Protein AF-0000000072278089 (afdb_homodimer)

Foldseek 3Di:
DDPVVVVVVLVQLLLLLLLLLQLLVVLVVVLVVVVVVLVPDDPVVVVVVVCPVVLSVLLSVQSVLLSVLSVLLSVVCVVVCVVSVRDDDDPVRSNCVQVPDDPVVNVVSVVSNVVSLVVLLVQVCQFFPNNVVQCCQFQVVVQVVVCVVDVPDQLPAEEEEEPCFLVRSQLSSLLVPHAYEYEDEHVNRVSNSCCQQPVDDDWQPGKHQSQSVPDAQFPDSCLSRPITGGGRDHRDSDPTHYYYDYHDPLVVQVPAAQQGLEYEYGQHLLADLDSLSVLLSRLRNHHAFGKYKYKFDNPRPCPPPPGRHDGDDPVVVVVSNVVSAKDWPDWDWGKHADSFRPRGNDTDIDGIIITMITGD/DDPVVVVVVLVQLLLLLLLLLQLLVVLVVVLVVVVVVLVPDDPVVVVVVVCPVVLSVLLSVQSVLLSVLSVLLSVVCVVVCVVSVRDDDDPVRSNCVQVPDDPVVNVVSVVSNVVSLVVLLVQVCQFFPNNVVQCCQFQVVVQVVVCVVDVPDQLPAEEEEEPCFLVRSQLSSLLVPHAYEYEDEHVNRVSNSCCQQPVDDDWQPGKHQSQSVPDAQFPDSCLSRPITGGGRDHRDSDPTHYYYDYHDPLVVQVPAAQQGLEYEYGQHLLADLDSLSVLLSRLRNHHAFGKYKYKFDNPRPCPPPPGRHDGDDPVVVVVSNVVSAKDWDDWDWGKHADSFRPRGNDTDIDTIIITMITGD

Radius of gyration: 28.02 Å; Cα contacts (8 Å, |Δi|>4): 1271; chains: 2; bounding box: 58×82×70 Å

pLDDT: mean 95.3, std 4.02, range [61.06, 98.94]

InterPro domains:
  IPR012901 Carnosine N-methyltransferase [PF07942] (107-359)
  IPR012901 Carnosine N-methyltransferase [PTHR12303] (2-359)
  IPR012901 Carnosine N-methyltransferase [SM01296] (102-360)
  IPR029063 S-adenosyl-L-methionine-dependent methyltransferase superfamily [G3DSA:3.40.50.150] (121-344)
  IPR029063 S-adenosyl-L-methionine-dependent methyltransferase superfamily [SSF53335] (110-338)

Secondary structure (DSSP, 8-state):
--HHHHHHHHHHHHHHHHHHHHHHHHHHHHHHHHHHHHHTS-HHHHTT-TTHHHHHHHHHHHHHHHHHHHHHHHHTTHHHHHHTT-----HHHHHHHHHH--HHHHHHHHHHHHHHHHHHHHHHHHHSSTTHHHHHHHTHHHHHHHHHH--S-GGG-EEEEES-TTSHHHHHHHHTT-EEEEEE--HHHHHHHHHHHHT--STT-EEE-TTTT--SS-SSHHHHT--EEE-SS----TT--EEEEES-HHHHHTT--S-EEEEEEES-GGG-SSHHHHHHHHHHHEEEEEEEEEEE----TTTTSSS------HHHHHHHHHHHTEEEEEEEEEEE-SS--TT-SEEEEEEEEEEEEEE-/--HHHHHHHHHHHHHHHHHHHHHHHHHHHHHHHHHHHHHTS-HHHHTT-TTHHHHHHHHHHHHHHHHHHHHHHHHTTHHHHHHHT-----HHHHHHHHHH--HHHHHHHHHHHHHHHHHHHHHHHHHSSTTHHHHHHHHHHHHHHHHHH--S-GGG-EEEEES-TTSHHHHHHHHTT-EEEEEE--HHHHHHHHHHHHT--STT-EEE-TTTT--SS-SSHHHHT--EEE-SS----TT--EEEEES-HHHHHTT--S-EEEEEEES-GGG-SSHHHHHHHHHHHEEEEEEEEEEE----TTTTSSS------HHHHHHHHHHHTEEEEEEEEEEE-SS--TT-SEEEEEEEEEEEEEE-

Solvent-accessible surface area (backbone atoms only — not comparable to full-atom values): 37220 Å² total; per-residue (Å²): 133,56,70,71,57,52,50,50,49,51,50,51,48,50,51,48,55,49,35,48,70,37,46,38,58,50,49,51,52,51,49,52,52,54,50,50,46,57,66,68,46,55,72,74,58,47,65,60,44,80,62,55,70,58,54,54,56,52,39,52,50,37,38,50,40,42,33,51,54,40,50,50,35,52,57,67,38,45,68,60,35,59,73,67,63,57,84,81,76,48,72,66,52,47,51,50,51,70,71,66,50,50,74,68,53,44,52,53,50,48,56,48,39,49,52,56,50,49,46,37,31,48,45,37,35,64,32,15,61,82,14,45,66,53,39,49,51,64,44,40,66,56,53,53,49,50,49,67,74,46,78,65,71,32,68,78,38,34,34,37,24,48,56,29,56,62,36,48,65,40,47,54,49,11,64,72,33,21,28,20,38,22,26,34,63,53,62,68,32,51,49,45,20,48,26,57,59,70,60,60,86,46,60,50,70,40,56,35,33,54,38,48,86,52,58,48,19,34,57,37,67,65,54,25,60,40,71,39,38,31,28,62,60,60,68,75,54,80,89,41,42,69,46,77,44,80,42,52,66,65,77,69,36,62,81,42,60,51,72,21,48,29,37,42,34,52,67,31,68,26,67,35,43,48,40,66,57,55,55,52,32,52,57,40,25,31,24,84,65,11,38,38,38,38,36,29,59,37,65,36,74,30,70,89,46,97,53,64,46,56,68,64,30,47,54,55,48,50,51,36,45,45,72,76,39,34,44,75,77,44,76,50,78,39,71,31,61,70,68,63,58,89,60,38,29,58,41,62,36,33,41,17,47,31,35,34,29,33,36,105,132,56,70,70,56,52,50,50,48,50,50,50,49,49,52,48,55,50,34,47,70,36,47,36,58,51,49,50,51,52,50,52,52,55,51,49,46,58,65,67,47,56,70,74,58,48,65,60,44,79,63,56,68,59,53,53,54,53,39,52,51,37,38,49,40,41,34,52,55,40,50,48,35,53,58,67,37,44,68,61,35,58,73,67,62,56,85,82,75,48,73,66,50,45,51,50,51,72,71,66,50,51,73,69,52,43,54,53,49,49,55,48,38,49,51,54,49,48,45,39,31,50,44,36,36,63,32,15,61,83,15,46,65,53,39,49,52,65,44,40,66,53,52,52,48,49,50,68,74,46,80,64,70,32,66,79,36,33,32,37,23,48,55,29,55,60,37,47,66,41,48,54,48,11,65,73,33,21,28,22,39,22,26,34,62,53,62,69,34,49,50,46,21,49,26,56,61,70,60,59,86,46,61,50,71,40,56,35,33,55,38,47,86,52,60,49,19,32,57,37,68,65,54,25,59,39,71,41,39,32,30,62,59,60,68,74,54,80,90,41,41,70,48,78,45,80,41,53,66,64,78,70,37,62,81,41,60,51,72,21,46,29,37,40,35,52,66,33,70,26,65,36,41,48,41,66,57,55,53,51,32,52,58,40,25,31,23,85,65,9,39,38,39,38,36,28,58,38,66,35,74,30,70,88,46,96,52,64,45,56,69,64,28,46,55,55,48,51,50,37,45,44,71,76,39,35,45,74,78,45,74,50,78,38,71,33,62,73,69,65,57,88,59,38,28,57,39,61,37,33,41,18,47,32,36,34,29,32,36,105

Sequence (720 aa):
MNQKELDEEHTYLLSVVQAFQLYEEFGKQWVVYQLSMFKSLKEEDKKLLPNYHQKWNLILCGLHANQMIFDAIIRNQEDIITHLHFPILSEEQKHNLILSISDNERNELCQKLDKVRSMLTHLYRDWSIEGINERKLCYEPILHRLKELYQDNRNNIKILVPGAGLGRLAYEIASLGFQCEGNEFTYYMLLTSEFLLNGIERIGQFKIFPWIMETCNLLSFNDQASVATIPDIVPNLGNHQMSMVAGDFVEIYSKQKESFDCIVTCFFIDTAHNIIDYLRIIYSCLKLHGRWINEGPLLYHYKDSDSLSIELNWEEIKYIISSLGFTIISERLIPCTYCYSEHSLLQSKYTAIWFEAIKNMNQKELDEEHTYLLSVVQAFQLYEEFGKQWVVYQLSMFKSLKEEDKKLLPNYHQKWNLILCGLHANQMIFDAIIRNQEDIITHLHFPILSEEQKHNLILSISDNERNELCQKLDKVRSMLTHLYRDWSIEGINERKLCYEPILHRLKELYQDNRNNIKILVPGAGLGRLAYEIASLGFQCEGNEFTYYMLLTSEFLLNGIERIGQFKIFPWIMETCNLLSFNDQASVATIPDIVPNLGNHQMSMVAGDFVEIYSKQKESFDCIVTCFFIDTAHNIIDYLRIIYSCLKLHGRWINEGPLLYHYKDSDSLSIELNWEEIKYIISSLGFTIISERLIPCTYCYSEHSLLQSKYTAIWFEAIKN

Structure (mmCIF, N/CA/C/O backbone):
data_AF-0000000072278089-model_v1
#
loop_
_entity.id
_entity.type
_entity.pdbx_description
1 polymer 'carnosine N-methyltransferase'
#
loop_
_atom_site.group_PDB
_atom_site.id
_atom_site.type_symbol
_atom_site.label_atom_id
_atom_site.label_alt_id
_atom_site.label_comp_id
_atom_site.label_asym_id
_atom_site.label_entity_id
_atom_site.label_seq_id
_atom_site.pdbx_PDB_ins_code
_atom_site.Cartn_x
_atom_site.Cartn_y
_atom_site.Cartn_z
_atom_site.occupancy
_atom_site.B_iso_or_equiv
_atom_site.auth_seq_id
_atom_site.auth_comp_id
_atom_site.auth_asym_id
_atom_site.auth_atom_id
_atom_site.pdbx_PDB_model_num
ATOM 1 N N . MET A 1 1 ? -0.463 38.844 -1.901 1 61.41 1 MET A N 1
ATOM 2 C CA . MET A 1 1 ? -0.789 37.844 -2.906 1 61.41 1 MET A CA 1
ATOM 3 C C . MET A 1 1 ? -1.183 38.5 -4.227 1 61.41 1 MET A C 1
ATOM 5 O O . MET A 1 1 ? -1.981 39.438 -4.246 1 61.41 1 MET A O 1
ATOM 9 N N . ASN A 1 2 ? -0.487 38.031 -5.316 1 78.5 2 ASN A N 1
ATOM 10 C CA . ASN A 1 2 ? -0.807 38.594 -6.621 1 78.5 2 ASN A CA 1
ATOM 11 C C . ASN A 1 2 ? -2.121 38.031 -7.164 1 78.5 2 ASN A C 1
ATOM 13 O O . ASN A 1 2 ? -2.65 37.062 -6.645 1 78.5 2 ASN A O 1
ATOM 17 N N . GLN A 1 3 ? -2.74 38.781 -8.031 1 82.31 3 GLN A N 1
ATOM 18 C CA . GLN A 1 3 ? -4.051 38.438 -8.586 1 82.31 3 GLN A CA 1
ATOM 19 C C . GLN A 1 3 ? -4.066 37.031 -9.164 1 82.31 3 GLN A C 1
ATOM 21 O O . GLN A 1 3 ? -5.059 36.312 -9.031 1 82.31 3 GLN A O 1
ATOM 26 N N . LYS A 1 4 ? -2.965 36.719 -9.859 1 84.88 4 LYS A N 1
ATOM 27 C CA . LYS A 1 4 ? -2.867 35.375 -10.43 1 84.88 4 LYS A CA 1
ATOM 28 C C . LYS A 1 4 ? -2.941 34.312 -9.344 1 84.88 4 LYS A C 1
ATOM 30 O O . LYS A 1 4 ? -3.609 33.281 -9.516 1 84.88 4 LYS A O 1
ATOM 35 N N . GLU A 1 5 ? -2.311 34.438 -8.203 1 80.44 5 GLU A N 1
ATOM 36 C CA . GLU A 1 5 ? -2.307 33.5 -7.082 1 80.44 5 GLU A CA 1
ATOM 37 C C . GLU A 1 5 ? -3.693 33.375 -6.457 1 80.44 5 GLU A C 1
ATOM 39 O O . GLU A 1 5 ? -4.113 32.281 -6.074 1 80.44 5 GLU A O 1
ATOM 44 N N . LEU A 1 6 ? -4.367 34.5 -6.324 1 82.25 6 LEU A N 1
ATOM 45 C CA . LEU A 1 6 ? -5.719 34.5 -5.77 1 82.25 6 LEU A CA 1
ATOM 46 C C . LEU A 1 6 ? -6.68 33.75 -6.664 1 82.25 6 LEU A C 1
ATOM 48 O O . LEU A 1 6 ? -7.531 33 -6.176 1 82.25 6 LEU A O 1
ATOM 52 N N . ASP A 1 7 ? -6.484 33.906 -7.93 1 85.31 7 ASP A N 1
ATOM 53 C CA . ASP A 1 7 ? -7.336 33.219 -8.883 1 85.31 7 ASP A CA 1
ATOM 54 C C . ASP A 1 7 ? -7.1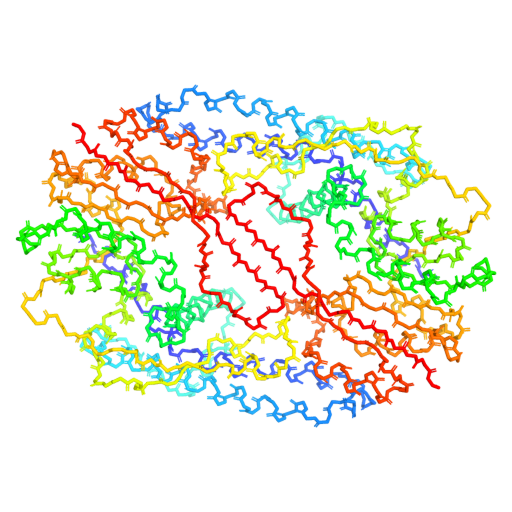02 31.703 -8.82 1 85.31 7 ASP A C 1
ATOM 56 O O . ASP A 1 7 ? -8.047 30.922 -8.906 1 85.31 7 ASP A O 1
ATOM 60 N N . GLU A 1 8 ? -5.824 31.359 -8.688 1 86.94 8 GLU A N 1
ATOM 61 C CA . GLU A 1 8 ? -5.496 29.953 -8.586 1 86.94 8 GLU A CA 1
ATOM 62 C C . GLU A 1 8 ? -6.074 29.344 -7.309 1 86.94 8 GLU A C 1
ATOM 64 O O . GLU A 1 8 ? -6.555 28.203 -7.324 1 86.94 8 GLU A O 1
ATOM 69 N N . GLU A 1 9 ? -6.008 30.078 -6.348 1 87.38 9 GLU A N 1
ATOM 70 C CA . GLU A 1 9 ? -6.559 29.625 -5.07 1 87.38 9 GLU A CA 1
ATOM 71 C C . GLU A 1 9 ? -8.07 29.438 -5.156 1 87.38 9 GLU A C 1
ATOM 73 O O . GLU A 1 9 ? -8.609 28.469 -4.633 1 87.38 9 GLU A O 1
ATOM 78 N N . HIS A 1 10 ? -8.734 30.391 -5.781 1 90.12 10 HIS A N 1
ATOM 79 C CA . HIS A 1 10 ? -10.18 30.297 -5.945 1 90.12 10 HIS A CA 1
ATOM 80 C C . HIS A 1 10 ? -10.57 29.094 -6.793 1 90.12 10 HIS A C 1
ATOM 82 O O . HIS A 1 10 ? -11.539 28.391 -6.484 1 90.12 10 HIS A O 1
ATOM 88 N N . THR A 1 11 ? -9.812 28.922 -7.754 1 91.62 11 THR A N 1
ATOM 89 C CA . THR A 1 11 ? -10.07 27.797 -8.641 1 91.62 11 THR A CA 1
ATOM 90 C C . THR A 1 11 ? -9.891 26.469 -7.891 1 91.62 11 THR A C 1
ATOM 92 O O . THR A 1 11 ? -10.68 25.547 -8.062 1 91.62 11 THR A O 1
ATOM 95 N N . TYR A 1 12 ? -8.844 26.438 -7.16 1 92.31 12 TYR A N 1
ATOM 96 C CA . TYR A 1 12 ? -8.578 25.234 -6.371 1 92.31 12 TYR A CA 1
ATOM 97 C C . TYR A 1 12 ? -9.703 25 -5.367 1 92.31 12 TYR A C 1
ATOM 99 O O . TYR A 1 12 ? -10.188 23.875 -5.234 1 92.31 12 TYR A O 1
ATOM 107 N N . LEU A 1 13 ? -10.078 26.047 -4.707 1 94.12 13 LEU A N 1
ATOM 108 C CA . LEU A 1 13 ? -11.164 25.938 -3.74 1 94.12 13 LEU A CA 1
ATOM 109 C C . LEU A 1 13 ? -12.445 25.453 -4.41 1 94.12 13 LEU A C 1
ATOM 111 O O . LEU A 1 13 ? -13.133 24.578 -3.877 1 94.12 13 LEU A O 1
ATOM 115 N N . LEU A 1 14 ? -12.758 25.984 -5.531 1 94 14 LEU A N 1
ATOM 116 C CA . LEU A 1 14 ? -13.938 25.578 -6.281 1 94 14 LEU A CA 1
ATOM 117 C C . LEU A 1 14 ? -13.875 24.094 -6.629 1 94 14 LEU A C 1
ATOM 119 O O . LEU A 1 14 ? -14.883 23.375 -6.551 1 94 14 LEU A O 1
ATOM 123 N N . SER A 1 15 ? -12.711 23.703 -7.035 1 95.06 15 SER A N 1
ATOM 124 C CA . SER A 1 15 ? -12.531 22.312 -7.406 1 95.06 15 SER A CA 1
ATOM 125 C C . SER A 1 15 ? -12.797 21.375 -6.223 1 95.06 15 SER A C 1
ATOM 127 O O . SER A 1 15 ? -13.344 20.297 -6.391 1 95.06 15 SER A O 1
ATOM 129 N N . VAL A 1 16 ? -12.367 21.766 -5.039 1 96.25 16 VAL A N 1
ATOM 130 C CA . VAL A 1 16 ? -12.57 20.984 -3.828 1 96.25 16 VAL A CA 1
ATOM 131 C C . VAL A 1 16 ? -14.062 20.922 -3.496 1 96.25 16 VAL A C 1
ATOM 133 O O . VAL A 1 16 ? -14.602 19.844 -3.221 1 96.25 16 VAL A O 1
ATOM 136 N N . VAL A 1 17 ? -14.742 22.047 -3.555 1 96.38 17 VAL A N 1
ATOM 137 C CA . VAL A 1 17 ? -16.172 22.125 -3.275 1 96.38 17 VAL A CA 1
ATOM 138 C C . VAL A 1 17 ? -16.938 21.234 -4.258 1 96.38 17 VAL A C 1
ATOM 140 O O . VAL A 1 17 ? -17.859 20.516 -3.865 1 96.38 17 VAL A O 1
ATOM 143 N N . GLN A 1 18 ? -16.531 21.312 -5.461 1 95.88 18 GLN A N 1
ATOM 144 C CA . GLN A 1 18 ? -17.172 20.484 -6.477 1 95.88 18 GLN A CA 1
ATOM 145 C C . GLN A 1 18 ? -16.969 19 -6.176 1 95.88 18 GLN A C 1
ATOM 147 O O . GLN A 1 18 ? -17.906 18.203 -6.324 1 95.88 18 GLN A O 1
ATOM 152 N N . ALA A 1 19 ? -15.789 18.641 -5.812 1 97.12 19 ALA A N 1
ATOM 153 C CA . ALA A 1 19 ? -15.508 17.25 -5.484 1 97.12 19 ALA A CA 1
ATOM 154 C C . ALA A 1 19 ? -16.391 16.766 -4.34 1 97.12 19 ALA A C 1
ATOM 156 O O . ALA A 1 19 ? -16.938 15.656 -4.387 1 97.12 19 ALA A O 1
ATOM 157 N N . PHE A 1 20 ? -16.562 17.609 -3.328 1 97.81 20 PHE A N 1
ATOM 158 C CA . PHE A 1 20 ? -17.422 17.266 -2.207 1 97.81 20 PHE A CA 1
ATOM 159 C C . PHE A 1 20 ? -18.859 17.016 -2.68 1 97.81 20 PHE A C 1
ATOM 161 O O . PHE A 1 20 ? -19.547 16.125 -2.17 1 97.81 20 PHE A O 1
ATOM 168 N N . GLN A 1 21 ? -19.281 17.75 -3.658 1 97.5 21 GLN A N 1
ATOM 169 C CA . GLN A 1 21 ? -20.656 17.656 -4.133 1 97.5 21 GLN A CA 1
ATOM 170 C C . GLN A 1 21 ? -20.875 16.391 -4.941 1 97.5 21 GLN A C 1
ATOM 172 O O . GLN A 1 21 ? -21.984 15.867 -5.012 1 97.5 21 GLN A O 1
ATOM 177 N N . LEU A 1 22 ? -19.844 15.875 -5.461 1 97.75 22 LEU A N 1
ATOM 178 C CA . LEU A 1 22 ? -20 14.852 -6.496 1 97.75 22 LEU A CA 1
ATOM 179 C C . LEU A 1 22 ? -19.75 13.461 -5.93 1 97.75 22 LEU A C 1
ATOM 181 O O . LEU A 1 22 ? -19.875 12.461 -6.645 1 97.75 22 LEU A O 1
ATOM 185 N N . TYR A 1 23 ? -19.391 13.336 -4.711 1 98.06 23 TYR A N 1
ATOM 186 C CA . TYR A 1 23 ? -19 12.062 -4.113 1 98.06 23 TYR A CA 1
ATOM 187 C C . TYR A 1 23 ? -20.078 11.008 -4.32 1 98.06 23 TYR A C 1
ATOM 189 O O . TYR A 1 23 ? -19.812 9.93 -4.844 1 98.06 23 TYR A O 1
ATOM 197 N N . GLU A 1 24 ? -21.297 11.328 -3.887 1 98.19 24 GLU A N 1
ATOM 198 C CA . GLU A 1 24 ? -22.375 10.344 -3.951 1 98.19 24 GLU A CA 1
ATOM 199 C C . GLU A 1 24 ? -22.688 9.961 -5.395 1 98.19 24 GLU A C 1
ATOM 201 O O . GLU A 1 24 ? -22.859 8.773 -5.703 1 98.19 24 GLU A O 1
ATOM 206 N N . GLU A 1 25 ? -22.797 10.977 -6.246 1 97.69 25 GLU A N 1
ATOM 207 C CA . GLU A 1 25 ? -23.094 10.688 -7.645 1 97.69 25 GLU A CA 1
ATOM 208 C C . GLU A 1 25 ? -22.016 9.812 -8.281 1 97.69 25 GLU A C 1
ATOM 210 O O . GLU A 1 25 ? -22.328 8.906 -9.055 1 97.69 25 GLU A O 1
ATOM 215 N N . PHE A 1 26 ? -20.828 10.148 -7.992 1 96.5 26 PHE A N 1
ATOM 216 C CA . PHE A 1 26 ? -19.734 9.305 -8.461 1 96.5 26 PHE A CA 1
ATOM 217 C C . PHE A 1 26 ? -19.875 7.879 -7.945 1 96.5 26 PHE A C 1
ATOM 219 O O . PHE A 1 26 ? -19.703 6.918 -8.695 1 96.5 26 PHE A O 1
ATOM 226 N N . GLY A 1 27 ? -20.156 7.723 -6.656 1 96.88 27 GLY A N 1
ATOM 227 C CA . GLY A 1 27 ? -20.391 6.414 -6.066 1 96.88 27 GLY A CA 1
ATOM 228 C C . GLY A 1 27 ? -21.5 5.641 -6.754 1 96.88 27 GLY A C 1
ATOM 229 O O . GLY A 1 27 ? -21.391 4.426 -6.934 1 96.88 27 GLY A O 1
ATOM 230 N N . LYS A 1 28 ? -22.547 6.34 -7.105 1 97.19 28 LYS A N 1
ATOM 231 C CA . LYS A 1 28 ? -23.656 5.703 -7.809 1 97.19 28 LYS A CA 1
ATOM 232 C C . LYS A 1 28 ? -23.203 5.129 -9.148 1 97.19 28 LYS A C 1
ATOM 234 O O . LYS A 1 28 ? -23.578 4.012 -9.508 1 97.19 28 LYS A O 1
ATOM 239 N N . GLN A 1 29 ? -22.422 5.914 -9.852 1 94.94 29 GLN A N 1
ATOM 240 C CA . GLN A 1 29 ? -21.922 5.43 -11.133 1 94.94 29 GLN A CA 1
ATOM 241 C C . GLN A 1 29 ? -20.984 4.242 -10.938 1 94.94 29 GLN A C 1
ATOM 243 O O . GLN A 1 29 ? -20.969 3.314 -11.75 1 94.94 29 GLN A O 1
ATOM 248 N N . TRP A 1 30 ? -20.172 4.328 -9.93 1 94.44 30 TRP A N 1
ATOM 249 C CA . TRP A 1 30 ? -19.312 3.209 -9.57 1 94.44 30 TRP A CA 1
ATOM 250 C C . TRP A 1 30 ? -20.141 1.948 -9.312 1 94.44 30 TRP A C 1
ATOM 252 O O . TRP A 1 30 ? -19.766 0.859 -9.758 1 94.44 30 TRP A O 1
ATOM 262 N N . VAL A 1 31 ? -21.25 2.035 -8.609 1 96.19 31 VAL A N 1
ATOM 263 C CA . VAL A 1 31 ? -22.141 0.912 -8.328 1 96.19 31 VAL A CA 1
ATOM 264 C C . VAL A 1 31 ? -22.703 0.353 -9.625 1 96.19 31 VAL A C 1
ATOM 266 O O . VAL A 1 31 ? -22.75 -0.864 -9.82 1 96.19 31 VAL A O 1
ATOM 269 N N . VAL A 1 32 ? -23.109 1.244 -10.516 1 94.81 32 VAL A N 1
ATOM 270 C CA . VAL A 1 32 ? -23.625 0.828 -11.812 1 94.81 32 VAL A CA 1
ATOM 271 C C . VAL A 1 32 ? -22.578 0.017 -12.562 1 94.81 32 VAL A C 1
ATOM 273 O O . VAL A 1 32 ? -22.891 -1.017 -13.164 1 94.81 32 VAL A O 1
ATOM 276 N N . TYR A 1 33 ? -21.438 0.494 -12.477 1 92.81 33 TYR A N 1
ATOM 277 C CA . TYR A 1 33 ? -20.344 -0.199 -13.141 1 92.81 33 TYR A CA 1
ATOM 278 C C . TYR A 1 33 ? -20.125 -1.585 -12.547 1 92.81 33 TYR A C 1
ATOM 280 O O . TYR A 1 33 ? -19.984 -2.568 -13.273 1 92.81 33 TYR A O 1
ATOM 288 N N . GLN A 1 34 ? -20.078 -1.741 -11.258 1 93.5 34 GLN A N 1
ATOM 289 C CA . GLN A 1 34 ? -19.922 -3.025 -10.586 1 93.5 34 GLN A CA 1
ATOM 290 C C . GLN A 1 34 ? -21.062 -3.98 -10.961 1 93.5 34 GLN A C 1
ATOM 292 O O . GLN A 1 34 ? -20.812 -5.164 -11.211 1 93.5 34 GLN A O 1
ATOM 297 N N . LEU A 1 35 ? -22.25 -3.477 -11.008 1 94.31 35 LEU A N 1
ATOM 298 C CA . LEU A 1 35 ? -23.406 -4.297 -11.352 1 94.31 35 LEU A CA 1
ATOM 299 C C . LEU A 1 35 ? -23.328 -4.766 -12.797 1 94.31 35 LEU A C 1
ATOM 301 O O . LEU A 1 35 ? -23.812 -5.852 -13.133 1 94.31 35 LEU A O 1
ATOM 305 N N . SER A 1 36 ? -22.719 -3.943 -13.633 1 94.38 36 SER A N 1
ATOM 306 C CA . SER A 1 36 ? -22.547 -4.359 -15.016 1 94.38 36 SER A CA 1
ATOM 307 C C . SER A 1 36 ? -21.625 -5.574 -15.117 1 94.38 36 SER A C 1
ATOM 309 O O . SER A 1 36 ? -21.812 -6.426 -15.992 1 94.38 36 SER A O 1
ATOM 311 N N . MET A 1 37 ? -20.625 -5.695 -14.273 1 92.75 37 MET A N 1
ATOM 312 C CA . MET A 1 37 ? -19.766 -6.875 -14.219 1 92.75 37 MET A CA 1
ATOM 313 C C . MET A 1 37 ? -20.562 -8.117 -13.836 1 92.75 37 MET A C 1
ATOM 315 O O . MET A 1 37 ? -20.438 -9.164 -14.469 1 92.75 37 MET A O 1
ATOM 319 N N . PHE A 1 38 ? -21.375 -7.938 -12.836 1 93.88 38 PHE A N 1
ATOM 320 C CA . PHE A 1 38 ? -22.234 -9.031 -12.406 1 93.88 38 PHE A CA 1
ATOM 321 C C . PHE A 1 38 ? -23.172 -9.461 -13.539 1 93.88 38 PHE A C 1
ATOM 323 O O . PHE A 1 38 ? -23.344 -10.656 -13.781 1 93.88 38 PHE A O 1
ATOM 330 N N . LYS A 1 39 ? -23.672 -8.492 -14.258 1 94.19 39 LYS A N 1
ATOM 331 C CA . LYS A 1 39 ? -24.625 -8.766 -15.336 1 94.19 39 LYS A CA 1
ATOM 332 C C . LYS A 1 39 ? -23.953 -9.516 -16.484 1 94.19 39 LYS A C 1
ATOM 334 O O . LYS A 1 39 ? -24.609 -10.25 -17.219 1 94.19 39 LYS A O 1
ATOM 339 N N . SER A 1 40 ? -22.719 -9.375 -16.562 1 94.31 40 SER A N 1
ATOM 340 C CA . SER A 1 40 ? -21.984 -10 -17.656 1 94.31 40 SER A CA 1
ATOM 341 C C . SER A 1 40 ? -21.688 -11.461 -17.359 1 94.31 40 SER A C 1
ATOM 343 O O . SER A 1 40 ? -21.281 -12.211 -18.25 1 94.31 40 SER A O 1
ATOM 345 N N . LEU A 1 41 ? -21.922 -11.883 -16.172 1 94.69 41 LEU A N 1
ATOM 346 C CA . LEU A 1 41 ? -21.688 -13.273 -15.797 1 94.69 41 LEU A CA 1
ATOM 347 C C . LEU A 1 41 ? -22.703 -14.195 -16.469 1 94.69 41 LEU A C 1
ATOM 349 O O . LEU A 1 41 ? -23.781 -13.758 -16.859 1 94.69 41 LEU A O 1
ATOM 353 N N . LYS A 1 42 ? -22.281 -15.492 -16.578 1 94.12 42 LYS A N 1
ATOM 354 C CA . LYS A 1 42 ? -23.234 -16.516 -17 1 94.12 42 LYS A CA 1
ATOM 355 C C . LYS A 1 42 ? -24.344 -16.703 -15.969 1 94.12 42 LYS A C 1
ATOM 357 O O . LYS A 1 42 ? -24.125 -16.469 -14.773 1 94.12 42 LYS A O 1
ATOM 362 N N . GLU A 1 43 ? -25.531 -17.078 -16.469 1 95.25 43 GLU A N 1
ATOM 363 C CA . GLU A 1 43 ? -26.688 -17.25 -15.594 1 95.25 43 GLU A CA 1
ATOM 364 C C . GLU A 1 43 ? -26.375 -18.234 -14.461 1 95.25 43 GLU A C 1
ATOM 366 O O . GLU A 1 43 ? -26.812 -18.031 -13.328 1 95.25 43 GLU A O 1
ATOM 371 N N . GLU A 1 44 ? -25.688 -19.188 -14.742 1 94.38 44 GLU A N 1
ATOM 372 C CA . GLU A 1 44 ? -25.328 -20.172 -13.727 1 94.38 44 GLU A CA 1
ATOM 373 C C . GLU A 1 44 ? -24.5 -19.562 -12.617 1 94.38 44 GLU A C 1
ATOM 375 O O . GLU A 1 44 ? -24.609 -19.953 -11.453 1 94.38 44 GLU A O 1
ATOM 380 N N . ASP A 1 45 ? -23.656 -18.625 -12.961 1 94.44 45 ASP A N 1
ATOM 381 C CA . ASP A 1 45 ? -22.812 -17.938 -11.977 1 94.44 45 ASP A CA 1
ATOM 382 C C . ASP A 1 45 ? -23.641 -16.969 -11.133 1 94.44 45 ASP A C 1
ATOM 384 O O . ASP A 1 45 ? -23.406 -16.844 -9.922 1 94.44 45 ASP A O 1
ATOM 388 N N . LYS A 1 46 ? -24.562 -16.328 -11.75 1 94.62 46 LYS A N 1
ATOM 389 C CA . LYS A 1 46 ? -25.438 -15.391 -11.039 1 94.62 46 LYS A CA 1
ATOM 390 C C . LYS A 1 46 ? -26.234 -16.109 -9.953 1 94.62 46 LYS A C 1
ATOM 392 O O . LYS A 1 46 ? -26.469 -15.555 -8.875 1 94.62 46 LYS A O 1
ATOM 397 N N . LYS A 1 47 ? -26.547 -17.328 -10.242 1 95.12 47 LYS A N 1
ATOM 398 C CA . LYS A 1 47 ? -27.328 -18.125 -9.305 1 95.12 47 LYS A CA 1
ATOM 399 C C . LYS A 1 47 ? -26.531 -18.438 -8.039 1 95.12 47 LYS A C 1
ATOM 401 O O . LYS A 1 47 ? -27.109 -18.688 -6.98 1 95.12 47 LYS A O 1
ATOM 406 N N . LEU A 1 48 ? -25.25 -18.375 -8.148 1 95.56 48 LEU A N 1
ATOM 407 C CA . LEU A 1 48 ? -24.391 -18.656 -7.016 1 95.56 48 LEU A CA 1
ATOM 408 C C . LEU A 1 48 ? -24.234 -17.438 -6.117 1 95.56 48 LEU A C 1
ATOM 410 O O . LEU A 1 48 ? -23.656 -17.516 -5.031 1 95.56 48 LEU A O 1
ATOM 414 N N . LEU A 1 49 ? -24.797 -16.312 -6.52 1 93.69 49 LEU A N 1
ATOM 415 C CA . LEU A 1 49 ? -24.75 -15.055 -5.773 1 93.69 49 LEU A CA 1
ATOM 416 C C . LEU A 1 49 ? -26.141 -14.469 -5.598 1 93.69 49 LEU A C 1
ATOM 418 O O . LEU A 1 49 ? -26.422 -13.359 -6.051 1 93.69 49 LEU A O 1
ATOM 422 N N . PRO A 1 50 ? -26.938 -15.156 -4.891 1 90.12 50 PRO A N 1
ATOM 423 C CA . PRO A 1 50 ? -28.344 -14.766 -4.84 1 90.12 50 PRO A CA 1
ATOM 424 C C . PRO A 1 50 ? -28.562 -13.398 -4.18 1 90.12 50 PRO A C 1
ATOM 426 O O . PRO A 1 50 ? -29.484 -12.672 -4.543 1 90.12 50 PRO A O 1
ATOM 429 N N . ASN A 1 51 ? -27.703 -12.945 -3.271 1 87.94 51 ASN A N 1
ATOM 430 C CA . ASN A 1 51 ? -27.906 -11.695 -2.543 1 87.94 51 ASN A CA 1
ATOM 431 C C . ASN A 1 51 ? -27 -10.586 -3.07 1 87.94 51 ASN A C 1
ATOM 433 O O . ASN A 1 51 ? -26.75 -9.602 -2.371 1 87.94 51 ASN A O 1
ATOM 437 N N . TYR A 1 52 ? -26.547 -10.75 -4.246 1 89.44 52 TYR A N 1
ATOM 438 C CA . TYR A 1 52 ? -25.562 -9.82 -4.773 1 89.44 52 TYR A CA 1
ATOM 439 C C . TYR A 1 52 ? -26.156 -8.43 -4.938 1 89.44 52 TYR A C 1
ATOM 441 O O . TYR A 1 52 ? -25.531 -7.43 -4.562 1 89.44 52 TYR A O 1
ATOM 449 N N . HIS A 1 53 ? -27.438 -8.328 -5.387 1 89.25 53 HIS A N 1
ATOM 450 C CA . HIS A 1 53 ? -28.078 -7.043 -5.645 1 89.25 53 HIS A CA 1
ATOM 451 C C . HIS A 1 53 ? -28.406 -6.32 -4.34 1 89.25 53 HIS A C 1
ATOM 453 O O . HIS A 1 53 ? -28.312 -5.094 -4.266 1 89.25 53 HIS A O 1
ATOM 459 N N . GLN A 1 54 ? -28.688 -7.051 -3.361 1 90.62 54 GLN A N 1
ATOM 460 C CA . GLN A 1 54 ? -29.078 -6.469 -2.086 1 90.62 54 GLN A CA 1
ATOM 461 C C . GLN A 1 54 ? -27.922 -5.703 -1.442 1 90.62 54 GLN A C 1
ATOM 463 O O . GLN A 1 54 ? -28.141 -4.652 -0.833 1 90.62 54 GLN A O 1
ATOM 468 N N . LYS A 1 55 ? -26.797 -6.227 -1.565 1 91.25 55 LYS A N 1
ATOM 469 C CA . LYS A 1 55 ? -25.656 -5.586 -0.904 1 91.25 55 LYS A CA 1
ATOM 470 C C . LYS A 1 55 ? -25.391 -4.207 -1.494 1 91.25 55 LYS A C 1
ATOM 472 O O . LYS A 1 55 ? -25.016 -3.279 -0.771 1 91.25 55 LYS A O 1
ATOM 477 N N . TRP A 1 56 ? -25.656 -4 -2.787 1 93.81 56 TRP A N 1
ATOM 478 C CA . TRP A 1 56 ? -25.359 -2.736 -3.455 1 93.81 56 TRP A CA 1
ATOM 479 C C . TRP A 1 56 ? -26.375 -1.66 -3.053 1 93.81 56 TRP A C 1
ATOM 481 O O . TRP A 1 56 ? -26.031 -0.472 -3.031 1 93.81 56 TRP A O 1
ATOM 491 N N . ASN A 1 57 ? -27.562 -2.115 -2.627 1 93.62 57 ASN A N 1
ATOM 492 C CA . ASN A 1 57 ? -28.516 -1.161 -2.066 1 93.62 57 ASN A CA 1
ATOM 493 C C . ASN A 1 57 ? -28 -0.569 -0.755 1 93.62 57 ASN A C 1
ATOM 495 O O . ASN A 1 57 ? -28.172 0.625 -0.501 1 93.62 57 ASN A O 1
ATOM 499 N N . LEU A 1 58 ? -27.438 -1.428 -0.022 1 93.94 58 LEU A N 1
ATOM 500 C CA . LEU A 1 58 ? -26.875 -0.972 1.249 1 93.94 58 LEU A CA 1
ATOM 501 C C . LEU A 1 58 ? -25.688 -0.055 1.024 1 93.94 58 LEU A C 1
ATOM 503 O O . LEU A 1 58 ? -25.484 0.912 1.765 1 93.94 58 LEU A O 1
ATOM 507 N N . ILE A 1 59 ? -24.922 -0.399 0.02 1 97.31 59 ILE A N 1
ATOM 508 C CA . ILE A 1 59 ? -23.781 0.43 -0.333 1 97.31 59 ILE A CA 1
ATOM 509 C C . ILE A 1 59 ? -24.25 1.824 -0.736 1 97.31 59 ILE A C 1
ATOM 511 O O . ILE A 1 59 ? -23.672 2.83 -0.316 1 97.31 59 ILE A O 1
ATOM 515 N N . LEU A 1 60 ? -25.359 1.909 -1.517 1 97.88 60 LEU A N 1
ATOM 516 C CA . LEU A 1 60 ? -25.922 3.191 -1.925 1 97.88 60 LEU A CA 1
ATOM 517 C C . LEU A 1 60 ? -26.359 4.008 -0.71 1 97.88 60 LEU A C 1
ATOM 519 O O . LEU A 1 60 ? -26.172 5.227 -0.677 1 97.88 60 LEU A O 1
ATOM 523 N N . CYS A 1 61 ? -26.859 3.35 0.296 1 97.44 61 CYS A N 1
ATOM 524 C CA . CYS A 1 61 ? -27.234 4.027 1.528 1 97.44 61 CYS A CA 1
ATOM 525 C C . CYS A 1 61 ? -26.016 4.602 2.242 1 97.44 61 CYS A C 1
ATOM 527 O O . CYS A 1 61 ? -26.078 5.719 2.76 1 97.44 61 CYS A O 1
ATOM 529 N N . GLY A 1 62 ? -24.938 3.779 2.27 1 97.94 62 GLY A N 1
ATOM 530 C CA . GLY A 1 62 ? -23.719 4.258 2.885 1 97.94 62 GLY A CA 1
ATOM 531 C C . GLY A 1 62 ? -23.125 5.457 2.174 1 97.94 62 GLY A C 1
ATOM 532 O O . GLY A 1 62 ? -22.625 6.387 2.818 1 97.94 62 GLY A O 1
ATOM 533 N N . LEU A 1 63 ? -23.234 5.422 0.839 1 98.5 63 LEU A N 1
ATOM 534 C CA . LEU A 1 63 ? -22.75 6.539 0.038 1 98.5 63 LEU A CA 1
ATOM 535 C C . LEU A 1 63 ? -23.531 7.809 0.346 1 98.5 63 LEU A C 1
ATOM 537 O O . LEU A 1 63 ? -22.953 8.898 0.441 1 98.5 63 LEU A O 1
ATOM 541 N N . HIS A 1 64 ? -24.812 7.641 0.501 1 98.38 64 HIS A N 1
ATOM 542 C CA . HIS A 1 64 ? -25.672 8.773 0.833 1 98.38 64 HIS A CA 1
ATOM 543 C C . HIS A 1 64 ? -25.328 9.336 2.205 1 98.38 64 HIS A C 1
ATOM 545 O O . HIS A 1 64 ? -25.266 10.555 2.379 1 98.38 64 HIS A O 1
ATOM 551 N N . ALA A 1 65 ? -25.172 8.453 3.131 1 98.25 65 ALA A N 1
ATOM 552 C CA . ALA A 1 65 ? -24.781 8.891 4.469 1 98.25 65 ALA A CA 1
ATOM 553 C C . ALA A 1 65 ? -23.484 9.68 4.434 1 98.25 65 ALA A C 1
ATOM 555 O O . ALA A 1 65 ? -23.359 10.719 5.094 1 98.25 65 ALA A O 1
ATOM 556 N N . ASN A 1 66 ? -22.516 9.195 3.713 1 98.62 66 ASN A N 1
ATOM 557 C CA . ASN A 1 66 ? -21.234 9.898 3.564 1 98.62 66 ASN A CA 1
ATOM 558 C C . ASN A 1 66 ? -21.438 11.273 2.936 1 98.62 66 ASN A C 1
ATOM 560 O O . ASN A 1 66 ? -20.797 12.242 3.35 1 98.62 66 ASN A O 1
ATOM 564 N N . GLN A 1 67 ? -22.312 11.344 1.976 1 98.44 67 GLN A N 1
ATOM 565 C CA . GLN A 1 67 ? -22.562 12.609 1.289 1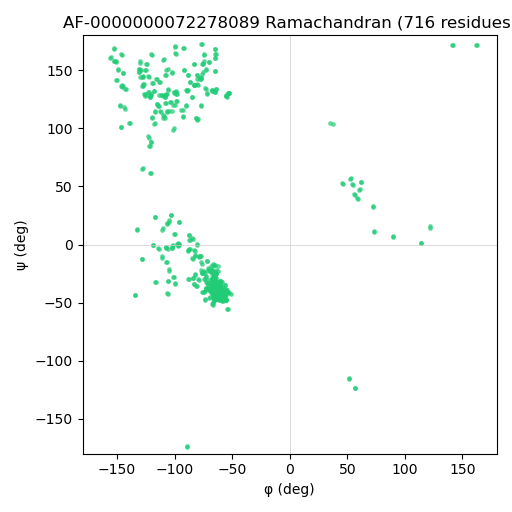 98.44 67 GLN A CA 1
ATOM 566 C C . GLN A 1 67 ? -23.094 13.664 2.254 1 98.44 67 GLN A C 1
ATOM 568 O O . GLN A 1 67 ? -22.812 14.859 2.096 1 98.44 67 GLN A O 1
ATOM 573 N N . MET A 1 68 ? -23.812 13.266 3.234 1 98 68 MET A N 1
ATOM 574 C CA . MET A 1 68 ? -24.438 14.188 4.172 1 98 68 MET A CA 1
ATOM 575 C C . MET A 1 68 ? -23.391 15.016 4.906 1 98 68 MET A C 1
ATOM 577 O O . MET A 1 68 ? -23.594 16.203 5.145 1 98 68 MET A O 1
ATOM 581 N N . ILE A 1 69 ? -22.328 14.422 5.242 1 97.88 69 ILE A N 1
ATOM 582 C CA . ILE A 1 69 ? -21.312 15.195 5.957 1 97.88 69 ILE A CA 1
ATOM 583 C C . ILE A 1 69 ? -20.641 16.172 4.996 1 97.88 69 ILE A C 1
ATOM 585 O O . ILE A 1 69 ? -20.297 17.281 5.379 1 97.88 69 ILE A O 1
ATOM 589 N N . PHE A 1 70 ? -20.406 15.758 3.771 1 98.12 70 PHE A N 1
ATOM 590 C CA . PHE A 1 70 ? -19.797 16.656 2.795 1 98.12 70 PHE A CA 1
ATOM 591 C C . PHE A 1 70 ? -20.719 17.844 2.516 1 98.12 70 PHE A C 1
ATOM 593 O O . PHE A 1 70 ? -20.266 18.969 2.363 1 98.12 70 PHE A O 1
ATOM 600 N N . ASP A 1 71 ? -22.016 17.547 2.484 1 97.31 71 ASP A N 1
ATOM 601 C CA . ASP A 1 71 ? -22.984 18.625 2.32 1 97.31 71 ASP A CA 1
ATOM 602 C C . ASP A 1 71 ? -22.953 19.594 3.504 1 97.31 71 ASP A C 1
ATOM 604 O O . ASP A 1 71 ? -23.078 20.812 3.328 1 97.31 71 ASP A O 1
ATOM 608 N N . ALA A 1 72 ? -22.828 19.031 4.637 1 97.56 72 ALA A N 1
ATOM 609 C CA . ALA A 1 72 ? -22.766 19.859 5.836 1 97.56 72 ALA A CA 1
ATOM 610 C C . ALA A 1 72 ? -21.516 20.734 5.824 1 97.56 72 ALA A C 1
ATOM 612 O O . ALA A 1 72 ? -21.562 21.906 6.227 1 97.56 72 ALA A O 1
ATOM 613 N N . ILE A 1 73 ? -20.406 20.188 5.391 1 97.44 73 ILE A N 1
ATOM 614 C CA . ILE A 1 73 ? -19.156 20.938 5.277 1 97.44 73 ILE A CA 1
ATOM 615 C C . ILE A 1 73 ? -19.328 22.109 4.312 1 97.44 73 ILE A C 1
ATOM 617 O O . ILE A 1 73 ? -18.922 23.234 4.609 1 97.44 73 ILE A O 1
ATOM 621 N N . ILE A 1 74 ? -19.969 21.812 3.223 1 96.38 74 ILE A N 1
ATOM 622 C CA . ILE A 1 74 ? -20.203 22.828 2.215 1 96.38 74 ILE A CA 1
ATOM 623 C C . ILE A 1 74 ? -21.125 23.922 2.791 1 96.38 74 ILE A C 1
ATOM 625 O O . ILE A 1 74 ? -20.859 25.109 2.635 1 96.38 74 ILE A O 1
ATOM 629 N N . ARG A 1 75 ? -22.156 23.5 3.475 1 95.12 75 ARG A N 1
ATOM 630 C CA . ARG A 1 75 ? -23.125 24.438 4.047 1 95.12 75 ARG A CA 1
ATOM 631 C C . ARG A 1 75 ? -22.453 25.344 5.086 1 95.12 75 ARG A C 1
ATOM 633 O O . ARG A 1 75 ? -22.812 26.516 5.219 1 95.12 75 ARG A O 1
ATOM 640 N N . ASN A 1 76 ? -21.562 24.75 5.762 1 94.75 76 ASN A N 1
ATOM 641 C CA . ASN A 1 76 ? -20.844 25.516 6.777 1 94.75 76 ASN A CA 1
ATOM 642 C C . ASN A 1 76 ? -20.016 26.625 6.156 1 94.75 76 ASN A C 1
ATOM 644 O O . ASN A 1 76 ? -19.594 27.547 6.852 1 94.75 76 ASN A O 1
ATOM 648 N N . GLN A 1 77 ? -19.734 26.562 4.855 1 92.62 77 GLN A N 1
ATOM 649 C CA . GLN A 1 77 ? -18.953 27.562 4.141 1 92.62 77 GLN A CA 1
ATOM 650 C C . GLN A 1 77 ? -19.859 28.469 3.303 1 92.62 77 GLN A C 1
ATOM 652 O O . GLN A 1 77 ? -19.453 28.953 2.248 1 92.62 77 GLN A O 1
ATOM 657 N N . GLU A 1 78 ? -21.047 28.609 3.645 1 90.75 78 GLU A N 1
ATOM 658 C CA . GLU A 1 78 ? -22.062 29.312 2.855 1 90.75 78 GLU A CA 1
ATOM 659 C C . GLU A 1 78 ? -21.594 30.719 2.496 1 90.75 78 GLU A C 1
ATOM 661 O O . GLU A 1 78 ? -21.812 31.188 1.377 1 90.75 78 GLU A O 1
ATOM 666 N N . ASP A 1 79 ? -20.969 31.406 3.406 1 90.69 79 ASP A N 1
ATOM 667 C CA . ASP A 1 79 ? -20.516 32.781 3.164 1 90.69 79 ASP A CA 1
ATOM 668 C C . ASP A 1 79 ? -19.484 32.812 2.041 1 90.69 79 ASP A C 1
ATOM 670 O O . ASP A 1 79 ? -19.578 33.625 1.131 1 90.69 79 ASP A O 1
ATOM 674 N N . ILE A 1 80 ? -18.531 31.891 2.137 1 88.12 80 ILE A N 1
ATOM 675 C CA . ILE A 1 80 ? -17.469 31.812 1.142 1 88.12 80 ILE A CA 1
ATOM 676 C C . ILE A 1 80 ? -18.047 31.391 -0.206 1 88.12 80 ILE A C 1
ATOM 678 O O . ILE A 1 80 ? -17.703 31.969 -1.243 1 88.12 80 ILE A O 1
ATOM 682 N N . ILE A 1 81 ? -18.906 30.516 -0.202 1 88.56 81 ILE A N 1
ATOM 683 C CA . ILE A 1 81 ? -19.516 29.969 -1.413 1 88.56 81 ILE A CA 1
ATOM 684 C C . ILE A 1 81 ? -20.328 31.062 -2.107 1 88.56 81 ILE A C 1
ATOM 686 O O . ILE A 1 81 ? -20.25 31.219 -3.326 1 88.56 81 ILE A O 1
ATOM 690 N N . THR A 1 82 ? -21.078 31.75 -1.336 1 90.12 82 THR A N 1
ATOM 691 C CA . THR A 1 82 ? -21.906 32.844 -1.876 1 90.12 82 THR A CA 1
ATOM 692 C C . THR A 1 82 ? -21.031 33.969 -2.424 1 90.12 82 THR A C 1
ATOM 694 O O . THR A 1 82 ? -21.25 34.438 -3.535 1 90.12 82 THR A O 1
ATOM 697 N N . HIS A 1 83 ? -20.078 34.281 -1.648 1 90.06 83 HIS A N 1
ATOM 698 C CA . HIS A 1 83 ? -19.203 35.375 -2.023 1 90.06 83 HIS A CA 1
ATOM 699 C C . HIS A 1 83 ? -18.469 35.062 -3.326 1 90.06 83 HIS A C 1
ATOM 701 O O . HIS A 1 83 ? -18.312 35.969 -4.172 1 90.06 83 HIS A O 1
ATOM 707 N N . LEU A 1 84 ? -18.125 33.875 -3.518 1 91.12 84 LEU A N 1
ATOM 708 C CA . LEU A 1 84 ? -17.328 33.5 -4.688 1 91.12 84 LEU A CA 1
ATOM 709 C C . LEU A 1 84 ? -18.234 32.969 -5.805 1 91.12 84 LEU A C 1
ATOM 711 O O . LEU A 1 84 ? -17.75 32.562 -6.859 1 91.12 84 LEU A O 1
ATOM 715 N N . HIS A 1 85 ? -19.484 32.906 -5.547 1 90.62 85 HIS A N 1
ATOM 716 C CA . HIS A 1 85 ? -20.5 32.469 -6.508 1 90.62 85 HIS A CA 1
ATOM 717 C C . HIS A 1 85 ? -20.234 31.047 -6.984 1 90.62 85 HIS A C 1
ATOM 719 O O . HIS A 1 85 ? -20.297 30.766 -8.188 1 90.62 85 HIS A O 1
ATOM 725 N N . PHE A 1 86 ? -19.828 30.266 -6.094 1 89.25 86 PHE A N 1
ATOM 726 C CA . PHE A 1 86 ? -19.641 28.859 -6.418 1 89.25 86 PHE A CA 1
ATOM 727 C C . PHE A 1 86 ? -20.969 28.172 -6.703 1 89.25 86 PHE A C 1
ATOM 729 O O . PHE A 1 86 ? -21.953 28.391 -5.984 1 89.25 86 PHE A O 1
ATOM 736 N N . PRO A 1 87 ? -21.125 27.406 -7.727 1 90.06 87 PRO A N 1
ATOM 737 C CA . PRO A 1 87 ? -22.391 26.75 -8.047 1 90.06 87 PRO A CA 1
ATOM 738 C C . PRO A 1 87 ? -22.703 25.578 -7.117 1 90.06 87 PRO A C 1
ATOM 740 O O . PRO A 1 87 ? -21.812 24.812 -6.773 1 90.06 87 PRO A O 1
ATOM 743 N N . ILE A 1 88 ? -23.922 25.5 -6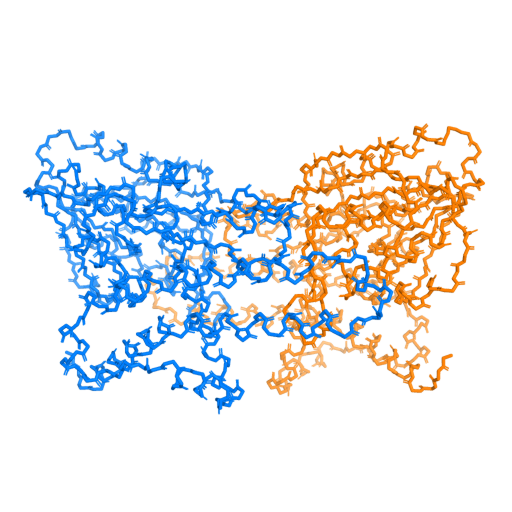.641 1 92.5 88 ILE A N 1
ATOM 744 C CA . ILE A 1 88 ? -24.469 24.312 -5.996 1 92.5 88 ILE A CA 1
ATOM 745 C C . ILE A 1 88 ? -25.219 23.469 -7.02 1 92.5 88 ILE A C 1
ATOM 747 O O . ILE A 1 88 ? -26.234 23.891 -7.559 1 92.5 88 ILE A O 1
ATOM 751 N N . LEU A 1 89 ? -24.75 22.344 -7.246 1 95 89 LEU A N 1
ATOM 752 C CA . LEU A 1 89 ? -25.219 21.516 -8.352 1 95 89 LEU A CA 1
ATOM 753 C C . LEU A 1 89 ? -26.484 20.75 -7.949 1 95 89 LEU A C 1
ATOM 755 O O . LEU A 1 89 ? -26.562 20.219 -6.84 1 95 89 LEU A O 1
ATOM 759 N N . SER A 1 90 ? -27.438 20.719 -8.859 1 95.12 90 SER A N 1
ATOM 760 C CA . SER A 1 90 ? -28.594 19.828 -8.711 1 95.12 90 SER A CA 1
ATOM 761 C C . SER A 1 90 ? -28.219 18.375 -9.008 1 95.12 90 SER A C 1
ATOM 763 O O . SER A 1 90 ? -27.156 18.109 -9.539 1 95.12 90 SER A O 1
ATOM 765 N N . GLU A 1 91 ? -29.078 17.516 -8.578 1 94.12 91 GLU A N 1
ATOM 766 C CA . GLU A 1 91 ? -28.828 16.109 -8.836 1 94.12 91 GLU A CA 1
ATOM 767 C C . GLU A 1 91 ? -28.641 15.844 -10.328 1 94.12 91 GLU A C 1
ATOM 769 O O . GLU A 1 91 ? -27.766 15.07 -10.727 1 94.12 91 GLU A O 1
ATOM 774 N N . GLU A 1 92 ? -29.438 16.5 -11.109 1 94.75 92 GLU A N 1
ATOM 775 C CA . GLU A 1 92 ? -29.359 16.344 -12.562 1 94.75 92 GLU A CA 1
ATOM 776 C C . GLU A 1 92 ? -28.031 16.891 -13.102 1 94.75 92 GLU A C 1
ATOM 778 O O . GLU A 1 92 ? -27.422 16.281 -13.984 1 94.75 92 GLU A O 1
ATOM 783 N N . GLN A 1 93 ? -27.672 17.969 -12.586 1 95.38 93 GLN A N 1
ATOM 784 C CA . GLN A 1 93 ? -26.422 18.562 -13.016 1 95.38 93 GLN A CA 1
ATOM 785 C C . GLN A 1 93 ? -25.234 17.688 -12.648 1 95.38 93 GLN A C 1
ATOM 787 O O . GLN A 1 93 ? -24.281 17.547 -13.43 1 95.38 93 GLN A O 1
ATOM 792 N N . LYS A 1 94 ? -25.203 17.141 -11.453 1 96.06 94 LYS A N 1
ATOM 793 C CA . LYS A 1 94 ? -24.156 16.219 -11.008 1 96.06 94 LYS A CA 1
ATOM 794 C C . LYS A 1 94 ? -24.062 15.008 -11.938 1 96.06 94 LYS A C 1
ATOM 796 O O . LYS A 1 94 ? -22.969 14.641 -12.375 1 96.06 94 LYS A O 1
ATOM 801 N N . HIS A 1 95 ? -25.234 14.492 -12.203 1 94.44 95 HIS A N 1
ATOM 802 C CA . HIS A 1 95 ? -25.328 13.32 -13.07 1 94.44 95 HIS A CA 1
ATOM 803 C C . HIS A 1 95 ? -24.766 13.625 -14.453 1 94.44 95 HIS A C 1
ATOM 805 O O . HIS A 1 95 ? -23.938 12.867 -14.977 1 94.44 95 HIS A O 1
ATOM 811 N N . ASN A 1 96 ? -25.156 14.719 -15.023 1 93.88 96 ASN A N 1
ATOM 812 C CA . ASN A 1 96 ? -24.719 15.109 -16.359 1 93.88 96 ASN A CA 1
ATOM 813 C C . ASN A 1 96 ? -23.219 15.414 -16.391 1 93.88 96 ASN A C 1
ATOM 815 O O . ASN A 1 96 ? -22.547 15.102 -17.375 1 93.88 96 ASN A O 1
ATOM 819 N N . LEU A 1 97 ? -22.797 16.016 -15.398 1 91.75 97 LEU A N 1
ATOM 820 C CA . LEU A 1 97 ? -21.391 16.359 -15.312 1 91.75 97 LEU A CA 1
ATOM 821 C C . LEU A 1 97 ? -20.516 15.094 -15.328 1 91.75 97 LEU A C 1
ATOM 823 O O . LEU A 1 97 ? -19.531 15.031 -16.062 1 91.75 97 LEU A O 1
ATOM 827 N N . ILE A 1 98 ? -20.812 14.062 -14.562 1 92.25 98 ILE A N 1
ATOM 828 C CA . ILE A 1 98 ? -20.031 12.844 -14.438 1 92.25 98 ILE A CA 1
ATOM 829 C C . ILE A 1 98 ? -20.078 12.062 -15.75 1 92.25 98 ILE A C 1
ATOM 831 O O . ILE A 1 98 ? -19.094 11.477 -16.172 1 92.25 98 ILE A O 1
ATOM 835 N N . LEU A 1 99 ? -21.203 12.125 -16.453 1 90.56 99 LEU A N 1
ATOM 836 C CA . LEU A 1 99 ? -21.391 11.336 -17.656 1 90.56 99 LEU A CA 1
ATOM 837 C C . LEU A 1 99 ? -20.75 12.023 -18.859 1 90.56 99 LEU A C 1
ATOM 839 O O . LEU A 1 99 ? -20.344 11.359 -19.828 1 90.56 99 LEU A O 1
ATOM 843 N N . SER A 1 100 ? -20.625 13.297 -18.844 1 90.44 100 SER A N 1
ATOM 844 C CA . SER A 1 100 ? -20.25 14.047 -20.047 1 90.44 100 SER A CA 1
ATOM 845 C C . SER A 1 100 ? -18.781 14.438 -20.016 1 90.44 100 SER A C 1
ATOM 847 O O . SER A 1 100 ? -18.266 15 -21 1 90.44 100 SER A O 1
ATOM 849 N N . ILE A 1 101 ? -18.094 14.133 -19.078 1 87.81 101 ILE A N 1
ATOM 850 C CA . ILE A 1 101 ? -16.719 14.609 -18.969 1 87.81 101 ILE A CA 1
ATOM 851 C C . ILE A 1 101 ? -15.797 13.75 -19.828 1 87.81 101 ILE A C 1
ATOM 853 O O . ILE A 1 101 ? -16.078 12.578 -20.078 1 87.81 101 ILE A O 1
ATOM 857 N N . SER A 1 102 ? -14.773 14.359 -20.406 1 90.31 102 SER A N 1
ATOM 858 C CA . SER A 1 102 ? -13.766 13.672 -21.203 1 90.31 102 SER A CA 1
ATOM 859 C C . SER A 1 102 ? -12.961 12.695 -20.344 1 90.31 102 SER A C 1
ATOM 861 O O . SER A 1 102 ? -13.055 12.711 -19.125 1 90.31 102 SER A O 1
ATOM 863 N N . ASP A 1 103 ? -12.203 11.867 -21 1 87.44 103 ASP A N 1
ATOM 864 C CA . ASP A 1 103 ? -11.391 10.875 -20.297 1 87.44 103 ASP A CA 1
ATOM 865 C C . ASP A 1 103 ? -10.367 11.547 -19.391 1 87.44 103 ASP A C 1
ATOM 867 O O . ASP A 1 103 ? -10.148 11.109 -18.25 1 87.44 103 ASP A O 1
ATOM 871 N N . ASN A 1 104 ? -9.812 12.586 -19.875 1 88.88 104 ASN A N 1
ATOM 872 C CA . ASN A 1 104 ? -8.828 13.312 -19.078 1 88.88 104 ASN A CA 1
ATOM 873 C C . ASN A 1 104 ? -9.461 13.969 -17.859 1 88.88 104 ASN A C 1
ATOM 875 O O . ASN A 1 104 ? -8.914 13.906 -16.766 1 88.88 104 ASN A O 1
ATOM 879 N N . GLU A 1 105 ? -10.625 14.523 -18.094 1 90.31 105 GLU A N 1
ATOM 880 C CA . GLU A 1 105 ? -11.352 15.156 -17 1 90.31 105 GLU A CA 1
ATOM 881 C C . GLU A 1 105 ? -11.82 14.117 -15.977 1 90.31 105 GLU A C 1
ATOM 883 O O . GLU A 1 105 ? -11.867 14.398 -14.773 1 90.31 105 GLU A O 1
ATOM 888 N N . ARG A 1 106 ? -12.086 13.031 -16.469 1 89.56 106 ARG A N 1
ATOM 889 C CA . ARG A 1 106 ? -12.523 11.945 -15.602 1 89.56 106 ARG A CA 1
ATOM 890 C C . ARG A 1 106 ? -11.391 11.5 -14.68 1 89.56 106 ARG A C 1
ATOM 892 O O . ARG A 1 106 ? -11.609 11.273 -13.492 1 89.56 106 ARG A O 1
ATOM 899 N N . ASN A 1 107 ? -10.281 11.414 -15.281 1 90.25 107 ASN A N 1
ATOM 900 C CA . ASN A 1 107 ? -9.125 11.031 -14.484 1 90.25 107 ASN A CA 1
ATOM 901 C C . ASN A 1 107 ? -8.844 12.055 -13.383 1 90.25 107 ASN A C 1
ATOM 903 O O . ASN A 1 107 ? -8.539 11.68 -12.25 1 90.25 107 ASN A O 1
ATOM 907 N N . GLU A 1 108 ? -8.953 13.25 -13.734 1 92.12 108 GLU A N 1
ATOM 908 C CA . GLU A 1 108 ? -8.742 14.312 -12.75 1 92.12 108 GLU A CA 1
ATOM 909 C C . GLU A 1 108 ? -9.805 14.258 -11.656 1 92.12 108 GLU A C 1
ATOM 911 O O . GLU A 1 108 ? -9.484 14.422 -10.469 1 92.12 108 GLU A O 1
ATOM 916 N N . LEU A 1 109 ? -11.008 14.117 -12.109 1 92.31 109 LEU A N 1
ATOM 917 C CA . LEU A 1 109 ? -12.109 14.031 -11.156 1 92.31 109 LEU A CA 1
ATOM 918 C C . LEU A 1 109 ? -11.93 12.836 -10.219 1 92.31 109 LEU A C 1
ATOM 920 O O . LEU A 1 109 ? -12.172 12.945 -9.016 1 92.31 109 LEU A O 1
ATOM 924 N N . CYS A 1 110 ? -11.469 11.766 -10.75 1 92.44 110 CYS A N 1
ATOM 925 C CA . CYS A 1 110 ? -11.227 10.57 -9.945 1 92.44 110 CYS A CA 1
ATOM 926 C C . CYS A 1 110 ? -10.172 10.836 -8.883 1 92.44 110 CYS A C 1
ATOM 928 O O . CYS A 1 110 ? -10.328 10.406 -7.734 1 92.44 110 CYS A O 1
ATOM 930 N N . GLN A 1 111 ? -9.203 11.531 -9.242 1 93.31 111 GLN A N 1
ATOM 931 C CA . GLN A 1 111 ? -8.156 11.867 -8.281 1 93.31 111 GLN A CA 1
ATOM 932 C C . GLN A 1 111 ? -8.703 12.734 -7.148 1 93.31 111 GLN A C 1
ATOM 934 O O . GLN A 1 111 ? -8.359 12.531 -5.984 1 93.31 111 GLN A O 1
ATOM 939 N N . LYS A 1 112 ? -9.523 13.648 -7.5 1 95.31 112 LYS A N 1
ATOM 940 C CA . LYS A 1 112 ? -10.141 14.523 -6.508 1 95.31 112 LYS A CA 1
ATOM 941 C C . LYS A 1 112 ? -11.078 13.742 -5.594 1 95.31 112 LYS A C 1
ATOM 943 O O . LYS A 1 112 ? -11.094 13.953 -4.379 1 95.31 112 LYS A O 1
ATOM 948 N N . LEU A 1 113 ? -11.766 12.852 -6.203 1 95.69 113 LEU A N 1
ATOM 949 C CA . LEU A 1 113 ? -12.727 12.078 -5.434 1 95.69 113 LEU A CA 1
ATOM 950 C C . LEU A 1 113 ? -12.016 11.07 -4.531 1 95.69 113 LEU A C 1
ATOM 952 O O . LEU A 1 113 ? -12.531 10.703 -3.473 1 95.69 113 LEU A O 1
ATOM 956 N N . ASP A 1 114 ? -10.875 10.688 -4.973 1 95.12 114 ASP A N 1
ATOM 957 C CA . ASP A 1 114 ? -10.055 9.852 -4.102 1 95.12 114 ASP A CA 1
ATOM 958 C C . ASP A 1 114 ? -9.672 10.594 -2.826 1 95.12 114 ASP A C 1
ATOM 960 O O . ASP A 1 114 ? -9.609 10 -1.747 1 95.12 114 ASP A O 1
ATOM 964 N N . LYS A 1 115 ? -9.375 11.812 -2.949 1 96.06 115 LYS A N 1
ATOM 965 C CA . LYS A 1 115 ? -9.078 12.633 -1.777 1 96.06 115 LYS A CA 1
ATOM 966 C C . LYS A 1 115 ? -10.297 12.75 -0.867 1 96.06 115 LYS A C 1
ATOM 968 O O . LYS A 1 115 ? -10.172 12.711 0.359 1 96.06 115 LYS A O 1
ATOM 973 N N . VAL A 1 116 ? -11.43 12.859 -1.503 1 97.5 116 VAL A N 1
ATOM 974 C CA . VAL A 1 116 ? -12.664 12.945 -0.735 1 97.5 116 VAL A CA 1
ATOM 975 C C . VAL A 1 116 ? -12.898 11.633 0.017 1 97.5 116 VAL A C 1
ATOM 977 O O . VAL A 1 116 ? -13.242 11.641 1.199 1 97.5 116 VAL A O 1
ATOM 980 N N . ARG A 1 117 ? -12.688 10.609 -0.678 1 96.12 117 ARG A N 1
ATOM 981 C CA . ARG A 1 117 ? -12.828 9.297 -0.052 1 96.12 117 ARG A CA 1
ATOM 982 C C . ARG A 1 117 ? -11.867 9.141 1.118 1 96.12 117 ARG A C 1
ATOM 984 O O . ARG A 1 117 ? -12.242 8.625 2.176 1 96.12 117 ARG A O 1
ATOM 991 N N . SER A 1 118 ? -10.68 9.617 0.897 1 95.31 118 SER A N 1
ATOM 992 C CA . SER A 1 118 ? -9.672 9.531 1.95 1 95.31 118 SER A CA 1
ATOM 993 C C . SER A 1 118 ? -10.07 10.359 3.166 1 95.31 118 SER A C 1
ATOM 995 O O . SER A 1 118 ? -9.711 10.031 4.297 1 95.31 118 SER A O 1
ATOM 997 N N . MET A 1 119 ? -10.812 11.383 2.951 1 96.5 119 MET A N 1
ATOM 998 C CA . MET A 1 119 ? -11.281 12.227 4.047 1 96.5 119 MET A CA 1
ATOM 999 C C . MET A 1 119 ? -12.125 11.422 5.031 1 96.5 119 MET A C 1
ATOM 1001 O O . MET A 1 119 ? -12.094 11.68 6.234 1 96.5 119 MET A O 1
ATOM 1005 N N . LEU A 1 120 ? -12.82 10.445 4.543 1 97.62 120 LEU A N 1
ATOM 1006 C CA . LEU A 1 120 ? -13.68 9.641 5.402 1 97.62 120 LEU A CA 1
ATOM 1007 C C . LEU A 1 120 ? -12.844 8.82 6.387 1 97.62 120 LEU A C 1
ATOM 1009 O O . LEU A 1 120 ? -13.211 8.703 7.559 1 97.62 120 LEU A O 1
ATOM 1013 N N . THR A 1 121 ? -11.734 8.352 5.898 1 96.88 121 THR A N 1
ATOM 1014 C CA . THR A 1 121 ? -10.883 7.582 6.793 1 96.88 121 THR A CA 1
ATOM 1015 C C . THR A 1 121 ? -10.164 8.5 7.777 1 96.88 121 THR A C 1
ATOM 1017 O O . THR A 1 121 ? -9.906 8.109 8.922 1 96.88 121 THR A O 1
ATOM 1020 N N . HIS A 1 122 ? -9.898 9.727 7.375 1 97.75 122 HIS A N 1
ATOM 1021 C CA . HIS A 1 122 ? -9.328 10.703 8.297 1 97.75 122 HIS A CA 1
ATOM 1022 C C . HIS A 1 122 ? -10.344 11.109 9.359 1 97.75 122 HIS A C 1
ATOM 1024 O O . HIS A 1 122 ? -9.984 11.32 10.523 1 97.75 122 HIS A O 1
ATOM 1030 N N . LEU A 1 123 ? -11.57 11.258 8.922 1 98.25 123 LEU A N 1
ATOM 1031 C CA . LEU A 1 123 ? -12.641 11.547 9.867 1 98.25 123 LEU A CA 1
ATOM 1032 C C . LEU A 1 123 ? -12.789 10.422 10.891 1 98.25 123 LEU A C 1
ATOM 1034 O O . LEU A 1 123 ? -12.914 10.68 12.086 1 98.25 123 LEU A O 1
ATOM 1038 N N . TYR A 1 124 ? -12.711 9.258 10.344 1 97.31 124 TYR A N 1
ATOM 1039 C CA . TYR A 1 124 ? -12.758 8.07 11.188 1 97.31 124 TYR A CA 1
ATOM 1040 C C . TYR A 1 124 ? -11.625 8.086 12.211 1 97.31 124 TYR A C 1
ATOM 1042 O O . TYR A 1 124 ? -11.852 7.914 13.406 1 97.31 124 TYR A O 1
ATOM 1050 N N . ARG A 1 125 ? -10.453 8.328 11.797 1 97.06 125 ARG A N 1
ATOM 1051 C CA . ARG A 1 125 ? -9.25 8.305 12.617 1 97.06 125 ARG A CA 1
ATOM 1052 C C . ARG A 1 125 ? -9.289 9.391 13.688 1 97.06 125 ARG A C 1
ATOM 1054 O O . ARG A 1 125 ? -9.047 9.117 14.867 1 97.06 125 ARG A O 1
ATOM 1061 N N . ASP A 1 126 ? -9.68 10.555 13.375 1 97.94 126 ASP A N 1
ATOM 1062 C CA . ASP A 1 126 ? -9.422 11.711 14.219 1 97.94 126 ASP A CA 1
ATOM 1063 C C . ASP A 1 126 ? -10.656 12.086 15.031 1 97.94 126 ASP A C 1
ATOM 1065 O O . ASP A 1 126 ? -10.547 12.633 16.125 1 97.94 126 ASP A O 1
ATOM 1069 N N . TRP A 1 127 ? -11.875 11.766 14.484 1 98.31 127 TRP A N 1
ATOM 1070 C CA . TRP A 1 127 ? -13.008 12.438 15.109 1 98.31 127 TRP A CA 1
ATOM 1071 C C . TRP A 1 127 ? -14.133 11.445 15.406 1 98.31 127 TRP A C 1
ATOM 1073 O O . TRP A 1 127 ? -15.266 11.844 15.68 1 98.31 127 TRP A O 1
ATOM 1083 N N . SER A 1 128 ? -13.789 10.164 15.312 1 97.25 128 SER A N 1
ATOM 1084 C CA . SER A 1 128 ? -14.766 9.164 15.727 1 97.25 128 SER A CA 1
ATOM 1085 C C . SER A 1 128 ? -14.328 8.477 17.016 1 97.25 128 SER A C 1
ATOM 1087 O O . SER A 1 128 ? -13.156 8.516 17.375 1 97.25 128 SER A O 1
ATOM 1089 N N . ILE A 1 129 ? -15.312 7.887 17.703 1 95.56 129 ILE A N 1
ATOM 1090 C CA . ILE A 1 129 ? -14.984 7.098 18.875 1 95.56 129 ILE A CA 1
ATOM 1091 C C . ILE A 1 129 ? -14.242 5.832 18.469 1 95.56 129 ILE A C 1
ATOM 1093 O O . ILE A 1 129 ? -13.359 5.359 19.188 1 95.56 129 ILE A O 1
ATOM 1097 N N . GLU A 1 130 ? -14.547 5.348 17.297 1 94.75 130 GLU A N 1
ATOM 1098 C CA . GLU A 1 130 ? -13.93 4.129 16.781 1 94.75 130 GLU A CA 1
ATOM 1099 C C . GLU A 1 130 ? -12.445 4.344 16.5 1 94.75 130 GLU A C 1
ATOM 1101 O O . GLU A 1 130 ? -11.664 3.395 16.516 1 94.75 130 GLU A O 1
ATOM 1106 N N . GLY A 1 131 ? -12.039 5.594 16.25 1 95.25 131 GLY A N 1
ATOM 1107 C CA . GLY A 1 131 ? -10.664 5.914 15.914 1 95.25 131 GLY A CA 1
ATOM 1108 C C . GLY A 1 131 ? -9.797 6.156 17.141 1 95.25 131 GLY A C 1
ATOM 1109 O O . GLY A 1 131 ? -8.625 6.508 17.016 1 95.25 131 GLY A O 1
ATOM 1110 N N . ILE A 1 132 ? -10.344 5.887 18.344 1 95.62 132 ILE A N 1
ATOM 1111 C CA . ILE A 1 132 ? -9.688 6.273 19.594 1 95.62 132 ILE A CA 1
ATOM 1112 C C . ILE A 1 132 ? -8.375 5.504 19.75 1 95.62 132 ILE A C 1
ATOM 1114 O O . ILE A 1 132 ? -7.379 6.055 20.219 1 95.62 132 ILE A O 1
ATOM 1118 N N . ASN A 1 133 ? -8.32 4.301 19.375 1 93.94 133 ASN A N 1
ATOM 1119 C CA . ASN A 1 133 ? -7.109 3.498 19.531 1 93.94 133 ASN A CA 1
ATOM 1120 C C . ASN A 1 133 ? -5.973 4.016 18.656 1 93.94 133 ASN A C 1
ATOM 1122 O O . ASN A 1 133 ? -4.816 4.043 19.078 1 93.94 133 ASN A O 1
ATOM 1126 N N . GLU A 1 134 ? -6.289 4.359 17.453 1 94.81 134 GLU A N 1
ATOM 1127 C CA . GLU A 1 134 ? -5.277 4.926 16.578 1 94.81 134 GLU A CA 1
ATOM 1128 C C . GLU A 1 134 ? -4.758 6.258 17.109 1 94.81 134 GLU A C 1
ATOM 1130 O O . GLU A 1 134 ? -3.555 6.527 17.047 1 94.81 134 GLU A O 1
ATOM 1135 N N . ARG A 1 135 ? -5.621 7.086 17.641 1 96.25 135 ARG A N 1
ATOM 1136 C CA . ARG A 1 135 ? -5.211 8.367 18.219 1 96.25 135 ARG A CA 1
ATOM 1137 C C . ARG A 1 135 ? -4.32 8.156 19.438 1 96.25 135 ARG A C 1
ATOM 1139 O O . ARG A 1 135 ? -3.352 8.898 19.641 1 96.25 135 ARG A O 1
ATOM 1146 N N . LYS A 1 136 ? -4.656 7.172 20.203 1 95.56 136 LYS A N 1
ATOM 1147 C CA . LYS A 1 136 ? -3.842 6.867 21.375 1 95.56 136 LYS A CA 1
ATOM 1148 C C . LYS A 1 136 ? -2.412 6.512 20.969 1 95.56 136 LYS A C 1
ATOM 1150 O O . LYS A 1 136 ? -1.455 6.953 21.609 1 95.56 136 LYS A O 1
ATOM 1155 N N . LEU A 1 137 ? -2.318 5.797 19.906 1 94.12 137 LEU A N 1
ATOM 1156 C CA . LEU A 1 137 ? -1.007 5.363 19.422 1 94.12 137 LEU A CA 1
ATOM 1157 C C . LEU A 1 137 ? -0.22 6.535 18.859 1 94.12 137 LEU A C 1
ATOM 1159 O O . LEU A 1 137 ? 0.997 6.621 19.031 1 94.12 137 LEU A O 1
ATOM 1163 N N . CYS A 1 138 ? -0.899 7.445 18.25 1 95.88 138 CYS A N 1
ATOM 1164 C CA . CYS A 1 138 ? -0.215 8.461 17.469 1 95.88 138 CYS A CA 1
ATOM 1165 C C . CYS A 1 138 ? -0.09 9.766 18.234 1 95.88 138 CYS A C 1
ATOM 1167 O O . CYS A 1 138 ? 0.906 10.484 18.109 1 95.88 138 CYS A O 1
ATOM 1169 N N . TYR A 1 139 ? -1.087 10.109 19.094 1 97.81 139 TYR A N 1
ATOM 1170 C CA . TYR A 1 139 ? -1.136 11.438 19.703 1 97.81 139 TYR A CA 1
ATOM 1171 C C . TYR A 1 139 ? -0.718 11.375 21.172 1 97.81 139 TYR A C 1
ATOM 1173 O O . TYR A 1 139 ? -0.07 12.297 21.672 1 97.81 139 TYR A O 1
ATOM 1181 N N . GLU A 1 140 ? -0.983 10.312 21.828 1 97.56 140 GLU A N 1
ATOM 1182 C CA . GLU A 1 140 ? -0.796 10.234 23.266 1 97.56 140 GLU A CA 1
ATOM 1183 C C . GLU A 1 140 ? 0.676 10.383 23.641 1 97.56 140 GLU A C 1
ATOM 1185 O O . GLU A 1 140 ? 1.01 11.039 24.625 1 97.56 140 GLU A O 1
ATOM 1190 N N . PRO A 1 141 ? 1.554 9.688 22.875 1 97.94 141 PRO A N 1
ATOM 1191 C CA . PRO A 1 141 ? 2.961 9.875 23.234 1 97.94 141 PRO A CA 1
ATOM 1192 C C . PRO A 1 141 ? 3.391 11.344 23.203 1 97.94 141 PRO A C 1
ATOM 1194 O O . PRO A 1 141 ? 4.207 11.773 24.016 1 97.94 141 PRO A O 1
ATOM 1197 N N . ILE A 1 142 ? 2.863 12.094 22.312 1 98.62 142 ILE A N 1
ATOM 1198 C CA . ILE A 1 142 ? 3.18 13.508 22.172 1 98.62 142 ILE A CA 1
ATOM 1199 C C . ILE A 1 142 ? 2.537 14.305 23.297 1 98.62 142 ILE A C 1
ATOM 1201 O O . ILE A 1 142 ? 3.207 15.086 23.984 1 98.62 142 ILE A O 1
ATOM 1205 N N . LEU A 1 143 ? 1.29 14.055 23.562 1 98.62 143 LEU A N 1
ATOM 1206 C CA . LEU A 1 143 ? 0.53 14.789 24.578 1 98.62 143 LEU A CA 1
ATOM 1207 C C . LEU A 1 143 ? 1.096 14.531 25.969 1 98.62 143 LEU A C 1
ATOM 1209 O O . LEU A 1 143 ? 1.207 15.461 26.781 1 98.62 143 LEU A O 1
ATOM 1213 N N . HIS A 1 144 ? 1.42 13.305 26.188 1 98.19 144 HIS A N 1
ATOM 1214 C CA . HIS A 1 144 ? 2.006 12.961 27.484 1 98.19 144 HIS A CA 1
ATOM 1215 C C . HIS A 1 144 ? 3.318 13.703 27.703 1 98.19 144 HIS A C 1
ATOM 1217 O O . HIS A 1 144 ? 3.557 14.227 28.797 1 98.19 144 HIS A O 1
ATOM 1223 N N . ARG A 1 145 ? 4.121 13.766 26.703 1 98.38 145 ARG A N 1
ATOM 1224 C CA . ARG A 1 145 ? 5.406 14.438 26.844 1 98.38 145 ARG A CA 1
ATOM 1225 C C . ARG A 1 145 ? 5.219 15.938 27.062 1 98.38 145 ARG A C 1
ATOM 1227 O O . ARG A 1 145 ? 5.914 16.547 27.891 1 98.38 145 ARG A O 1
ATOM 1234 N N . LEU A 1 146 ? 4.27 16.516 26.375 1 98.62 146 LEU A N 1
ATOM 1235 C CA . LEU A 1 146 ? 3.977 17.938 26.547 1 98.62 146 LEU A CA 1
ATOM 1236 C C . LEU A 1 146 ? 3.541 18.234 27.969 1 98.62 146 LEU A C 1
ATOM 1238 O O . LEU A 1 146 ? 3.977 19.219 28.562 1 98.62 146 LEU A O 1
ATOM 1242 N N . LYS A 1 147 ? 2.732 17.328 28.5 1 98.12 147 LYS A N 1
ATOM 1243 C CA . LYS A 1 147 ? 2.268 17.484 29.875 1 98.12 147 LYS A CA 1
ATOM 1244 C C . LYS A 1 147 ? 3.43 17.391 30.859 1 98.12 147 LYS A C 1
ATOM 1246 O O . LYS A 1 147 ? 3.449 18.109 31.859 1 98.12 147 LYS A O 1
ATOM 1251 N N . GLU A 1 148 ? 4.297 16.547 30.516 1 97.94 148 GLU A N 1
ATOM 1252 C CA . GLU A 1 148 ? 5.461 16.375 31.375 1 97.94 148 GLU A CA 1
ATOM 1253 C C . GLU A 1 148 ? 6.383 17.594 31.312 1 97.94 148 GLU A C 1
ATOM 1255 O O . GLU A 1 148 ? 6.93 18.016 32.344 1 97.94 148 GLU A O 1
ATOM 1260 N N . LEU A 1 149 ? 6.508 18.141 30.172 1 97.19 149 LEU A N 1
ATOM 1261 C CA . LEU A 1 149 ? 7.438 19.25 29.938 1 97.19 149 LEU A CA 1
ATOM 1262 C C . LEU A 1 149 ? 6.918 20.547 30.547 1 97.19 149 LEU A C 1
ATOM 1264 O O . LEU A 1 149 ? 7.688 21.328 31.094 1 97.19 149 LEU A O 1
ATOM 1268 N N . TYR A 1 150 ? 5.637 20.719 30.391 1 97.5 150 TYR A N 1
ATOM 1269 C CA . TYR A 1 150 ? 5.039 21.984 30.797 1 97.5 150 TYR A CA 1
ATOM 1270 C C . TYR A 1 150 ? 3.932 21.766 31.812 1 97.5 150 TYR A C 1
ATOM 1272 O O . TYR A 1 150 ? 2.76 21.656 31.453 1 97.5 150 TYR A O 1
ATOM 1280 N N . GLN A 1 151 ? 4.227 21.828 33.062 1 95.06 151 GLN A N 1
ATOM 1281 C CA . GLN A 1 151 ? 3.291 21.5 34.125 1 95.06 151 GLN A CA 1
ATOM 1282 C C . GLN A 1 151 ? 2.477 22.719 34.531 1 95.06 151 GLN A C 1
ATOM 1284 O O . GLN A 1 151 ? 1.317 22.594 34.938 1 95.06 151 GLN A O 1
ATOM 1289 N N . ASP A 1 152 ? 3.18 23.875 34.344 1 92.69 152 ASP A N 1
ATOM 1290 C CA . ASP A 1 152 ? 2.508 25.109 34.75 1 92.69 152 ASP A CA 1
ATOM 1291 C C . ASP A 1 152 ? 2.551 26.156 33.656 1 92.69 152 ASP A C 1
ATOM 1293 O O . ASP A 1 152 ? 3.381 26.078 32.75 1 92.69 152 ASP A O 1
ATOM 1297 N N . ASN A 1 153 ? 1.604 27.094 33.688 1 94.44 153 ASN A N 1
ATOM 1298 C CA . ASN A 1 153 ? 1.562 28.266 32.812 1 94.44 153 ASN A CA 1
ATOM 1299 C C . ASN A 1 153 ? 1.56 27.891 31.344 1 94.44 153 ASN A C 1
ATOM 1301 O O . ASN A 1 153 ? 2.318 28.453 30.562 1 94.44 153 ASN A O 1
ATOM 1305 N N . ARG A 1 154 ? 0.777 26.875 31.016 1 96.62 154 ARG A N 1
ATOM 1306 C CA . ARG A 1 154 ? 0.727 26.391 29.641 1 96.62 154 ARG A CA 1
ATOM 1307 C C . ARG A 1 154 ? 0.171 27.453 28.703 1 96.62 154 ARG A C 1
ATOM 1309 O O . ARG A 1 154 ? 0.495 27.469 27.516 1 96.62 154 ARG A O 1
ATOM 1316 N N . ASN A 1 155 ? -0.565 28.328 29.219 1 95.88 155 ASN A N 1
ATOM 1317 C CA . ASN A 1 155 ? -1.174 29.375 28.406 1 95.88 155 ASN A CA 1
ATOM 1318 C C . ASN A 1 155 ? -0.12 30.312 27.812 1 95.88 155 ASN A C 1
ATOM 1320 O O . ASN A 1 155 ? -0.401 31.047 26.875 1 95.88 155 ASN A O 1
ATOM 1324 N N . ASN A 1 156 ? 1.09 30.297 28.359 1 96.88 156 ASN A N 1
ATOM 1325 C CA . ASN A 1 156 ? 2.18 31.125 27.859 1 96.88 156 ASN A CA 1
ATOM 1326 C C . ASN A 1 156 ? 3.072 30.344 26.891 1 96.88 156 ASN A C 1
ATOM 1328 O O . ASN A 1 156 ? 4.051 30.891 26.375 1 96.88 156 ASN A O 1
ATOM 1332 N N . ILE A 1 157 ? 2.729 29.125 26.688 1 98.25 157 ILE A N 1
ATOM 1333 C CA . ILE A 1 157 ? 3.523 28.266 25.812 1 98.25 157 ILE A CA 1
ATOM 1334 C C . ILE A 1 157 ? 2.869 28.188 24.438 1 98.25 157 ILE A C 1
ATOM 1336 O O . ILE A 1 157 ? 1.732 27.719 24.312 1 98.25 157 ILE A O 1
ATOM 1340 N N . LYS A 1 158 ? 3.582 28.609 23.375 1 98.62 158 LYS A N 1
ATOM 1341 C CA . LYS A 1 158 ? 3.088 28.578 22.016 1 98.62 158 LYS A CA 1
ATOM 1342 C C . LYS A 1 158 ? 3.607 27.359 21.266 1 98.62 158 LYS A C 1
ATOM 1344 O O . LYS A 1 158 ? 4.816 27.156 21.156 1 98.62 158 LYS A O 1
ATOM 1349 N N . ILE A 1 159 ? 2.713 26.562 20.75 1 98.88 159 ILE A N 1
ATOM 1350 C CA . ILE A 1 159 ? 3.07 25.312 20.078 1 98.88 159 ILE A CA 1
ATOM 1351 C C . ILE A 1 159 ? 2.578 25.344 18.641 1 98.88 159 ILE A C 1
ATOM 1353 O O . ILE A 1 159 ? 1.421 25.688 18.375 1 98.88 159 ILE A O 1
ATOM 1357 N N . LEU A 1 160 ? 3.457 25.047 17.703 1 98.94 160 LEU A N 1
ATOM 1358 C CA . LEU A 1 160 ? 3.102 24.922 16.297 1 98.94 160 LEU A CA 1
ATOM 1359 C C . LEU A 1 160 ? 2.908 23.469 15.906 1 98.94 160 LEU A C 1
ATOM 1361 O O . LEU A 1 160 ? 3.719 22.609 16.266 1 98.94 160 LEU A O 1
ATOM 1365 N N . VAL A 1 161 ? 1.839 23.156 15.234 1 98.94 161 VAL A N 1
ATOM 1366 C CA . VAL A 1 161 ? 1.559 21.844 14.68 1 98.94 161 VAL A CA 1
ATOM 1367 C C . VAL A 1 161 ? 1.392 21.938 13.164 1 98.94 161 VAL A C 1
ATOM 1369 O O . VAL A 1 161 ? 0.269 22.047 12.664 1 98.94 161 VAL A O 1
ATOM 1372 N N . PRO A 1 162 ? 2.494 21.828 12.391 1 98.81 162 PRO A N 1
ATOM 1373 C CA . PRO A 1 162 ? 2.354 21.797 10.938 1 98.81 162 PRO A CA 1
ATOM 1374 C C . PRO A 1 162 ? 1.767 20.484 10.422 1 98.81 162 PRO A C 1
ATOM 1376 O O . PRO A 1 162 ? 2 19.438 11.016 1 98.81 162 PRO A O 1
ATOM 1379 N N . GLY A 1 163 ? 1.062 20.578 9.289 1 98.12 163 GLY A N 1
ATOM 1380 C CA . GLY A 1 163 ? 0.336 19.406 8.836 1 98.12 163 GLY A CA 1
ATOM 1381 C C . GLY A 1 163 ? -0.734 18.953 9.805 1 98.12 163 GLY A C 1
ATOM 1382 O O . GLY A 1 163 ? -0.773 17.781 10.188 1 98.12 163 GLY A O 1
ATOM 1383 N N . ALA A 1 164 ? -1.603 19.859 10.172 1 98.44 164 ALA A N 1
ATOM 1384 C CA . ALA A 1 164 ? -2.518 19.641 11.281 1 98.44 164 ALA A CA 1
ATOM 1385 C C . ALA A 1 164 ? -3.699 18.766 10.859 1 98.44 164 ALA A C 1
ATOM 1387 O O . ALA A 1 164 ? -4.465 18.297 11.703 1 98.44 164 ALA A O 1
ATOM 1388 N N . GLY A 1 165 ? -3.85 18.516 9.555 1 97.56 165 GLY A N 1
ATOM 1389 C CA . GLY A 1 165 ? -4.941 17.688 9.07 1 97.56 165 GLY A CA 1
ATOM 1390 C C . GLY A 1 165 ? -6.309 18.203 9.492 1 97.56 165 GLY A C 1
ATOM 1391 O O . GLY A 1 165 ? -6.633 19.375 9.273 1 97.56 165 GLY A O 1
ATOM 1392 N N . LEU A 1 166 ? -7.047 17.406 10.141 1 98.19 166 LEU A N 1
ATOM 1393 C CA . LEU A 1 166 ? -8.398 17.766 10.539 1 98.19 166 LEU A CA 1
ATOM 1394 C C . LEU A 1 166 ? -8.391 18.5 11.875 1 98.19 166 LEU A C 1
ATOM 1396 O O . LEU A 1 166 ? -9.445 18.719 12.477 1 98.19 166 LEU A O 1
ATOM 1400 N N . GLY A 1 167 ? -7.25 18.797 12.453 1 98.25 167 GLY A N 1
ATOM 1401 C CA . GLY A 1 167 ? -7.094 19.703 13.57 1 98.25 167 GLY A CA 1
ATOM 1402 C C . GLY A 1 167 ? -7.215 19.031 14.922 1 98.25 167 GLY A C 1
ATOM 1403 O O . GLY A 1 167 ? -7.219 19.688 15.961 1 98.25 167 GLY A O 1
ATOM 1404 N N . ARG A 1 168 ? -7.305 17.719 14.922 1 98.56 168 ARG A N 1
ATOM 1405 C CA . ARG A 1 168 ? -7.578 17.016 16.172 1 98.56 168 ARG A CA 1
ATOM 1406 C C . ARG A 1 168 ? -6.414 17.156 17.156 1 98.56 168 ARG A C 1
ATOM 1408 O O . ARG A 1 168 ? -6.613 17.516 18.312 1 98.56 168 ARG A O 1
ATOM 1415 N N . LEU A 1 169 ? -5.211 16.891 16.688 1 98.75 169 LEU A N 1
ATOM 1416 C CA . LEU A 1 169 ? -4.055 17 17.562 1 98.75 169 LEU A CA 1
ATOM 1417 C C . LEU A 1 169 ? -3.887 18.438 18.062 1 98.75 169 LEU A C 1
ATOM 1419 O O . LEU A 1 169 ? -3.619 18.656 19.25 1 98.75 169 LEU A O 1
ATOM 1423 N N . ALA A 1 170 ? -3.992 19.375 17.156 1 98.75 170 ALA A N 1
ATOM 1424 C CA . ALA A 1 170 ? -3.91 20.781 17.531 1 98.75 170 ALA A CA 1
ATOM 1425 C C . ALA A 1 170 ? -4.945 21.125 18.609 1 98.75 170 ALA A C 1
ATOM 1427 O O . ALA A 1 170 ? -4.645 21.828 19.562 1 98.75 170 ALA A O 1
ATOM 1428 N N . TYR A 1 171 ? -6.152 20.625 18.438 1 98.5 171 TYR A N 1
ATOM 1429 C CA . TYR A 1 171 ? -7.227 20.844 19.406 1 98.5 171 TYR A CA 1
ATOM 1430 C C . TYR A 1 171 ? -6.875 20.25 20.766 1 98.5 171 TYR A C 1
ATOM 1432 O O . TYR A 1 171 ? -7.082 20.891 21.797 1 98.5 171 TYR A O 1
ATOM 1440 N N . GLU A 1 172 ? -6.379 19.016 20.75 1 98.38 172 GLU A N 1
ATOM 1441 C CA . GLU A 1 172 ? -6.016 18.359 22 1 98.38 172 GLU A CA 1
ATOM 1442 C C . GLU A 1 172 ? -4.914 19.109 22.734 1 98.38 172 GLU A C 1
ATOM 1444 O O . GLU A 1 172 ? -4.949 19.25 23.953 1 98.38 172 GLU A O 1
ATOM 1449 N N . ILE A 1 173 ? -3.98 19.594 21.984 1 98.81 173 ILE A N 1
ATOM 1450 C CA . ILE A 1 173 ? -2.893 20.375 22.562 1 98.81 173 ILE A CA 1
ATOM 1451 C C . ILE A 1 173 ? -3.445 21.656 23.156 1 98.81 173 ILE A C 1
ATOM 1453 O O . ILE A 1 173 ? -3.115 22.016 24.297 1 98.81 173 ILE A O 1
ATOM 1457 N N . ALA A 1 174 ? -4.301 22.359 22.422 1 98.56 174 ALA A N 1
ATOM 1458 C CA . ALA A 1 174 ? -4.93 23.578 22.922 1 98.56 174 ALA A CA 1
ATOM 1459 C C . ALA A 1 174 ? -5.773 23.297 24.156 1 98.56 174 ALA A C 1
ATOM 1461 O O . ALA A 1 174 ? -5.785 24.094 25.109 1 98.56 174 ALA A O 1
ATOM 1462 N N . SER A 1 175 ? -6.414 22.156 24.156 1 97.5 175 SER A N 1
ATOM 1463 C CA . SER A 1 175 ? -7.285 21.781 25.266 1 97.5 175 SER A CA 1
ATOM 1464 C C . SER A 1 175 ? -6.484 21.516 26.547 1 97.5 175 SER A C 1
ATOM 1466 O O . SER A 1 175 ? -7.035 21.547 27.641 1 97.5 175 SER A O 1
ATOM 1468 N N . LEU A 1 176 ? -5.242 21.234 26.375 1 97.38 176 LEU A N 1
ATOM 1469 C CA . LEU A 1 176 ? -4.363 21.047 27.531 1 97.38 176 LEU A CA 1
ATOM 1470 C C . LEU A 1 176 ? -3.953 22.391 28.125 1 97.38 176 LEU A C 1
ATOM 1472 O O . LEU A 1 176 ? -3.314 22.453 29.172 1 97.38 176 LEU A O 1
ATOM 1476 N N . GLY A 1 177 ? -4.246 23.453 27.438 1 97.69 177 GLY A N 1
ATOM 1477 C CA . GLY A 1 177 ? -3.992 24.781 27.969 1 97.69 177 GLY A CA 1
ATOM 1478 C C . GLY A 1 177 ? -2.936 25.547 27.188 1 97.69 177 GLY A C 1
ATOM 1479 O O . GLY A 1 177 ? -2.6 26.688 27.531 1 97.69 177 GLY A O 1
ATOM 1480 N N . PHE A 1 178 ? -2.395 24.984 26.141 1 98.56 178 PHE A N 1
ATOM 1481 C CA . PHE A 1 178 ? -1.354 25.625 25.344 1 98.56 178 PHE A CA 1
ATOM 1482 C C . PHE A 1 178 ? -1.963 26.578 24.328 1 98.56 178 PHE A C 1
ATOM 1484 O O . PHE A 1 178 ? -3.139 26.453 23.969 1 98.56 178 PHE A O 1
ATOM 1491 N N . GLN A 1 179 ? -1.207 27.547 23.906 1 98.38 179 GLN A N 1
ATOM 1492 C CA . GLN A 1 179 ? -1.527 28.266 22.672 1 98.38 179 GLN A CA 1
ATOM 1493 C C . GLN A 1 179 ? -1.078 27.484 21.438 1 98.38 179 GLN A C 1
ATOM 1495 O O . GLN A 1 179 ? 0.119 27.375 21.172 1 98.38 179 GLN A O 1
ATOM 1500 N N . CYS A 1 180 ? -2.025 26.953 20.75 1 98.69 180 CYS A N 1
ATOM 1501 C CA . CYS A 1 180 ? -1.654 26.047 19.672 1 98.69 180 CYS A CA 1
ATOM 1502 C C . CYS A 1 180 ? -1.964 26.688 18.312 1 98.69 180 CYS A C 1
ATOM 1504 O O . CYS A 1 180 ? -3.059 27.203 18.094 1 98.69 180 CYS A O 1
ATOM 1506 N N . GLU A 1 181 ? -1.024 26.734 17.406 1 98.75 181 GLU A N 1
ATOM 1507 C CA . GLU A 1 181 ? -1.188 27.125 16.016 1 98.75 181 GLU A CA 1
ATOM 1508 C C . GLU A 1 181 ? -1.037 25.922 15.086 1 98.75 181 GLU A C 1
ATOM 1510 O O . GLU A 1 181 ? 0.039 25.328 15 1 98.75 181 GLU A O 1
ATOM 1515 N N . GLY A 1 182 ? -2.105 25.5 14.461 1 98.69 182 GLY A N 1
ATOM 1516 C CA . GLY A 1 182 ? -2.047 24.484 13.414 1 98.69 182 GLY A CA 1
ATOM 1517 C C . GLY A 1 182 ? -1.818 25.078 12.031 1 98.69 182 GLY A C 1
ATOM 1518 O O . GLY A 1 182 ? -2.305 26.156 11.727 1 98.69 182 GLY A O 1
ATOM 1519 N N . ASN A 1 183 ? -1.093 24.375 11.18 1 98.81 183 ASN A N 1
ATOM 1520 C CA . ASN A 1 183 ? -0.87 24.75 9.789 1 98.81 183 ASN A CA 1
ATOM 1521 C C . ASN A 1 183 ? -1.333 23.656 8.828 1 98.81 183 ASN A C 1
ATOM 1523 O O . ASN A 1 183 ? -1.091 22.469 9.07 1 98.81 183 ASN A O 1
ATOM 1527 N N . GLU A 1 184 ? -2.049 24 7.875 1 97.88 184 GLU A N 1
ATOM 1528 C CA . GLU A 1 184 ? -2.557 23.062 6.883 1 97.88 184 GLU A CA 1
ATOM 1529 C C . GLU A 1 184 ? -2.621 23.703 5.5 1 97.88 184 GLU A C 1
ATOM 1531 O O . GLU A 1 184 ? -2.902 24.891 5.371 1 97.88 184 GLU A O 1
ATOM 1536 N N . PHE A 1 185 ? -2.406 22.844 4.496 1 95 185 PHE A N 1
ATOM 1537 C CA . PHE A 1 185 ? -2.258 23.359 3.139 1 95 185 PHE A CA 1
ATOM 1538 C C . PHE A 1 185 ? -3.504 23.062 2.312 1 95 185 PHE A C 1
ATOM 1540 O O . PHE A 1 185 ? -3.979 23.938 1.569 1 95 185 PHE A O 1
ATOM 1547 N N . THR A 1 186 ? -4.094 21.938 2.377 1 95.44 186 THR A N 1
ATOM 1548 C CA . THR A 1 186 ? -5.121 21.5 1.434 1 95.44 186 THR A CA 1
ATOM 1549 C C . THR A 1 186 ? -6.5 21.984 1.875 1 95.44 186 THR A C 1
ATOM 1551 O O . THR A 1 186 ? -6.848 21.891 3.053 1 95.44 186 THR A O 1
ATOM 1554 N N . TYR A 1 187 ? -7.285 22.406 0.937 1 95.69 187 TYR A N 1
ATOM 1555 C CA . TYR A 1 187 ? -8.633 22.875 1.248 1 95.69 187 TYR A CA 1
ATOM 1556 C C . TYR A 1 187 ? -9.539 21.719 1.648 1 95.69 187 TYR A C 1
ATOM 1558 O O . TYR A 1 187 ? -10.523 21.922 2.357 1 95.69 187 TYR A O 1
ATOM 1566 N N . TYR A 1 188 ? -9.211 20.5 1.265 1 97.25 188 TYR A N 1
ATOM 1567 C CA . TYR A 1 188 ? -9.961 19.344 1.759 1 97.25 188 TYR A CA 1
ATOM 1568 C C . TYR A 1 188 ? -9.938 19.297 3.281 1 97.25 188 TYR A C 1
ATOM 1570 O O . TYR A 1 188 ? -10.984 19.172 3.922 1 97.25 188 TYR A O 1
ATOM 1578 N N . MET A 1 189 ? -8.758 19.484 3.773 1 97.75 189 MET A N 1
ATOM 1579 C CA . MET A 1 189 ? -8.57 19.406 5.219 1 97.75 189 MET A CA 1
ATOM 1580 C C . MET A 1 189 ? -9.086 20.672 5.898 1 97.75 189 MET A C 1
ATOM 1582 O O . MET A 1 189 ? -9.742 20.609 6.941 1 97.75 189 MET A O 1
ATOM 1586 N N . LEU A 1 190 ? -8.812 21.797 5.262 1 97 190 LEU A N 1
ATOM 1587 C CA . LEU A 1 190 ? -9.141 23.078 5.875 1 97 190 LEU A CA 1
ATOM 1588 C C . LEU A 1 190 ? -10.656 23.234 6.016 1 97 190 LEU A C 1
ATOM 1590 O O . LEU A 1 190 ? -11.141 23.609 7.082 1 97 190 LEU A O 1
ATOM 1594 N N . LEU A 1 191 ? -11.414 22.969 4.992 1 96.88 191 LEU A N 1
ATOM 1595 C CA . LEU A 1 191 ? -12.867 23.109 5.039 1 96.88 191 LEU A CA 1
ATOM 1596 C C . LEU A 1 191 ? -13.469 22.141 6.047 1 96.88 191 LEU A C 1
ATOM 1598 O O . LEU A 1 191 ? -14.375 22.5 6.805 1 96.88 191 LEU A O 1
ATOM 1602 N N . THR A 1 192 ? -12.945 20.953 6.023 1 97.94 192 THR A N 1
ATOM 1603 C CA . THR A 1 192 ? -13.469 19.906 6.906 1 97.94 192 THR A CA 1
ATOM 1604 C C . THR A 1 192 ? -13.117 20.203 8.359 1 97.94 192 THR A C 1
ATOM 1606 O O . THR A 1 192 ? -13.969 20.078 9.25 1 97.94 192 THR A O 1
ATOM 1609 N N . SER A 1 193 ? -11.875 20.578 8.625 1 97.81 193 SER A N 1
ATOM 1610 C CA . SER A 1 193 ? -11.477 20.906 9.992 1 97.81 193 SER A CA 1
ATOM 1611 C C . SER A 1 193 ? -12.258 22.094 10.531 1 97.81 193 SER A C 1
ATOM 1613 O O . SER A 1 193 ? -12.633 22.125 11.711 1 97.81 193 SER A O 1
ATOM 1615 N N . GLU A 1 194 ? -12.469 23.078 9.672 1 96.56 194 GLU A N 1
ATOM 1616 C CA . GLU A 1 194 ? -13.266 24.219 10.078 1 96.56 194 GLU A CA 1
ATOM 1617 C C . GLU A 1 194 ? -14.672 23.812 10.508 1 96.56 194 GLU A C 1
ATOM 1619 O O . GLU A 1 194 ? -15.195 24.297 11.508 1 96.56 194 GLU A O 1
ATOM 1624 N N . PHE A 1 195 ? -15.266 23 9.781 1 97.56 195 PHE A N 1
ATOM 1625 C CA . PHE A 1 195 ? -16.594 22.484 10.109 1 97.56 195 PHE A CA 1
ATOM 1626 C C . PHE A 1 195 ? -16.562 21.719 11.422 1 97.56 195 PHE A C 1
ATOM 1628 O O . PHE A 1 195 ? -17.438 21.906 12.281 1 97.56 195 PHE A O 1
ATOM 1635 N N . LEU A 1 196 ? -15.578 20.797 11.633 1 97.88 196 LEU A N 1
ATOM 1636 C CA . LEU A 1 196 ? -15.469 19.953 12.82 1 97.88 196 LEU A CA 1
ATOM 1637 C C . LEU A 1 196 ? -15.242 20.797 14.07 1 97.88 196 LEU A C 1
ATOM 1639 O O . LEU A 1 196 ? -15.812 20.516 15.125 1 97.88 196 LEU A O 1
ATOM 1643 N N . LEU A 1 197 ? -14.469 21.828 13.938 1 96.38 197 LEU A N 1
ATOM 1644 C CA . LEU A 1 197 ? -14.062 22.625 15.086 1 96.38 197 LEU A CA 1
ATOM 1645 C C . LEU A 1 197 ? -15.125 23.672 15.422 1 96.38 197 LEU A C 1
ATOM 1647 O O . LEU A 1 197 ? -15.289 24.031 16.594 1 96.38 197 LEU A O 1
ATOM 1651 N N . ASN A 1 198 ? -15.875 24.109 14.367 1 94.12 198 ASN A N 1
ATOM 1652 C CA . ASN A 1 198 ? -16.719 25.266 14.609 1 94.12 198 ASN A CA 1
ATOM 1653 C C . ASN A 1 198 ? -18.172 25.016 14.188 1 94.12 198 ASN A C 1
ATOM 1655 O O . ASN A 1 198 ? -19.062 25.797 14.516 1 94.12 198 ASN A O 1
ATOM 1659 N N . GLY A 1 199 ? -18.375 23.969 13.477 1 94.38 199 GLY A N 1
ATOM 1660 C CA . GLY A 1 199 ? -19.703 23.797 12.883 1 94.38 199 GLY A CA 1
ATOM 1661 C C . GLY A 1 199 ? -20.484 22.656 13.5 1 94.38 199 GLY A C 1
ATOM 1662 O O . GLY A 1 199 ? -21.703 22.547 13.273 1 94.38 199 GLY A O 1
ATOM 1663 N N . ILE A 1 200 ? -19.828 21.844 14.32 1 95.38 200 ILE A N 1
ATOM 1664 C CA . ILE A 1 200 ? -20.469 20.672 14.914 1 95.38 200 ILE A CA 1
ATOM 1665 C C . ILE A 1 200 ? -21.391 21.109 16.062 1 95.38 200 ILE A C 1
ATOM 1667 O O . ILE A 1 200 ? -21.047 22 16.828 1 95.38 200 ILE A O 1
ATOM 1671 N N . GLU A 1 201 ? -22.469 20.391 16.234 1 95.12 201 GLU A N 1
ATOM 1672 C CA . GLU A 1 201 ? -23.453 20.797 17.25 1 95.12 201 GLU A CA 1
ATOM 1673 C C . GLU A 1 201 ? -23.562 19.75 18.359 1 95.12 201 GLU A C 1
ATOM 1675 O O . GLU A 1 201 ? -23.859 20.078 19.5 1 95.12 201 GLU A O 1
ATOM 1680 N N . ARG A 1 202 ? -23.391 18.516 18.062 1 97 202 ARG A N 1
ATOM 1681 C CA . ARG A 1 202 ? -23.547 17.469 19.047 1 97 202 ARG A CA 1
ATOM 1682 C C . ARG A 1 202 ? -22.656 16.266 18.734 1 97 202 ARG A C 1
ATOM 1684 O O . ARG A 1 202 ? -22.281 16.062 17.594 1 97 202 ARG A O 1
ATOM 1691 N N . ILE A 1 203 ? -22.391 15.516 19.766 1 97.31 203 ILE A N 1
ATOM 1692 C CA . ILE A 1 203 ? -21.641 14.266 19.641 1 97.31 203 ILE A CA 1
ATOM 1693 C C . ILE A 1 203 ? -22.438 13.273 18.797 1 97.31 203 ILE A C 1
ATOM 1695 O O . ILE A 1 203 ? -23.656 13.148 18.953 1 97.31 203 ILE A O 1
ATOM 1699 N N . GLY A 1 204 ? -21.812 12.648 17.875 1 97.25 204 GLY A N 1
ATOM 1700 C CA . GLY A 1 204 ? -22.438 11.633 17.047 1 97.25 204 GLY A CA 1
ATOM 1701 C C . GLY A 1 204 ? -23.422 12.195 16.047 1 97.25 204 GLY A C 1
ATOM 1702 O O . GLY A 1 204 ? -24.438 11.562 15.734 1 97.25 204 GLY A O 1
ATOM 1703 N N . GLN A 1 205 ? -23.188 13.352 15.555 1 97.25 205 GLN A N 1
ATOM 1704 C CA . GLN A 1 205 ? -24.094 14.078 14.664 1 97.25 205 GLN A CA 1
ATOM 1705 C C . GLN A 1 205 ? -24.203 13.375 13.312 1 97.25 205 GLN A C 1
ATOM 1707 O O . GLN A 1 205 ? -25.25 13.445 12.664 1 97.25 205 GLN A O 1
ATOM 1712 N N . PHE A 1 206 ? -23.172 12.672 12.891 1 97.69 206 PHE A N 1
ATOM 1713 C CA . PHE A 1 206 ? -23.156 12.023 11.586 1 97.69 206 PHE A CA 1
ATOM 1714 C C . PHE A 1 206 ? -22.719 10.57 11.703 1 97.69 206 PHE A C 1
ATOM 1716 O O . PHE A 1 206 ? -21.969 10.211 12.609 1 97.69 206 PHE A O 1
ATOM 1723 N N . LYS A 1 207 ? -23.203 9.766 10.805 1 97.56 207 LYS A N 1
ATOM 1724 C CA . LYS A 1 207 ? -22.703 8.414 10.555 1 97.56 207 LYS A CA 1
ATOM 1725 C C . LYS A 1 207 ? -21.953 8.352 9.227 1 97.56 207 LYS A C 1
ATOM 1727 O O . LYS A 1 207 ? -22.438 8.867 8.211 1 97.56 207 LYS A O 1
ATOM 1732 N N . ILE A 1 208 ? -20.781 7.82 9.305 1 97.94 208 ILE A N 1
ATOM 1733 C CA . ILE A 1 208 ? -20.047 7.691 8.062 1 97.94 208 ILE A CA 1
ATOM 1734 C C . ILE A 1 208 ? -19.625 6.238 7.852 1 97.94 208 ILE A C 1
ATOM 1736 O O . ILE A 1 208 ? -19.531 5.469 8.812 1 97.94 208 ILE A O 1
ATOM 1740 N N . PHE A 1 209 ? -19.422 5.887 6.621 1 97.5 209 PHE A N 1
ATOM 1741 C CA . PHE A 1 209 ? -18.984 4.566 6.18 1 97.5 209 PHE A CA 1
ATOM 1742 C C . PHE A 1 209 ? -17.672 4.664 5.398 1 97.5 209 PHE A C 1
ATOM 1744 O O . PHE A 1 209 ? -17.672 4.617 4.164 1 97.5 209 PHE A O 1
ATOM 1751 N N . PRO A 1 210 ? -16.547 4.68 6.09 1 97.06 210 PRO A N 1
ATOM 1752 C CA . PRO A 1 210 ? -15.266 5.027 5.461 1 97.06 210 PRO A CA 1
ATOM 1753 C C . PRO A 1 210 ? -14.828 4.02 4.402 1 97.06 210 PRO A C 1
ATOM 1755 O O . PRO A 1 210 ? -14.133 4.375 3.453 1 97.06 210 PRO A O 1
ATOM 1758 N N . TRP A 1 211 ? -15.258 2.779 4.5 1 96.44 211 TRP A N 1
ATOM 1759 C CA . TRP A 1 211 ? -14.742 1.735 3.623 1 96.44 211 TRP A CA 1
ATOM 1760 C C . TRP A 1 211 ? -15.852 1.166 2.742 1 96.44 211 TRP A C 1
ATOM 1762 O O . TRP A 1 211 ? -15.727 0.055 2.221 1 96.44 211 TRP A O 1
ATOM 1772 N N . ILE A 1 212 ? -16.891 1.938 2.533 1 97.12 212 ILE A N 1
ATOM 1773 C CA . ILE A 1 212 ? -18.094 1.426 1.883 1 97.12 212 ILE A CA 1
ATOM 1774 C C . ILE A 1 212 ? -17.781 1.058 0.435 1 97.12 212 ILE A C 1
ATOM 1776 O O . ILE A 1 212 ? -18.453 0.213 -0.158 1 97.12 212 ILE A O 1
ATOM 1780 N N . MET A 1 213 ? -16.766 1.679 -0.137 1 95.5 213 MET A N 1
ATOM 1781 C CA . MET A 1 213 ? -16.422 1.404 -1.528 1 95.5 213 MET A CA 1
ATOM 1782 C C . MET A 1 213 ? -15.234 0.444 -1.617 1 95.5 213 MET A C 1
ATOM 1784 O O . MET A 1 213 ? -14.664 0.26 -2.689 1 95.5 213 MET A O 1
ATOM 1788 N N . GLU A 1 214 ? -14.789 -0.143 -0.536 1 94.31 214 GLU A N 1
ATOM 1789 C CA . GLU A 1 214 ? -13.727 -1.144 -0.519 1 94.31 214 GLU A CA 1
ATOM 1790 C C . GLU A 1 214 ? -14.281 -2.539 -0.797 1 94.31 214 GLU A C 1
ATOM 1792 O O . GLU A 1 214 ? -15.172 -3.012 -0.09 1 94.31 214 GLU A O 1
ATOM 1797 N N . THR A 1 215 ? -13.719 -3.217 -1.756 1 94.44 215 THR A N 1
ATOM 1798 C CA . THR A 1 215 ? -14.258 -4.52 -2.125 1 94.44 215 THR A CA 1
ATOM 1799 C C . THR A 1 215 ? -13.211 -5.613 -1.915 1 94.44 215 THR A C 1
ATOM 1801 O O . THR A 1 215 ? -13.492 -6.797 -2.133 1 94.44 215 THR A O 1
ATOM 1804 N N . CYS A 1 216 ? -12.023 -5.262 -1.47 1 96.06 216 CYS A N 1
ATOM 1805 C CA . CYS A 1 216 ? -10.93 -6.223 -1.321 1 96.06 216 CYS A CA 1
ATOM 1806 C C . CYS A 1 216 ? -10.695 -6.555 0.147 1 96.06 216 CYS A C 1
ATOM 1808 O O . CYS A 1 216 ? -10.945 -5.723 1.024 1 96.06 216 CYS A O 1
ATOM 1810 N N . ASN A 1 217 ? -10.203 -7.812 0.317 1 97.44 217 ASN A N 1
ATOM 1811 C CA . ASN A 1 217 ? -9.664 -8.203 1.616 1 97.44 217 ASN A CA 1
ATOM 1812 C C . ASN A 1 217 ? -10.719 -8.102 2.713 1 97.44 217 ASN A C 1
ATOM 1814 O O . ASN A 1 217 ? -10.469 -7.543 3.779 1 97.44 217 ASN A O 1
ATOM 1818 N N . LEU A 1 218 ? -11.875 -8.633 2.432 1 97.44 218 LEU A N 1
ATOM 1819 C CA . LEU A 1 218 ? -12.984 -8.602 3.377 1 97.44 218 LEU A CA 1
ATOM 1820 C C . LEU A 1 218 ? -13.422 -10.016 3.752 1 97.44 218 LEU A C 1
ATOM 1822 O O . LEU A 1 218 ? -13.484 -10.898 2.895 1 97.44 218 LEU A O 1
ATOM 1826 N N . LEU A 1 219 ? -13.719 -10.211 5.031 1 97.25 219 LEU A N 1
ATOM 1827 C CA . LEU A 1 219 ? -14.297 -11.477 5.477 1 97.25 219 LEU A CA 1
ATOM 1828 C C . LEU A 1 219 ? -15.805 -11.492 5.258 1 97.25 219 LEU A C 1
ATOM 1830 O O . LEU A 1 219 ? -16.375 -12.531 4.926 1 97.25 219 LEU A O 1
ATOM 1834 N N . SER A 1 220 ? -16.406 -10.297 5.418 1 95.69 220 SER A N 1
ATOM 1835 C CA . SER A 1 220 ? -17.859 -10.18 5.297 1 95.69 220 SER A CA 1
ATOM 1836 C C . SER A 1 220 ? -18.266 -8.773 4.852 1 95.69 220 SER A C 1
ATOM 1838 O O . SER A 1 220 ? -17.438 -7.863 4.82 1 95.69 220 SER A O 1
ATOM 1840 N N . PHE A 1 221 ? -19.516 -8.695 4.5 1 94 221 PHE A N 1
ATOM 1841 C CA . PHE A 1 221 ? -20.047 -7.395 4.094 1 94 221 PHE A CA 1
ATOM 1842 C C . PHE A 1 221 ? -20.031 -6.418 5.262 1 94 221 PHE A C 1
ATOM 1844 O O . PHE A 1 221 ? -19.875 -5.211 5.066 1 94 221 PHE A O 1
ATOM 1851 N N . ASN A 1 222 ? -20.172 -6.914 6.453 1 93.75 222 ASN A N 1
ATOM 1852 C CA . ASN A 1 222 ? -20.141 -6.059 7.633 1 93.75 222 ASN A CA 1
ATOM 1853 C C . ASN A 1 222 ? -18.828 -5.293 7.742 1 93.75 222 ASN A C 1
ATOM 1855 O O . ASN A 1 222 ? -18.797 -4.172 8.25 1 93.75 222 ASN A O 1
ATOM 1859 N N . ASP A 1 223 ? -17.781 -5.887 7.285 1 94.25 223 ASP A N 1
ATOM 1860 C CA . ASP A 1 223 ? -16.5 -5.211 7.293 1 94.25 223 ASP A CA 1
ATOM 1861 C C . ASP A 1 223 ? -16.5 -4.016 6.34 1 94.25 223 ASP A C 1
ATOM 1863 O O . ASP A 1 223 ? -15.969 -2.953 6.668 1 94.25 223 ASP A O 1
ATOM 1867 N N . GLN A 1 224 ? -17.125 -4.207 5.23 1 93.88 224 GLN A N 1
ATOM 1868 C CA . GLN A 1 224 ? -17.25 -3.166 4.215 1 93.88 224 GLN A CA 1
ATOM 1869 C C . GLN A 1 224 ? -18.172 -2.045 4.695 1 93.88 224 GLN A C 1
ATOM 1871 O O . GLN A 1 224 ? -17.938 -0.872 4.398 1 93.88 224 GLN A O 1
ATOM 1876 N N . ALA A 1 225 ? -19.156 -2.436 5.422 1 95.19 225 ALA A N 1
ATOM 1877 C CA . ALA A 1 225 ? -20.188 -1.501 5.875 1 95.19 225 ALA A CA 1
ATOM 1878 C C . ALA A 1 225 ? -19.891 -1 7.285 1 95.19 225 ALA A C 1
ATOM 1880 O O . ALA A 1 225 ? -20.797 -0.563 8 1 95.19 225 ALA A O 1
ATOM 1881 N N . SER A 1 226 ? -18.656 -1.132 7.699 1 94.31 226 SER A N 1
ATOM 1882 C CA . SER A 1 226 ? -18.281 -0.609 9.008 1 94.31 226 SER A CA 1
ATOM 1883 C C . SER A 1 226 ? -18.641 0.868 9.141 1 94.31 226 SER A C 1
ATOM 1885 O O . SER A 1 226 ? -18.312 1.67 8.266 1 94.31 226 SER A O 1
ATOM 1887 N N . VAL A 1 227 ? -19.375 1.188 10.195 1 95.62 227 VAL A N 1
ATOM 1888 C CA . VAL A 1 227 ? -19.906 2.529 10.406 1 95.62 227 VAL A CA 1
ATOM 1889 C C . VAL A 1 227 ? -19.156 3.215 11.539 1 95.62 227 VAL A C 1
ATOM 1891 O O . VAL A 1 227 ? -18.641 2.547 12.438 1 95.62 227 VAL A O 1
ATOM 1894 N N . ALA A 1 228 ? -18.969 4.496 11.469 1 96.44 228 ALA A N 1
ATOM 1895 C CA . ALA A 1 228 ? -18.438 5.316 12.547 1 96.44 228 ALA A CA 1
ATOM 1896 C C . ALA A 1 228 ? -19.297 6.551 12.789 1 96.44 228 ALA A C 1
ATOM 1898 O O . ALA A 1 228 ? -19.969 7.035 11.867 1 96.44 228 ALA A O 1
ATOM 1899 N N . THR A 1 229 ? -19.312 6.957 14.016 1 96.81 229 THR A N 1
ATOM 1900 C CA . THR A 1 229 ? -20.078 8.141 14.391 1 96.81 229 THR A CA 1
ATOM 1901 C C . THR A 1 229 ? -19.141 9.32 14.656 1 96.81 229 THR A C 1
ATOM 1903 O O . THR A 1 229 ? -18.156 9.188 15.383 1 96.81 229 THR A O 1
ATOM 1906 N N . ILE A 1 230 ? -19.484 10.438 14.125 1 97.06 230 ILE A N 1
ATOM 1907 C CA . ILE A 1 230 ? -18.656 11.633 14.18 1 97.06 230 ILE A CA 1
ATOM 1908 C C . ILE A 1 230 ? -19.469 12.805 14.727 1 97.06 230 ILE A C 1
ATOM 1910 O O . ILE A 1 230 ? -20.641 12.969 14.375 1 97.06 230 ILE A O 1
ATOM 1914 N N . PRO A 1 231 ? -19.016 13.594 15.523 1 98 231 PRO A N 1
ATOM 1915 C CA . PRO A 1 231 ? -17.719 13.469 16.188 1 98 231 PRO A CA 1
ATOM 1916 C C . PRO A 1 231 ? -17.812 12.758 17.547 1 98 231 PRO A C 1
ATOM 1918 O O . PRO A 1 231 ? -18.906 12.453 18 1 98 231 PRO A O 1
ATOM 1921 N N . ASP A 1 232 ? -16.703 12.422 18.094 1 98.06 232 ASP A N 1
ATOM 1922 C CA . ASP A 1 232 ? -16.672 11.82 19.422 1 98.06 232 ASP A CA 1
ATOM 1923 C C . ASP A 1 232 ? -16.703 12.891 20.516 1 98.06 232 ASP A C 1
ATOM 1925 O O . ASP A 1 232 ? -16.969 12.594 21.672 1 98.06 232 ASP A O 1
ATOM 1929 N N . ILE A 1 233 ? -16.5 14.133 20.141 1 97.38 233 ILE A N 1
ATOM 1930 C CA . ILE A 1 233 ? -16.578 15.266 21.062 1 97.38 233 ILE A CA 1
ATOM 1931 C C . ILE A 1 233 ? -17.047 16.5 20.312 1 97.38 233 ILE A C 1
ATOM 1933 O O . ILE A 1 233 ? -16.906 16.594 19.094 1 97.38 233 ILE A O 1
ATOM 1937 N N . VAL A 1 234 ? -17.688 17.359 20.984 1 97.31 234 VAL A N 1
ATOM 1938 C CA . VAL A 1 234 ? -17.938 18.703 20.469 1 97.31 234 VAL A CA 1
ATOM 1939 C C . VAL A 1 234 ? -16.828 19.641 20.938 1 97.31 234 VAL A C 1
ATOM 1941 O O . VAL A 1 234 ? -16.703 19.922 22.141 1 97.31 234 VAL A O 1
ATOM 1944 N N . PRO A 1 235 ? -15.992 20.078 20.031 1 96.12 235 PRO A N 1
ATOM 1945 C CA . PRO A 1 235 ? -14.891 20.938 20.453 1 96.12 235 PRO A CA 1
ATOM 1946 C C . PRO A 1 235 ? -15.359 22.141 21.281 1 96.12 235 PRO A C 1
ATOM 1948 O O . PRO A 1 235 ? -16.359 22.766 20.938 1 96.12 235 PRO A O 1
ATOM 1951 N N . ASN A 1 236 ? -14.75 22.344 22.359 1 95.5 236 ASN A N 1
ATOM 1952 C CA . ASN A 1 236 ? -14.945 23.484 23.25 1 95.5 236 ASN A CA 1
ATOM 1953 C C . ASN A 1 236 ? -13.648 23.891 23.938 1 95.5 236 ASN A C 1
ATOM 1955 O O . ASN A 1 236 ? -13.266 23.312 24.953 1 95.5 236 ASN A O 1
ATOM 1959 N N . LEU A 1 237 ? -13.062 24.938 23.391 1 93 237 LEU A N 1
ATOM 1960 C CA . LEU A 1 237 ? -11.766 25.359 23.906 1 93 237 LEU A CA 1
ATOM 1961 C C . LEU A 1 237 ? -11.922 26.344 25.062 1 93 237 LEU A C 1
ATOM 1963 O O . LEU A 1 237 ? -10.953 26.641 25.75 1 93 237 LEU A O 1
ATOM 1967 N N . GLY A 1 238 ? -13.125 26.719 25.328 1 92.75 238 GLY A N 1
ATOM 1968 C CA . GLY A 1 238 ? -13.289 27.734 26.359 1 92.75 238 GLY A CA 1
ATOM 1969 C C . GLY A 1 238 ? -12.414 28.953 26.141 1 92.75 238 GLY A C 1
ATOM 1970 O O . GLY A 1 238 ? -12.484 29.594 25.094 1 92.75 238 GLY A O 1
ATOM 1971 N N . ASN A 1 239 ? -11.477 29.203 27.031 1 91 239 ASN A N 1
ATOM 1972 C CA . ASN A 1 239 ? -10.602 30.375 26.953 1 91 239 ASN A CA 1
ATOM 1973 C C . ASN A 1 239 ? -9.266 30.016 26.312 1 91 239 ASN A C 1
ATOM 1975 O O . ASN A 1 239 ? -8.414 30.891 26.125 1 91 239 ASN A O 1
ATOM 1979 N N . HIS A 1 240 ? -9.242 28.797 25.984 1 88.31 240 HIS A N 1
ATOM 1980 C CA . HIS A 1 240 ? -7.984 28.375 25.375 1 88.31 240 HIS A CA 1
ATOM 1981 C C . HIS A 1 240 ? -7.883 28.875 23.938 1 88.31 240 HIS A C 1
ATOM 1983 O O . HIS A 1 240 ? -8.898 29.172 23.312 1 88.31 240 HIS A O 1
ATOM 1989 N N . GLN A 1 241 ? -6.594 28.984 23.469 1 93.06 241 GLN A N 1
ATOM 1990 C CA . GLN A 1 241 ? -6.344 29.609 22.172 1 93.06 241 GLN A CA 1
ATOM 1991 C C . GLN A 1 241 ? -5.852 28.578 21.156 1 93.06 241 GLN A C 1
ATOM 1993 O O . GLN A 1 241 ? -4.941 27.797 21.438 1 93.06 241 GLN A O 1
ATOM 1998 N N . MET A 1 242 ? -6.48 28.562 20.047 1 96.94 242 MET A N 1
ATOM 1999 C CA . MET A 1 242 ? -6.078 27.75 18.906 1 96.94 242 MET A CA 1
ATOM 2000 C C . MET A 1 242 ? -6.316 28.484 17.609 1 96.94 242 MET A C 1
ATOM 2002 O O . MET A 1 242 ? -7.316 29.188 17.453 1 96.94 242 MET A O 1
ATOM 2006 N N . SER A 1 243 ? -5.387 28.469 16.766 1 96.81 243 SER A N 1
ATOM 2007 C CA . SER A 1 243 ? -5.559 29.031 15.43 1 96.81 243 SER A CA 1
ATOM 2008 C C . SER A 1 243 ? -5.121 28.047 14.352 1 96.81 243 SER A C 1
ATOM 2010 O O . SER A 1 243 ? -4.336 27.141 14.617 1 96.81 243 SER A O 1
ATOM 2012 N N . MET A 1 244 ? -5.734 28.141 13.227 1 96.31 244 MET A N 1
ATOM 2013 C CA . MET A 1 244 ? -5.344 27.375 12.047 1 96.31 244 MET A CA 1
ATOM 2014 C C . MET A 1 244 ? -4.855 28.297 10.93 1 96.31 244 MET A C 1
ATOM 2016 O O . MET A 1 244 ? -5.586 29.188 10.492 1 96.31 244 MET A O 1
ATOM 2020 N N . VAL A 1 245 ? -3.674 28.109 10.531 1 97.44 245 VAL A N 1
ATOM 2021 C CA . VAL A 1 245 ? -3.098 28.922 9.469 1 97.44 245 VAL A CA 1
ATOM 2022 C C . VAL A 1 245 ? -3.068 28.125 8.164 1 97.44 245 VAL A C 1
ATOM 2024 O O . VAL A 1 245 ? -2.484 27.031 8.109 1 97.44 245 VAL A O 1
ATOM 2027 N N . ALA A 1 246 ? -3.709 28.672 7.125 1 96 246 ALA A N 1
ATOM 2028 C CA . ALA A 1 246 ? -3.781 28.016 5.82 1 96 246 ALA A CA 1
ATOM 2029 C C . ALA A 1 246 ? -2.604 28.422 4.938 1 96 246 ALA A C 1
ATOM 2031 O O . ALA A 1 246 ? -2.236 29.594 4.883 1 96 246 ALA A O 1
ATOM 2032 N N . GLY A 1 247 ? -1.967 27.453 4.309 1 95.69 247 GLY A N 1
ATOM 2033 C CA . GLY A 1 247 ? -0.909 27.75 3.355 1 95.69 247 GLY A CA 1
ATOM 2034 C C . GLY A 1 247 ? 0.249 26.766 3.43 1 95.69 247 GLY A C 1
ATOM 2035 O O . GLY A 1 247 ? 0.276 25.891 4.301 1 95.69 247 GLY A O 1
ATOM 2036 N N . ASP A 1 248 ? 1.082 26.891 2.545 1 95.94 248 ASP A N 1
ATOM 2037 C CA . ASP A 1 248 ? 2.275 26.047 2.49 1 95.94 248 ASP A CA 1
ATOM 2038 C C . ASP A 1 248 ? 3.213 26.344 3.656 1 95.94 248 ASP A C 1
ATOM 2040 O O . ASP A 1 248 ? 3.49 27.516 3.953 1 95.94 248 ASP A O 1
ATOM 2044 N N . PHE A 1 249 ? 3.691 25.328 4.324 1 98.12 249 PHE A N 1
ATOM 2045 C CA . PHE A 1 249 ? 4.527 25.453 5.512 1 98.12 249 PHE A CA 1
ATOM 2046 C C . PHE A 1 249 ? 5.754 26.312 5.223 1 98.12 249 PHE A C 1
ATOM 2048 O O . PHE A 1 249 ? 6.074 27.234 5.988 1 98.12 249 PHE A O 1
ATOM 2055 N N . VAL A 1 250 ? 6.445 26.062 4.133 1 97.38 250 VAL A N 1
ATOM 2056 C CA . VAL A 1 250 ? 7.68 26.766 3.797 1 97.38 250 VAL A CA 1
ATOM 2057 C C . VAL A 1 250 ? 7.379 28.234 3.523 1 97.38 250 VAL A C 1
ATOM 2059 O O . VAL A 1 250 ? 8.078 29.109 4.023 1 97.38 250 VAL A O 1
ATOM 2062 N N . GLU A 1 251 ? 6.352 28.484 2.846 1 95.62 251 GLU A N 1
ATOM 2063 C CA . GLU A 1 251 ? 5.996 29.844 2.475 1 95.62 251 GLU A CA 1
ATOM 2064 C C . GLU A 1 251 ? 5.59 30.656 3.699 1 95.62 251 GLU A C 1
ATOM 2066 O O . GLU A 1 251 ? 5.941 31.844 3.811 1 95.62 251 GLU A O 1
ATOM 2071 N N . ILE A 1 252 ? 4.898 30.031 4.586 1 97 252 ILE A N 1
ATOM 2072 C CA . ILE A 1 252 ? 4.32 30.75 5.715 1 97 252 ILE A CA 1
ATOM 2073 C C . ILE A 1 252 ? 5.387 30.969 6.785 1 97 252 ILE A C 1
ATOM 2075 O O . ILE A 1 252 ? 5.434 32.031 7.402 1 97 252 ILE A O 1
ATOM 2079 N N . TYR A 1 253 ? 6.285 30.016 6.969 1 98.12 253 TYR A N 1
ATOM 2080 C CA . TYR A 1 253 ? 7.074 30.047 8.195 1 98.12 253 TYR A CA 1
ATOM 2081 C C . TYR A 1 253 ? 8.547 30.312 7.887 1 98.12 253 TYR A C 1
ATOM 2083 O O . TYR A 1 253 ? 9.352 30.484 8.805 1 98.12 253 TYR A O 1
ATOM 2091 N N . SER A 1 254 ? 8.945 30.406 6.625 1 96.75 254 SER A N 1
ATOM 2092 C CA . SER A 1 254 ? 10.352 30.562 6.258 1 96.75 254 SER A CA 1
ATOM 2093 C C . SER A 1 254 ? 10.938 31.859 6.809 1 96.75 254 SER A C 1
ATOM 2095 O O . SER A 1 254 ? 12.141 31.938 7.039 1 96.75 254 SER A O 1
ATOM 2097 N N . LYS A 1 255 ? 10.109 32.844 7.102 1 95.75 255 LYS A N 1
ATOM 2098 C CA . LYS A 1 255 ? 10.625 34.125 7.551 1 95.75 255 LYS A CA 1
ATOM 2099 C C . LYS A 1 255 ? 10.383 34.344 9.039 1 95.75 255 LYS A C 1
ATOM 2101 O O . LYS A 1 255 ? 10.75 35.375 9.602 1 95.75 255 LYS A O 1
ATOM 2106 N N . GLN A 1 256 ? 9.734 33.406 9.602 1 96.69 256 GLN A N 1
ATOM 2107 C CA . GLN A 1 256 ? 9.453 33.5 11.031 1 96.69 256 GLN A CA 1
ATOM 2108 C C . GLN A 1 256 ? 10.641 33.031 11.859 1 96.69 256 GLN A C 1
ATOM 2110 O O . GLN A 1 256 ? 11.289 32.031 11.508 1 96.69 256 GLN A O 1
ATOM 2115 N N . LYS A 1 257 ? 10.922 33.781 12.898 1 97.81 257 LYS A N 1
ATOM 2116 C CA . LYS A 1 257 ? 12.023 33.438 13.789 1 97.81 257 LYS A CA 1
ATOM 2117 C C . LYS A 1 257 ? 11.57 33.406 15.25 1 97.81 257 LYS A C 1
ATOM 2119 O O . LYS A 1 257 ? 10.797 34.281 15.672 1 97.81 257 LYS A O 1
ATOM 2124 N N . GLU A 1 258 ? 12.016 32.406 15.93 1 98.19 258 GLU A N 1
ATOM 2125 C CA . GLU A 1 258 ? 11.891 32.312 17.375 1 98.19 258 GLU A CA 1
ATOM 2126 C C . GLU A 1 258 ? 10.484 32.656 17.844 1 98.19 258 GLU A C 1
ATOM 2128 O O . GLU A 1 258 ? 10.32 33.5 18.734 1 98.19 258 GLU A O 1
ATOM 2133 N N . SER A 1 259 ? 9.523 32 17.25 1 98.25 259 SER A N 1
ATOM 2134 C CA . SER A 1 259 ? 8.133 32.375 17.469 1 98.25 259 SER A CA 1
ATOM 2135 C C . SER A 1 259 ? 7.426 31.328 18.344 1 98.25 259 SER A C 1
ATOM 2137 O O . SER A 1 259 ? 6.375 31.609 18.922 1 98.25 259 SER A O 1
ATOM 2139 N N . PHE A 1 260 ? 8.023 30.172 18.5 1 98.81 260 PHE A N 1
ATOM 2140 C CA . PHE A 1 260 ? 7.328 29.094 19.172 1 98.81 260 PHE A CA 1
ATOM 2141 C C . PHE A 1 260 ? 8.195 28.484 20.266 1 98.81 260 PHE A C 1
ATOM 2143 O O . PHE A 1 260 ? 9.414 28.406 20.141 1 98.81 260 PHE A O 1
ATOM 2150 N N . ASP A 1 261 ? 7.578 28.094 21.344 1 98.75 261 ASP A N 1
ATOM 2151 C CA . ASP A 1 261 ? 8.25 27.391 22.422 1 98.75 261 ASP A CA 1
ATOM 2152 C C . ASP A 1 261 ? 8.453 25.922 22.078 1 98.75 261 ASP A C 1
ATOM 2154 O O . ASP A 1 261 ? 9.406 25.281 22.547 1 98.75 261 ASP A O 1
ATOM 2158 N N . CYS A 1 262 ? 7.559 25.391 21.297 1 98.88 262 CYS A N 1
ATOM 2159 C CA . CYS A 1 262 ? 7.578 23.984 20.906 1 98.88 262 CYS A CA 1
ATOM 2160 C C . CYS A 1 262 ? 6.969 23.781 19.531 1 98.88 262 CYS A C 1
ATOM 2162 O O . CYS A 1 262 ? 6.047 24.5 19.141 1 98.88 262 CYS A O 1
ATOM 2164 N N . ILE A 1 263 ? 7.516 22.906 18.734 1 98.94 263 ILE A N 1
ATOM 2165 C CA . ILE A 1 263 ? 6.953 22.469 17.469 1 98.94 263 ILE A CA 1
ATOM 2166 C C . ILE A 1 263 ? 6.727 20.969 17.484 1 98.94 263 ILE A C 1
ATOM 2168 O O . ILE A 1 263 ? 7.621 20.203 17.844 1 98.94 263 ILE A O 1
ATOM 2172 N N . VAL A 1 264 ? 5.516 20.578 17.156 1 98.94 264 VAL A N 1
ATOM 2173 C CA . VAL A 1 264 ? 5.125 19.172 17.125 1 98.94 264 VAL A CA 1
ATOM 2174 C C . VAL A 1 264 ? 4.852 18.75 15.68 1 98.94 264 VAL A C 1
ATOM 2176 O O . VAL A 1 264 ? 3.951 19.281 15.031 1 98.94 264 VAL A O 1
ATOM 2179 N N . THR A 1 265 ? 5.66 17.859 15.18 1 98.88 265 THR A N 1
ATOM 2180 C CA . THR A 1 265 ? 5.422 17.281 13.859 1 98.88 265 THR A CA 1
ATOM 2181 C C . THR A 1 265 ? 4.93 15.852 13.977 1 98.88 265 THR A C 1
ATOM 2183 O O . THR A 1 265 ? 5.637 14.984 14.5 1 98.88 265 THR A O 1
ATOM 2186 N N . CYS A 1 266 ? 3.762 15.602 13.578 1 98.62 266 CYS A N 1
ATOM 2187 C CA . CYS A 1 266 ? 3.129 14.289 13.57 1 98.62 266 CYS A CA 1
ATOM 2188 C C . CYS A 1 266 ? 2.734 13.875 12.156 1 98.62 266 CYS A C 1
ATOM 2190 O O . CYS A 1 266 ? 1.798 14.43 11.586 1 98.62 266 CYS A O 1
ATOM 2192 N N . PHE A 1 267 ? 3.473 12.859 11.57 1 97.62 267 PHE A N 1
ATOM 2193 C CA . PHE A 1 267 ? 3.281 12.461 10.18 1 97.62 267 PHE A CA 1
ATOM 2194 C C . PHE A 1 267 ? 3.385 13.672 9.258 1 97.62 267 PHE A C 1
ATOM 2196 O O . PHE A 1 267 ? 2.498 13.906 8.43 1 97.62 267 PHE A O 1
ATOM 2203 N N . PHE A 1 268 ? 4.559 14.367 9.336 1 98.44 268 PHE A N 1
ATOM 2204 C CA . PHE A 1 268 ? 4.594 15.641 8.617 1 98.44 268 PHE A CA 1
ATOM 2205 C C . PHE A 1 268 ? 5.887 15.781 7.824 1 98.44 268 PHE A C 1
ATOM 2207 O O . PHE A 1 268 ? 5.863 16.188 6.66 1 98.44 268 PHE A O 1
ATOM 2214 N N . ILE A 1 269 ? 7.012 15.453 8.336 1 98.31 269 ILE A N 1
ATOM 2215 C CA . ILE A 1 269 ? 8.281 15.867 7.758 1 98.31 269 ILE A CA 1
ATOM 2216 C C . ILE A 1 269 ? 8.492 15.164 6.418 1 98.31 269 ILE A C 1
ATOM 2218 O O . ILE A 1 269 ? 9.195 15.672 5.543 1 98.31 269 ILE A O 1
ATOM 2222 N N . ASP A 1 270 ? 7.816 14.031 6.23 1 96.88 270 ASP A N 1
ATOM 2223 C CA . ASP A 1 270 ? 7.984 13.289 4.984 1 96.88 270 ASP A CA 1
ATOM 2224 C C . ASP A 1 270 ? 7.133 13.891 3.867 1 96.88 270 ASP A C 1
ATOM 2226 O O . ASP A 1 270 ? 7.145 13.398 2.736 1 96.88 270 ASP A O 1
ATOM 2230 N N . THR A 1 271 ? 6.391 14.969 4.141 1 96.44 271 THR A N 1
ATOM 2231 C CA . THR A 1 271 ? 5.574 15.625 3.127 1 96.44 271 THR A CA 1
ATOM 2232 C C . THR A 1 271 ? 6.391 16.672 2.371 1 96.44 271 THR A C 1
ATOM 2234 O O . THR A 1 271 ? 5.902 17.281 1.413 1 96.44 271 THR A O 1
ATOM 2237 N N . ALA A 1 272 ? 7.633 16.906 2.738 1 95.81 272 ALA A N 1
ATOM 2238 C CA . ALA A 1 272 ? 8.477 17.953 2.162 1 95.81 272 ALA A CA 1
ATOM 2239 C C . ALA A 1 272 ? 9.008 17.531 0.792 1 95.81 272 ALA A C 1
ATOM 2241 O O . ALA A 1 272 ? 9.344 16.375 0.577 1 95.81 272 ALA A O 1
ATOM 2242 N N . HIS A 1 273 ? 9.078 18.578 -0.07 1 93.44 273 HIS A N 1
ATOM 2243 C CA . HIS A 1 273 ? 9.883 18.375 -1.271 1 93.44 273 HIS A CA 1
ATOM 2244 C C . HIS A 1 273 ? 11.359 18.234 -0.93 1 93.44 273 HIS A C 1
ATOM 2246 O O . HIS A 1 273 ? 12.039 17.344 -1.434 1 93.44 273 HIS A O 1
ATOM 2252 N N . ASN A 1 274 ? 11.781 19.156 -0.221 1 94.69 274 ASN A N 1
ATOM 2253 C CA . ASN A 1 274 ? 13.109 19.172 0.379 1 94.69 274 ASN A CA 1
ATOM 2254 C C . ASN A 1 274 ? 13.031 19.172 1.903 1 94.69 274 ASN A C 1
ATOM 2256 O O . ASN A 1 274 ? 12.805 20.219 2.52 1 94.69 274 ASN A O 1
ATOM 2260 N N . ILE A 1 275 ? 13.305 18.047 2.512 1 97.12 275 ILE A N 1
ATOM 2261 C CA . ILE A 1 275 ? 13.148 17.875 3.951 1 97.12 275 ILE A CA 1
ATOM 2262 C C . ILE A 1 275 ? 14.117 18.797 4.695 1 97.12 275 ILE A C 1
ATOM 2264 O O . ILE A 1 275 ? 13.828 19.234 5.812 1 97.12 275 ILE A O 1
ATOM 2268 N N . ILE A 1 276 ? 15.219 19.219 4.133 1 97.25 276 ILE A N 1
ATOM 2269 C CA . ILE A 1 276 ? 16.188 20.109 4.766 1 97.25 276 ILE A CA 1
ATOM 2270 C C . ILE A 1 276 ? 15.547 21.469 5.016 1 97.25 276 ILE A C 1
ATOM 2272 O O . ILE A 1 276 ? 15.789 22.094 6.055 1 97.25 276 ILE A O 1
ATOM 2276 N N . ASP A 1 277 ? 14.734 21.891 4.086 1 96.81 277 ASP A N 1
ATOM 2277 C CA . ASP A 1 277 ? 14.016 23.156 4.273 1 96.81 277 ASP A CA 1
ATOM 2278 C C . ASP A 1 277 ? 13.117 23.094 5.512 1 96.81 277 ASP A C 1
ATOM 2280 O O . ASP A 1 277 ? 13.078 24.031 6.309 1 96.81 277 ASP A O 1
ATOM 2284 N N . TYR A 1 278 ? 12.391 21.984 5.637 1 98.25 278 TYR A N 1
ATOM 2285 C CA . TYR A 1 278 ? 11.516 21.828 6.797 1 98.25 278 TYR A CA 1
ATOM 2286 C C . TYR A 1 278 ? 12.32 21.891 8.094 1 98.25 278 TYR A C 1
ATOM 2288 O O . TYR A 1 278 ? 11.93 22.609 9.023 1 98.25 278 TYR A O 1
ATOM 2296 N N . LEU A 1 279 ? 13.453 21.25 8.117 1 98.44 279 LEU A N 1
ATOM 2297 C CA . LEU A 1 279 ? 14.273 21.188 9.328 1 98.44 279 LEU A CA 1
ATOM 2298 C C . LEU A 1 279 ? 14.836 22.562 9.664 1 98.44 279 LEU A C 1
ATOM 2300 O O . LEU A 1 279 ? 14.836 22.969 10.836 1 98.44 279 LEU A O 1
ATOM 2304 N N . ARG A 1 280 ? 15.25 23.297 8.664 1 97.62 280 ARG A N 1
ATOM 2305 C CA . ARG A 1 280 ? 15.773 24.641 8.867 1 97.62 280 ARG A CA 1
ATOM 2306 C C . ARG A 1 280 ? 14.688 25.578 9.391 1 97.62 280 ARG A C 1
ATOM 2308 O O . ARG A 1 280 ? 14.945 26.406 10.266 1 97.62 280 ARG A O 1
ATOM 2315 N N . ILE A 1 281 ? 13.539 25.438 8.812 1 98.56 281 ILE A N 1
ATOM 2316 C CA . ILE A 1 281 ? 12.43 26.312 9.203 1 98.56 281 ILE A CA 1
ATOM 2317 C C . ILE A 1 281 ? 12 25.984 10.641 1 98.56 281 ILE A C 1
ATOM 2319 O O . ILE A 1 281 ? 11.758 26.891 11.438 1 98.56 281 ILE A O 1
ATOM 2323 N N . ILE A 1 282 ? 11.961 24.672 11 1 98.88 282 ILE A N 1
ATOM 2324 C CA . ILE A 1 282 ? 11.633 24.281 12.359 1 98.88 282 ILE A CA 1
ATOM 2325 C C . ILE A 1 282 ? 12.648 24.875 13.336 1 98.88 282 ILE A C 1
ATOM 2327 O O . ILE A 1 282 ? 12.273 25.438 14.367 1 98.88 282 ILE A O 1
ATOM 2331 N N . TYR A 1 283 ? 13.922 24.797 12.969 1 98.62 283 TYR A N 1
ATOM 2332 C CA . TYR A 1 283 ? 14.969 25.359 13.805 1 98.62 283 TYR A CA 1
ATOM 2333 C C . TYR A 1 283 ? 14.789 26.875 13.969 1 98.62 283 TYR A C 1
ATOM 2335 O O . TYR A 1 283 ? 14.852 27.391 15.086 1 98.62 283 TYR A O 1
ATOM 2343 N N . SER A 1 284 ? 14.531 27.531 12.859 1 98.38 284 SER A N 1
ATOM 2344 C CA . SER A 1 284 ? 14.43 28.984 12.867 1 98.38 284 SER A CA 1
ATOM 2345 C C . SER A 1 284 ? 13.211 29.438 13.664 1 98.38 284 SER A C 1
ATOM 2347 O O . SER A 1 284 ? 13.273 30.453 14.375 1 98.38 284 SER A O 1
ATOM 2349 N N . CYS A 1 285 ? 12.125 28.719 13.586 1 98.81 285 CYS A N 1
ATOM 2350 C CA . CYS A 1 285 ? 10.859 29.109 14.195 1 98.81 285 CYS A CA 1
ATOM 2351 C C . CYS A 1 285 ? 10.883 28.875 15.703 1 98.81 285 CYS A C 1
ATOM 2353 O O . CYS A 1 285 ? 10.133 29.516 16.438 1 98.81 285 CYS A O 1
ATOM 2355 N N . LEU A 1 286 ? 11.734 27.984 16.156 1 98.81 286 LEU A N 1
ATOM 2356 C CA . LEU A 1 286 ? 11.797 27.641 17.578 1 98.81 286 LEU A CA 1
ATOM 2357 C C . LEU A 1 286 ? 12.602 28.688 18.344 1 98.81 286 LEU A C 1
ATOM 2359 O O . LEU A 1 286 ? 13.633 29.156 17.859 1 98.81 286 LEU A O 1
ATOM 2363 N N . LYS A 1 287 ? 12.125 29.062 19.5 1 98.5 287 LYS A N 1
ATOM 2364 C CA . LYS A 1 287 ? 12.906 29.875 20.438 1 98.5 287 LYS A CA 1
ATOM 2365 C C . LYS A 1 287 ? 14.125 29.109 20.938 1 98.5 287 LYS A C 1
ATOM 2367 O O . LYS A 1 287 ? 14.188 27.891 20.812 1 98.5 287 LYS A O 1
ATOM 2372 N N . LEU A 1 288 ? 15.047 29.938 21.438 1 98.06 288 LEU A N 1
ATOM 2373 C CA . LEU A 1 288 ? 16.188 29.312 22.094 1 98.06 288 LEU A CA 1
ATOM 2374 C C . LEU A 1 288 ? 15.727 28.359 23.203 1 98.06 288 LEU A C 1
ATOM 2376 O O . LEU A 1 288 ? 14.828 28.703 23.984 1 98.06 288 LEU A O 1
ATOM 2380 N N . HIS A 1 289 ? 16.203 27.141 23.188 1 98.06 289 HIS A N 1
ATOM 2381 C CA . HIS A 1 289 ? 15.898 26.078 24.125 1 98.06 289 HIS A CA 1
ATOM 2382 C C . HIS A 1 289 ? 14.492 25.531 23.906 1 98.06 289 HIS A C 1
ATOM 2384 O O . HIS A 1 289 ? 13.953 24.812 24.734 1 98.06 289 HIS A O 1
ATOM 2390 N N . GLY A 1 290 ? 13.883 25.969 22.734 1 98.5 290 GLY A N 1
ATOM 2391 C CA . GLY A 1 290 ? 12.602 25.391 22.359 1 98.5 290 GLY A CA 1
ATOM 2392 C C . GLY A 1 290 ? 12.688 23.906 22.062 1 98.5 290 GLY A C 1
ATOM 2393 O O . GLY A 1 290 ? 13.773 23.359 21.859 1 98.5 290 GLY A O 1
ATOM 2394 N N . ARG A 1 291 ? 11.508 23.266 22.047 1 98.5 291 ARG A N 1
ATOM 2395 C CA . ARG A 1 291 ? 11.453 21.812 21.875 1 98.5 291 ARG A CA 1
ATOM 2396 C C . ARG A 1 291 ? 10.82 21.438 20.547 1 98.5 291 ARG A C 1
ATOM 2398 O O . ARG A 1 291 ? 9.883 22.094 20.094 1 98.5 291 ARG A O 1
ATOM 2405 N N . TRP A 1 292 ? 11.383 20.438 19.938 1 98.94 292 TRP A N 1
ATOM 2406 C CA . TRP A 1 292 ? 10.789 19.812 18.75 1 98.94 292 TRP A CA 1
ATOM 2407 C C . TRP A 1 292 ? 10.445 18.359 19.031 1 98.94 292 TRP A C 1
ATOM 2409 O O . TRP A 1 292 ? 11.328 17.547 19.328 1 98.94 292 TRP A O 1
ATOM 2419 N N . ILE A 1 293 ? 9.195 18.062 19.016 1 98.88 293 ILE A N 1
ATOM 2420 C CA . ILE A 1 293 ? 8.727 16.688 19.188 1 98.88 293 ILE A CA 1
ATOM 2421 C C . ILE A 1 293 ? 8.188 16.172 17.844 1 98.88 293 ILE A C 1
ATOM 2423 O O . ILE A 1 293 ? 7.355 16.812 17.219 1 98.88 293 ILE A O 1
ATOM 2427 N N . ASN A 1 294 ? 8.703 15.031 17.453 1 98.81 294 ASN A N 1
ATOM 2428 C CA . ASN A 1 294 ? 8.312 14.43 16.188 1 98.81 294 ASN A CA 1
ATOM 2429 C C . ASN A 1 294 ? 7.758 13.023 16.375 1 98.81 294 ASN A C 1
ATOM 2431 O O . ASN A 1 294 ? 8.172 12.305 17.297 1 98.81 294 ASN A O 1
ATOM 2435 N N . GLU A 1 295 ? 6.828 12.695 15.594 1 98.38 295 GLU A N 1
ATOM 2436 C CA . GLU A 1 295 ? 6.367 11.32 15.453 1 98.38 295 GLU A CA 1
ATOM 2437 C C . GLU A 1 295 ? 5.887 11.031 14.031 1 98.38 295 GLU A C 1
ATOM 2439 O O . GLU A 1 295 ? 4.957 11.672 13.547 1 98.38 295 GLU A O 1
ATOM 2444 N N . GLY A 1 296 ? 6.512 10.07 13.367 1 97.88 296 GLY A N 1
ATOM 2445 C CA . GLY A 1 296 ? 6.059 9.711 12.031 1 97.88 296 GLY A CA 1
ATOM 2446 C C . GLY A 1 296 ? 7.098 8.945 11.234 1 97.88 296 GLY A C 1
ATOM 2447 O O . GLY A 1 296 ? 8.242 8.805 11.664 1 97.88 296 GLY A O 1
ATOM 2448 N N . PRO A 1 297 ? 6.672 8.461 10.117 1 96.94 297 PRO A N 1
ATOM 2449 C CA . PRO A 1 297 ? 7.574 7.723 9.227 1 96.94 297 PRO A CA 1
ATOM 2450 C C . PRO A 1 297 ? 8.289 8.625 8.227 1 96.94 297 PRO A C 1
ATOM 2452 O O . PRO A 1 297 ? 8.305 9.844 8.391 1 96.94 297 PRO A O 1
ATOM 2455 N N . LEU A 1 298 ? 9.031 8.047 7.312 1 97.81 298 LEU A N 1
ATOM 2456 C CA . LEU A 1 298 ? 9.727 8.734 6.227 1 97.81 298 LEU A CA 1
ATOM 2457 C C . LEU A 1 298 ? 9.258 8.219 4.871 1 97.81 298 LEU A C 1
ATOM 2459 O O . LEU A 1 298 ? 10.07 7.758 4.062 1 97.81 298 LEU A O 1
ATOM 2463 N N . LEU A 1 299 ? 7.977 8.383 4.566 1 95.81 299 LEU A N 1
ATOM 2464 C CA . LEU A 1 299 ? 7.344 7.883 3.354 1 95.81 299 LEU A CA 1
ATOM 2465 C C . LEU A 1 299 ? 7.711 8.75 2.152 1 95.81 299 LEU A C 1
ATOM 2467 O O . LEU A 1 299 ? 7.723 8.266 1.016 1 95.81 299 LEU A O 1
ATOM 2471 N N . TYR A 1 300 ? 8.148 9.797 2.131 1 96.56 300 TYR A N 1
ATOM 2472 C CA . TYR A 1 300 ? 8.445 10.836 1.153 1 96.56 300 TYR A CA 1
ATOM 2473 C C . TYR A 1 300 ? 7.371 10.891 0.071 1 96.56 300 TYR A C 1
ATOM 2475 O O . TYR A 1 300 ? 7.418 10.125 -0.896 1 96.56 300 TYR A O 1
ATOM 2483 N N . HIS A 1 301 ? 6.496 11.844 0.124 1 93.06 301 HIS A N 1
ATOM 2484 C CA . HIS A 1 301 ? 5.27 11.969 -0.661 1 93.06 301 HIS A CA 1
ATOM 2485 C C . HIS A 1 301 ? 5.582 12.273 -2.121 1 93.06 301 HIS A C 1
ATOM 2487 O O . HIS A 1 301 ? 4.762 12.016 -3.004 1 93.06 301 HIS A O 1
ATOM 2493 N N . TYR A 1 302 ? 6.738 12.789 -2.4 1 93 302 TYR A N 1
ATOM 2494 C CA . TYR A 1 302 ? 7.012 13.281 -3.746 1 93 302 TYR A CA 1
ATOM 2495 C C . TYR A 1 302 ? 8.023 12.391 -4.461 1 93 302 TYR A C 1
ATOM 2497 O O . TYR A 1 302 ? 8.562 12.766 -5.504 1 93 302 TYR A O 1
ATOM 2505 N N . LYS A 1 303 ? 8.25 11.242 -3.916 1 91.38 303 LYS A N 1
ATOM 2506 C CA . LYS A 1 303 ? 9.25 10.328 -4.465 1 91.38 303 LYS A CA 1
ATOM 2507 C C . LYS A 1 303 ? 8.938 9.992 -5.922 1 91.38 303 LYS A C 1
ATOM 2509 O O . LYS A 1 303 ? 9.852 9.898 -6.746 1 91.38 303 LYS A O 1
ATOM 2514 N N . ASP A 1 304 ? 7.68 9.836 -6.289 1 83.88 304 ASP A N 1
ATOM 2515 C CA . ASP A 1 304 ? 7.297 9.406 -7.633 1 83.88 304 ASP A CA 1
ATOM 2516 C C . ASP A 1 304 ? 6.719 10.562 -8.438 1 83.88 304 ASP A C 1
ATOM 2518 O O . ASP A 1 304 ? 6.043 10.352 -9.445 1 83.88 304 ASP A O 1
ATOM 2522 N N . SER A 1 305 ? 6.977 11.734 -7.984 1 84.12 305 SER A N 1
ATOM 2523 C CA . SER A 1 305 ? 6.469 12.898 -8.695 1 84.12 305 SER A CA 1
ATOM 2524 C C . SER A 1 305 ? 7.543 13.523 -9.578 1 84.12 305 SER A C 1
ATOM 2526 O O . SER A 1 305 ? 8.703 13.102 -9.547 1 84.12 305 SER A O 1
ATOM 2528 N N . ASP A 1 306 ? 7.109 14.414 -10.375 1 80.75 306 ASP A N 1
ATOM 2529 C CA . ASP A 1 306 ? 8.031 15.125 -11.25 1 80.75 306 ASP A CA 1
ATOM 2530 C C . ASP A 1 306 ? 8.68 16.297 -10.523 1 80.75 306 ASP A C 1
ATOM 2532 O O . ASP A 1 306 ? 9.531 17 -11.086 1 80.75 306 ASP A O 1
ATOM 2536 N N . SER A 1 307 ? 8.391 16.406 -9.258 1 85.5 307 SER A N 1
ATOM 2537 C CA . SER A 1 307 ? 8.914 17.516 -8.469 1 85.5 307 SER A CA 1
ATOM 2538 C C . SER A 1 307 ? 10.141 17.109 -7.66 1 85.5 307 SER A C 1
ATOM 2540 O O . SER A 1 307 ? 10.438 15.914 -7.551 1 85.5 307 SER A O 1
ATOM 2542 N N . LEU A 1 308 ? 10.773 18.109 -7.242 1 87.06 308 LEU A N 1
ATOM 2543 C CA . LEU A 1 308 ? 11.922 17.875 -6.379 1 87.06 308 LEU A CA 1
ATOM 2544 C C . LEU A 1 308 ? 11.531 17 -5.188 1 87.06 308 LEU A C 1
ATOM 2546 O O . LEU A 1 308 ? 10.492 17.219 -4.566 1 87.06 308 LEU A O 1
ATOM 2550 N N . SER A 1 309 ? 12.305 15.977 -4.973 1 91.5 309 SER A N 1
ATOM 2551 C CA . SER A 1 309 ? 12.148 15.125 -3.799 1 91.5 309 SER A CA 1
ATOM 2552 C C . SER A 1 309 ? 13.5 14.656 -3.271 1 91.5 309 SER A C 1
ATOM 2554 O O . SER A 1 309 ? 14.258 14 -3.988 1 91.5 309 SER A O 1
ATOM 2556 N N . ILE A 1 310 ? 13.773 15.078 -2.092 1 92.06 310 ILE A N 1
ATOM 2557 C CA . ILE A 1 310 ? 14.961 14.602 -1.394 1 92.06 310 ILE A CA 1
ATOM 2558 C C . ILE A 1 310 ? 14.562 13.555 -0.352 1 92.06 310 ILE A C 1
ATOM 2560 O O . ILE A 1 310 ? 13.836 13.859 0.596 1 92.06 310 ILE A O 1
ATOM 2564 N N . GLU A 1 311 ? 15.008 12.352 -0.572 1 95.12 311 GLU A N 1
ATOM 2565 C CA . GLU A 1 311 ? 14.633 11.234 0.289 1 95.12 311 GLU A CA 1
ATOM 2566 C C . GLU A 1 311 ? 15.82 10.766 1.128 1 95.12 311 GLU A C 1
ATOM 2568 O O . GLU A 1 311 ? 16.766 10.188 0.597 1 95.12 311 GLU A O 1
ATOM 2573 N N . LEU A 1 312 ? 15.734 11.047 2.406 1 96.94 312 LEU A N 1
ATOM 2574 C CA . LEU A 1 312 ? 16.828 10.742 3.332 1 96.94 312 LEU A CA 1
ATOM 2575 C C . LEU A 1 312 ? 16.391 9.711 4.363 1 96.94 312 LEU A C 1
ATOM 2577 O O . LEU A 1 312 ? 15.219 9.68 4.766 1 96.94 312 LEU A O 1
ATOM 2581 N N . ASN A 1 313 ? 17.297 8.812 4.711 1 96.56 313 ASN A N 1
ATOM 2582 C CA . ASN A 1 313 ? 17.016 7.91 5.82 1 96.56 313 ASN A CA 1
ATOM 2583 C C . ASN A 1 313 ? 17.172 8.609 7.168 1 96.56 313 ASN A C 1
ATOM 2585 O O . ASN A 1 313 ? 17.625 9.758 7.23 1 96.56 313 ASN A O 1
ATOM 2589 N N . TRP A 1 314 ? 16.797 7.949 8.234 1 97.94 314 TRP A N 1
ATOM 2590 C CA . TRP A 1 314 ? 16.75 8.57 9.555 1 97.94 314 TRP A CA 1
ATOM 2591 C C . TRP A 1 314 ? 18.156 8.977 10.008 1 97.94 314 TRP A C 1
ATOM 2593 O O . TRP A 1 314 ? 18.328 10.039 10.602 1 97.94 314 TRP A O 1
ATOM 2603 N N . GLU A 1 315 ? 19.188 8.18 9.742 1 96.75 315 GLU A N 1
ATOM 2604 C CA . GLU A 1 315 ? 20.562 8.5 10.133 1 96.75 315 GLU A CA 1
ATOM 2605 C C . GLU A 1 315 ? 21.016 9.82 9.508 1 96.75 315 GLU A C 1
ATOM 2607 O O . GLU A 1 315 ? 21.672 10.633 10.164 1 96.75 315 GLU A O 1
ATOM 2612 N N . GLU A 1 316 ? 20.672 9.977 8.281 1 96.69 316 GLU A N 1
ATOM 2613 C CA . GLU A 1 316 ? 21.016 11.211 7.574 1 96.69 316 GLU A CA 1
ATOM 2614 C C . GLU A 1 316 ? 20.281 12.406 8.164 1 96.69 316 GLU A C 1
ATOM 2616 O O . GLU A 1 316 ? 20.859 13.477 8.336 1 96.69 316 GLU A O 1
ATOM 2621 N N . ILE A 1 317 ? 19.047 12.227 8.453 1 98.06 317 ILE A N 1
ATOM 2622 C CA . ILE A 1 317 ? 18.234 13.289 9.023 1 98.06 317 ILE A CA 1
ATOM 2623 C C . ILE A 1 317 ? 18.781 13.672 10.398 1 98.06 317 ILE A C 1
ATOM 2625 O O . ILE A 1 317 ? 18.859 14.859 10.727 1 98.06 317 ILE A O 1
ATOM 2629 N N . LYS A 1 318 ? 19.141 12.695 11.18 1 97.31 318 LYS A N 1
ATOM 2630 C CA . LYS A 1 318 ? 19.734 12.945 12.492 1 97.31 318 LYS A CA 1
ATOM 2631 C C . LYS A 1 318 ? 20.969 13.828 12.375 1 97.31 318 LYS A C 1
ATOM 2633 O O . LYS A 1 318 ? 21.172 14.75 13.18 1 97.31 318 LYS A O 1
ATOM 2638 N N . TYR A 1 319 ? 21.781 13.469 11.43 1 97.06 319 TYR A N 1
ATOM 2639 C CA . TYR A 1 319 ? 22.984 14.25 11.211 1 97.06 319 TYR A CA 1
ATOM 2640 C C . TYR A 1 319 ? 22.641 15.711 10.914 1 97.06 319 TYR A C 1
ATOM 2642 O O . TYR A 1 319 ? 23.281 16.625 11.453 1 97.06 319 TYR A O 1
ATOM 2650 N N . ILE A 1 320 ? 21.672 15.938 10.086 1 98.06 320 ILE A N 1
ATOM 2651 C CA . ILE A 1 320 ? 21.266 17.297 9.727 1 98.06 320 ILE A CA 1
ATOM 2652 C C . ILE A 1 320 ? 20.719 18.016 10.961 1 98.06 320 ILE A C 1
ATOM 2654 O O . ILE A 1 320 ? 21.062 19.172 11.211 1 98.06 320 ILE A O 1
ATOM 2658 N N . ILE A 1 321 ? 19.875 17.312 11.711 1 98.38 321 ILE A N 1
ATOM 2659 C CA . ILE A 1 321 ? 19.281 17.875 12.914 1 98.38 321 ILE A CA 1
ATOM 2660 C C . ILE A 1 321 ? 20.375 18.375 13.859 1 98.38 321 ILE A C 1
ATOM 2662 O O . ILE A 1 321 ? 20.328 19.516 14.336 1 98.38 321 ILE A O 1
ATOM 2666 N N . SER A 1 322 ? 21.359 17.578 14.086 1 97.62 322 SER A N 1
ATOM 2667 C CA . SER A 1 322 ? 22.469 17.938 14.953 1 97.62 322 SER A CA 1
ATOM 2668 C C . SER A 1 322 ? 23.297 19.078 14.367 1 97.62 322 SER A C 1
ATOM 2670 O O . SER A 1 322 ? 23.703 19.984 15.094 1 97.62 322 SER A O 1
ATOM 2672 N N . SER A 1 323 ? 23.5 19.062 13.078 1 97.44 323 SER A N 1
ATOM 2673 C CA . SER A 1 323 ? 24.312 20.062 12.398 1 97.44 323 SER A CA 1
ATOM 2674 C C . SER A 1 323 ? 23.656 21.438 12.438 1 97.44 323 SER A C 1
ATOM 2676 O O . SER A 1 323 ? 24.344 22.453 12.398 1 97.44 323 SER A O 1
ATOM 2678 N N . LEU A 1 324 ? 22.375 21.453 12.492 1 97.38 324 LEU A N 1
ATOM 2679 C CA . LEU A 1 324 ? 21.625 22.703 12.516 1 97.38 324 LEU A CA 1
ATOM 2680 C C . LEU A 1 324 ? 21.688 23.344 13.898 1 97.38 324 LEU A C 1
ATOM 2682 O O . LEU A 1 324 ? 21.422 24.547 14.047 1 97.38 324 LEU A O 1
ATOM 2686 N N . GLY A 1 325 ? 21.922 22.516 14.906 1 97.81 325 GLY A N 1
ATOM 2687 C CA . GLY A 1 325 ? 22.031 23.062 16.25 1 97.81 325 GLY A CA 1
ATOM 2688 C C . GLY A 1 325 ? 21.031 22.469 17.219 1 97.81 325 GLY A C 1
ATOM 2689 O O . GLY A 1 325 ? 20.812 23 18.312 1 97.81 325 GLY A O 1
ATOM 2690 N N . PHE A 1 326 ? 20.438 21.328 16.828 1 98.56 326 PHE A N 1
ATOM 2691 C CA . PHE A 1 326 ? 19.562 20.609 17.734 1 98.56 326 PHE A CA 1
ATOM 2692 C C . PHE A 1 326 ? 20.344 19.562 18.516 1 98.56 326 PHE A C 1
ATOM 2694 O O . PHE A 1 326 ? 21.359 19.047 18.031 1 98.56 326 PHE A O 1
ATOM 2701 N N . THR A 1 327 ? 19.891 19.297 19.703 1 98.56 327 THR A N 1
ATOM 2702 C CA . THR A 1 327 ? 20.281 18.094 20.438 1 98.56 327 THR A CA 1
ATOM 2703 C C . THR A 1 327 ? 19.094 17.172 20.625 1 98.56 327 THR A C 1
ATOM 2705 O O . THR A 1 327 ? 18.078 17.562 21.203 1 98.56 327 THR A O 1
ATOM 2708 N N . ILE A 1 328 ? 19.203 16.016 20.109 1 98.56 328 ILE A N 1
ATOM 2709 C CA . ILE A 1 328 ? 18.172 15.016 20.344 1 98.56 328 ILE A CA 1
ATOM 2710 C C . ILE A 1 328 ? 18.328 14.43 21.75 1 98.56 328 ILE A C 1
ATOM 2712 O O . ILE A 1 328 ? 19.344 13.812 22.062 1 98.56 328 ILE A O 1
ATOM 2716 N N . ILE A 1 329 ? 17.359 14.594 22.516 1 97.88 329 ILE A N 1
ATOM 2717 C CA . ILE A 1 329 ? 17.531 14.195 23.906 1 97.88 329 ILE A CA 1
ATOM 2718 C C . ILE A 1 329 ? 16.781 12.883 24.156 1 97.88 329 ILE A C 1
ATOM 2720 O O . ILE A 1 329 ? 17.031 12.219 25.156 1 97.88 329 ILE A O 1
ATOM 2724 N N . SER A 1 330 ? 15.836 12.555 23.359 1 97.88 330 SER A N 1
ATOM 2725 C CA . SER A 1 330 ? 15.102 11.305 23.438 1 97.88 330 SER A CA 1
ATOM 2726 C C . SER A 1 330 ? 14.703 10.805 22.047 1 97.88 330 SER A C 1
ATOM 2728 O O . SER A 1 330 ? 14.398 11.609 21.172 1 97.88 330 SER A O 1
ATOM 2730 N N . GLU A 1 331 ? 14.859 9.531 21.828 1 97.69 331 GLU A N 1
ATOM 2731 C CA . GLU A 1 331 ? 14.484 8.906 20.562 1 97.69 331 GLU A CA 1
ATOM 2732 C C . GLU A 1 331 ? 13.984 7.48 20.781 1 97.69 331 GLU A C 1
ATOM 2734 O O . GLU A 1 331 ? 14.555 6.734 21.578 1 97.69 331 GLU A O 1
ATOM 2739 N N . ARG A 1 332 ? 12.938 7.082 20.156 1 97.31 332 ARG A N 1
ATOM 2740 C CA . ARG A 1 332 ? 12.43 5.715 20.203 1 97.31 332 ARG A CA 1
ATOM 2741 C C . ARG A 1 332 ? 11.578 5.398 18.969 1 97.31 332 ARG A C 1
ATOM 2743 O O . ARG A 1 332 ? 11.188 6.305 18.234 1 97.31 332 ARG A O 1
ATOM 2750 N N . LEU A 1 333 ? 11.391 4.234 18.688 1 97.25 333 LEU A N 1
ATOM 2751 C CA . LEU A 1 333 ? 10.508 3.752 17.625 1 97.25 333 LEU A CA 1
ATOM 2752 C C . LEU A 1 333 ? 9.172 3.287 18.203 1 97.25 333 LEU A C 1
ATOM 2754 O O . LEU A 1 333 ? 9.141 2.543 19.188 1 97.25 333 LEU A O 1
ATOM 2758 N N . ILE A 1 334 ? 8.078 3.803 17.578 1 96.12 334 ILE A N 1
ATOM 2759 C CA . ILE A 1 334 ? 6.754 3.494 18.094 1 96.12 334 ILE A CA 1
ATOM 2760 C C . ILE A 1 334 ? 5.895 2.889 16.984 1 96.12 334 ILE A C 1
ATOM 2762 O O . ILE A 1 334 ? 5.797 3.447 15.898 1 96.12 334 ILE A O 1
ATOM 2766 N N . PRO A 1 335 ? 5.273 1.704 17.312 1 94.38 335 PRO A N 1
ATOM 2767 C CA . PRO A 1 335 ? 4.289 1.209 16.359 1 94.38 335 PRO A CA 1
ATOM 2768 C C . PRO A 1 335 ? 3.078 2.127 16.219 1 94.38 335 PRO A C 1
ATOM 2770 O O . PRO A 1 335 ? 2.566 2.629 17.219 1 94.38 335 PRO A O 1
ATOM 2773 N N . CYS A 1 336 ? 2.703 2.451 15.016 1 93.94 336 CYS A N 1
ATOM 2774 C CA . CYS A 1 336 ? 1.529 3.285 14.781 1 93.94 336 CYS A CA 1
ATOM 2775 C C . CYS A 1 336 ? 0.814 2.875 13.5 1 93.94 336 CYS A C 1
ATOM 2777 O O . CYS A 1 336 ? 1.312 2.037 12.75 1 93.94 336 CYS A O 1
ATOM 2779 N N . THR A 1 337 ? -0.395 3.301 13.383 1 93.56 337 THR A N 1
ATOM 2780 C CA . THR A 1 337 ? -1.198 3.102 12.18 1 93.56 337 THR A CA 1
ATOM 2781 C C . THR A 1 337 ? -1.614 4.441 11.578 1 93.56 337 THR A C 1
ATOM 2783 O O . THR A 1 337 ? -1.427 5.488 12.195 1 93.56 337 THR A O 1
ATOM 2786 N N . TYR A 1 338 ? -2.033 4.387 10.344 1 93 338 TYR A N 1
ATOM 2787 C CA . TYR A 1 338 ? -2.512 5.582 9.664 1 93 338 TYR A CA 1
ATOM 2788 C C . TYR A 1 338 ? -3.746 5.277 8.828 1 93 338 TYR A C 1
ATOM 2790 O O . TYR A 1 338 ? -3.637 4.711 7.734 1 93 338 TYR A O 1
ATOM 2798 N N . CYS A 1 339 ? -4.922 5.652 9.266 1 90.56 339 CYS A N 1
ATOM 2799 C CA . CYS A 1 339 ? -6.195 5.41 8.602 1 90.56 339 CYS A CA 1
ATOM 2800 C C . CYS A 1 339 ? -6.387 3.926 8.312 1 90.56 339 CYS A C 1
ATOM 2802 O O . CYS A 1 339 ? -6.691 3.545 7.18 1 90.56 339 CYS A O 1
ATOM 2804 N N . TYR A 1 340 ? -6.211 3.23 9.273 1 84 340 TYR A N 1
ATOM 2805 C CA . TYR A 1 340 ? -6.129 1.775 9.211 1 84 340 TYR A CA 1
ATOM 2806 C C . TYR A 1 340 ? -7.512 1.147 9.352 1 84 340 TYR A C 1
ATOM 2808 O O . TYR A 1 340 ? -8.312 1.582 10.18 1 84 340 TYR A O 1
ATOM 2816 N N . SER A 1 341 ? -7.797 0.212 8.492 1 86 341 SER A N 1
ATOM 2817 C CA . SER A 1 341 ? -9.008 -0.586 8.68 1 86 341 SER A CA 1
ATOM 2818 C C . SER A 1 341 ? -8.719 -1.83 9.516 1 86 341 SER A C 1
ATOM 2820 O O . SER A 1 341 ? -7.969 -2.711 9.094 1 86 341 SER A O 1
ATOM 2822 N N . GLU A 1 342 ? -9.359 -1.924 10.594 1 86.5 342 GLU A N 1
ATOM 2823 C CA . GLU A 1 342 ? -9.133 -3.045 11.508 1 86.5 342 GLU A CA 1
ATOM 2824 C C . GLU A 1 342 ? -9.711 -4.34 10.938 1 86.5 342 GLU A C 1
ATOM 2826 O O . GLU A 1 342 ? -9.32 -5.434 11.352 1 86.5 342 GLU A O 1
ATOM 2831 N N . HIS A 1 343 ? -10.508 -4.219 9.969 1 89.81 343 HIS A N 1
ATOM 2832 C CA . HIS A 1 343 ? -11.242 -5.402 9.531 1 89.81 343 HIS A CA 1
ATOM 2833 C C . HIS A 1 343 ? -10.703 -5.914 8.195 1 89.81 343 HIS A C 1
ATOM 2835 O O . HIS A 1 343 ? -11.18 -6.926 7.676 1 89.81 343 HIS A O 1
ATOM 2841 N N . SER A 1 344 ? -9.781 -5.254 7.656 1 94.38 344 SER A N 1
ATOM 2842 C CA . SER A 1 344 ? -9.195 -5.68 6.387 1 94.38 344 SER A CA 1
ATOM 2843 C C . SER A 1 344 ? -8.219 -6.84 6.586 1 94.38 344 SER A C 1
ATOM 2845 O O . SER A 1 344 ? -7.473 -6.863 7.562 1 94.38 344 SER A O 1
ATOM 2847 N N . LEU A 1 345 ? -8.211 -7.777 5.648 1 97 345 LEU A N 1
ATOM 2848 C CA . LEU A 1 345 ? -7.238 -8.867 5.656 1 97 345 LEU A CA 1
ATOM 2849 C C . LEU A 1 345 ? -5.836 -8.336 5.379 1 97 345 LEU A C 1
ATOM 2851 O O . LEU A 1 345 ? -4.848 -9.039 5.613 1 97 345 LEU A O 1
ATOM 2855 N N . LEU A 1 346 ? -5.734 -7.211 4.855 1 95.75 346 LEU A N 1
ATOM 2856 C CA . LEU A 1 346 ? -4.457 -6.523 4.676 1 95.75 346 LEU A CA 1
ATOM 2857 C C . LEU A 1 346 ? -4.332 -5.348 5.637 1 95.75 346 LEU A C 1
ATOM 2859 O O . LEU A 1 346 ? -5.16 -4.434 5.621 1 95.75 346 LEU A O 1
ATOM 2863 N N . GLN A 1 347 ? -3.34 -5.398 6.418 1 93.19 347 GLN A N 1
ATOM 2864 C CA . GLN A 1 347 ? -3.125 -4.324 7.383 1 93.19 347 GLN A CA 1
ATOM 2865 C C . GLN A 1 347 ? -1.72 -3.744 7.254 1 93.19 347 GLN A C 1
ATOM 2867 O O . GLN A 1 347 ? -0.739 -4.488 7.184 1 93.19 347 GLN A O 1
ATOM 2872 N N . SER A 1 348 ? -1.683 -2.426 7.156 1 92 348 SER A N 1
ATOM 2873 C CA . SER A 1 348 ? -0.412 -1.711 7.102 1 92 348 SER A CA 1
ATOM 2874 C C . SER A 1 348 ? -0.13 -0.984 8.414 1 92 348 SER A C 1
ATOM 2876 O O . SER A 1 348 ? -0.997 -0.281 8.938 1 92 348 SER A O 1
ATOM 2878 N N . LYS A 1 349 ? 1.02 -1.186 8.914 1 92.88 349 LYS A N 1
ATOM 2879 C CA . LYS A 1 349 ? 1.437 -0.547 10.164 1 92.88 349 LYS A CA 1
ATOM 2880 C C . LYS A 1 349 ? 2.775 0.168 9.992 1 92.88 349 LYS A C 1
ATOM 2882 O O . LYS A 1 349 ? 3.639 -0.292 9.242 1 92.88 349 LYS A O 1
ATOM 2887 N N . TYR A 1 350 ? 2.912 1.265 10.656 1 94.69 350 TYR A N 1
ATOM 2888 C CA . TYR A 1 350 ? 4.16 2.018 10.672 1 94.69 350 TYR A CA 1
ATOM 2889 C C . TYR A 1 350 ? 4.926 1.786 11.969 1 94.69 350 TYR A C 1
ATOM 2891 O O . TYR A 1 350 ? 4.328 1.488 13 1 94.69 350 TYR A O 1
ATOM 2899 N N . THR A 1 351 ? 6.18 1.834 11.883 1 95.88 351 THR A N 1
ATOM 2900 C CA . THR A 1 351 ? 7.051 2.152 13.008 1 95.88 351 THR A CA 1
ATOM 2901 C C . THR A 1 351 ? 7.523 3.602 12.938 1 95.88 351 THR A C 1
ATOM 2903 O O . THR A 1 351 ? 8.469 3.914 12.211 1 95.88 351 THR A O 1
ATOM 2906 N N . ALA A 1 352 ? 6.875 4.379 13.656 1 97.06 352 ALA A N 1
ATOM 2907 C CA . ALA A 1 352 ? 7.16 5.812 13.594 1 97.06 352 ALA A CA 1
ATOM 2908 C C . ALA A 1 352 ? 8.414 6.16 14.391 1 97.06 352 ALA A C 1
ATOM 2910 O O . ALA A 1 352 ? 8.656 5.582 15.453 1 97.06 352 ALA A O 1
ATOM 2911 N N . ILE A 1 353 ? 9.18 7.082 13.891 1 98.25 353 ILE A N 1
ATOM 2912 C CA . ILE A 1 353 ? 10.289 7.668 14.633 1 98.25 353 ILE A CA 1
ATOM 2913 C C . ILE A 1 353 ? 9.766 8.75 15.578 1 98.25 353 ILE A C 1
ATOM 2915 O O . ILE A 1 353 ? 9.281 9.797 15.125 1 98.25 353 ILE A O 1
ATOM 2919 N N . TRP A 1 354 ? 9.812 8.438 16.812 1 98.44 354 TRP A N 1
ATOM 2920 C CA . TRP A 1 354 ? 9.523 9.445 17.828 1 98.44 354 TRP A CA 1
ATOM 2921 C C . TRP A 1 354 ? 10.812 10.031 18.391 1 98.44 354 TRP A C 1
ATOM 2923 O O . TRP A 1 354 ? 11.727 9.297 18.766 1 98.44 354 TRP A O 1
ATOM 2933 N N . PHE A 1 355 ? 10.922 11.328 18.438 1 98.69 355 PHE A N 1
ATOM 2934 C CA . PHE A 1 355 ? 12.086 11.93 19.078 1 98.69 355 PHE A CA 1
ATOM 2935 C C . PHE A 1 355 ? 11.75 13.305 19.625 1 98.69 355 PHE A C 1
ATOM 2937 O O . PHE A 1 355 ? 10.734 13.898 19.266 1 98.69 355 PHE A O 1
ATOM 2944 N N . GLU A 1 356 ? 12.492 13.727 20.547 1 98.81 356 GLU A N 1
ATOM 2945 C CA . GLU A 1 356 ? 12.484 15.07 21.109 1 98.81 356 GLU A CA 1
ATOM 2946 C C . GLU A 1 356 ? 13.852 15.734 20.953 1 98.81 356 GLU A C 1
ATOM 2948 O O . GLU A 1 356 ? 14.875 15.148 21.312 1 98.81 356 GLU A O 1
ATOM 2953 N N . ALA A 1 357 ? 13.828 16.875 20.422 1 98.81 357 ALA A N 1
ATOM 2954 C CA . ALA A 1 357 ? 15.062 17.641 20.234 1 98.81 357 ALA A CA 1
ATOM 2955 C C . ALA A 1 357 ? 14.938 19.031 20.859 1 98.81 357 ALA A C 1
ATOM 2957 O O . ALA A 1 357 ? 13.828 19.562 20.984 1 98.81 357 ALA A O 1
ATOM 2958 N N . ILE A 1 358 ? 16.062 19.562 21.312 1 98.75 358 ILE A N 1
ATOM 2959 C CA . ILE A 1 358 ? 16.125 20.891 21.906 1 98.75 358 ILE A CA 1
ATOM 2960 C C . ILE A 1 358 ? 17.031 21.781 21.062 1 98.75 358 ILE A C 1
ATOM 2962 O O . ILE A 1 358 ? 18.094 21.359 20.609 1 98.75 358 ILE A O 1
ATOM 2966 N N . LYS A 1 359 ? 16.531 22.953 20.781 1 98.44 359 LYS A N 1
ATOM 2967 C CA . LYS A 1 359 ? 17.359 23.938 20.094 1 98.44 359 LYS A CA 1
ATOM 2968 C C . LYS A 1 359 ? 18.438 24.5 21.016 1 98.44 359 LYS A C 1
ATOM 2970 O O . LYS A 1 359 ? 18.125 24.969 22.109 1 98.44 359 LYS A O 1
ATOM 2975 N N . ASN A 1 360 ? 19.656 24.5 20.562 1 94.75 360 ASN A N 1
ATOM 2976 C CA . ASN A 1 360 ? 20.766 25.047 21.344 1 94.75 360 ASN A CA 1
ATOM 2977 C C . ASN A 1 360 ? 21.047 26.5 20.969 1 94.75 360 ASN A C 1
ATOM 2979 O O . ASN A 1 360 ? 20.75 26.922 19.859 1 94.75 360 ASN A O 1
ATOM 2983 N N . MET B 1 1 ? -2.725 -23.984 -31.016 1 61.06 1 MET B N 1
ATOM 2984 C CA . MET B 1 1 ? -2.496 -22.547 -30.922 1 61.06 1 MET B CA 1
ATOM 2985 C C . MET B 1 1 ? -2.406 -21.922 -32.312 1 61.06 1 MET B C 1
ATOM 2987 O O . MET B 1 1 ? -1.709 -22.438 -33.188 1 61.06 1 MET B O 1
ATOM 2991 N N . ASN B 1 2 ? -3.26 -20.859 -32.5 1 78.56 2 ASN B N 1
ATOM 2992 C CA . ASN B 1 2 ? -3.23 -20.203 -33.812 1 78.56 2 ASN B CA 1
ATOM 2993 C C . ASN B 1 2 ? -1.989 -19.328 -33.969 1 78.56 2 ASN B C 1
ATOM 2995 O O . ASN B 1 2 ? -1.295 -19.047 -32.969 1 78.56 2 ASN B O 1
ATOM 2999 N N . GLN B 1 3 ? -1.588 -19.109 -35.156 1 82.5 3 GLN B N 1
ATOM 3000 C CA . GLN B 1 3 ? -0.374 -18.359 -35.5 1 82.5 3 GLN B CA 1
ATOM 3001 C C . GLN B 1 3 ? -0.342 -17.016 -34.781 1 82.5 3 GLN B C 1
ATOM 3003 O O . GLN B 1 3 ? 0.714 -16.562 -34.344 1 82.5 3 GLN B O 1
ATOM 3008 N N . LYS B 1 4 ? -1.521 -16.375 -34.781 1 84.94 4 LYS B N 1
ATOM 3009 C CA . LYS B 1 4 ? -1.604 -15.086 -34.094 1 84.94 4 LYS B CA 1
ATOM 3010 C C . LYS B 1 4 ? -1.247 -15.211 -32.625 1 84.94 4 LYS B C 1
ATOM 3012 O O . LYS B 1 4 ? -0.537 -14.367 -32.062 1 84.94 4 LYS B O 1
ATOM 3017 N N . GLU B 1 5 ? -1.668 -16.219 -31.891 1 80.56 5 GLU B N 1
ATOM 3018 C CA . GLU B 1 5 ? -1.395 -16.469 -30.484 1 80.56 5 GLU B CA 1
ATOM 3019 C C . GLU B 1 5 ? 0.087 -16.75 -30.25 1 80.56 5 GLU B C 1
ATOM 3021 O O . GLU B 1 5 ? 0.661 -16.297 -29.25 1 80.56 5 GLU B O 1
ATOM 3026 N N . LEU B 1 6 ? 0.67 -17.516 -31.141 1 82.19 6 LEU B N 1
ATOM 3027 C CA . LEU B 1 6 ? 2.09 -17.828 -31.031 1 82.19 6 LEU B CA 1
ATOM 3028 C C . LEU B 1 6 ? 2.939 -16.578 -31.188 1 82.19 6 LEU B C 1
ATOM 3030 O O . LEU B 1 6 ? 3.924 -16.391 -30.469 1 82.19 6 LEU B O 1
ATOM 3034 N N . ASP B 1 7 ? 2.518 -15.742 -32.094 1 85.25 7 ASP B N 1
ATOM 3035 C CA . ASP B 1 7 ? 3.238 -14.492 -32.281 1 85.25 7 ASP B CA 1
ATOM 3036 C C . ASP B 1 7 ? 3.148 -13.586 -31.062 1 85.25 7 ASP B C 1
ATOM 3038 O O . ASP B 1 7 ? 4.125 -12.938 -30.703 1 85.25 7 ASP B O 1
ATOM 3042 N N . GLU B 1 8 ? 1.949 -13.578 -30.5 1 86.81 8 GLU B N 1
ATOM 3043 C CA . GLU B 1 8 ? 1.764 -12.773 -29.297 1 86.81 8 GLU B CA 1
ATOM 3044 C C . GLU B 1 8 ? 2.607 -13.297 -28.141 1 86.81 8 GLU B C 1
ATOM 3046 O O . GLU B 1 8 ? 3.176 -12.516 -27.375 1 86.81 8 GLU B O 1
ATOM 3051 N N . GLU B 1 9 ? 2.648 -14.516 -28.094 1 87.25 9 GLU B N 1
ATOM 3052 C CA . GLU B 1 9 ? 3.451 -15.148 -27.047 1 87.25 9 GLU B CA 1
ATOM 3053 C C . GLU B 1 9 ? 4.934 -14.844 -27.234 1 87.25 9 GLU B C 1
ATOM 3055 O O . GLU B 1 9 ? 5.637 -14.562 -26.25 1 87.25 9 GLU B O 1
ATOM 3060 N N . HIS B 1 10 ? 5.398 -14.914 -28.453 1 90 10 HIS B N 1
ATOM 3061 C CA . HIS B 1 10 ? 6.797 -14.617 -28.734 1 90 10 HIS B CA 1
ATOM 3062 C C . HIS B 1 10 ? 7.125 -13.156 -28.422 1 90 10 HIS B C 1
ATOM 3064 O O . HIS B 1 10 ? 8.188 -12.859 -27.875 1 90 10 HIS B O 1
ATOM 3070 N N . THR B 1 11 ? 6.227 -12.383 -28.781 1 91.38 11 THR B N 1
ATOM 3071 C CA . THR B 1 11 ? 6.41 -10.961 -28.516 1 91.38 11 THR B CA 1
ATOM 3072 C C . THR B 1 11 ? 6.477 -10.688 -27.016 1 91.38 11 THR B C 1
ATOM 3074 O O . THR B 1 11 ? 7.297 -9.891 -26.562 1 91.38 11 THR B O 1
ATOM 3077 N N . TYR B 1 12 ? 5.586 -11.305 -26.359 1 92.31 12 TYR B N 1
ATOM 3078 C CA . TYR B 1 12 ? 5.57 -11.156 -24.906 1 92.31 12 TYR B CA 1
ATOM 3079 C C . TYR B 1 12 ? 6.867 -11.664 -24.281 1 92.31 12 TYR B C 1
ATOM 3081 O O . TYR B 1 12 ? 7.465 -11 -23.438 1 92.31 12 TYR B O 1
ATOM 3089 N N . LEU B 1 13 ? 7.273 -12.812 -24.719 1 94.06 13 LEU B N 1
ATOM 3090 C CA . LEU B 1 13 ? 8.523 -13.391 -24.234 1 94.06 13 LEU B CA 1
ATOM 3091 C C . LEU B 1 13 ? 9.695 -12.453 -24.516 1 94.06 13 LEU B C 1
ATOM 3093 O O . LEU B 1 13 ? 10.547 -12.242 -23.641 1 94.06 13 LEU B O 1
ATOM 3097 N N . LEU B 1 14 ? 9.773 -11.914 -25.688 1 93.94 14 LEU B N 1
ATOM 3098 C CA . LEU B 1 14 ? 10.828 -10.984 -26.047 1 93.94 14 LEU B CA 1
ATOM 3099 C C . LEU B 1 14 ? 10.828 -9.766 -25.141 1 93.94 14 LEU B C 1
ATOM 3101 O O . LEU B 1 14 ? 11.891 -9.281 -24.734 1 93.94 14 LEU B O 1
ATOM 3105 N N . SER B 1 15 ? 9.641 -9.305 -24.891 1 95 15 SER B N 1
ATOM 3106 C CA . SER B 1 15 ? 9.516 -8.133 -24.016 1 95 15 SER B CA 1
ATOM 3107 C C . SER B 1 15 ? 10.062 -8.414 -22.625 1 95 15 SER B C 1
ATOM 3109 O O . SER B 1 15 ? 10.664 -7.539 -22 1 95 15 SER B O 1
ATOM 3111 N N . VAL B 1 16 ? 9.82 -9.609 -22.109 1 96.19 16 VAL B N 1
ATOM 3112 C CA . VAL B 1 16 ? 10.305 -10.008 -20.797 1 96.19 16 VAL B CA 1
ATOM 3113 C C . VAL B 1 16 ? 11.828 -10.094 -20.797 1 96.19 16 VAL B C 1
ATOM 3115 O O . VAL B 1 16 ? 12.492 -9.562 -19.906 1 96.19 16 VAL B O 1
ATOM 3118 N N . VAL B 1 17 ? 12.391 -10.711 -21.812 1 96.31 17 VAL B N 1
ATOM 3119 C CA . VAL B 1 17 ? 13.836 -10.852 -21.953 1 96.31 17 VAL B CA 1
ATOM 3120 C C . VAL B 1 17 ? 14.484 -9.469 -22.031 1 96.31 17 VAL B C 1
ATOM 3122 O O . VAL B 1 17 ? 15.516 -9.219 -21.391 1 96.31 17 VAL B O 1
ATOM 3125 N N . GLN B 1 18 ? 13.867 -8.641 -22.781 1 95.81 18 GLN B N 1
ATOM 3126 C CA . GLN B 1 18 ? 14.375 -7.277 -22.891 1 95.81 18 GLN B CA 1
ATOM 3127 C C . GLN B 1 18 ? 14.367 -6.566 -21.547 1 95.81 18 GLN B C 1
ATOM 3129 O O . GLN B 1 18 ? 15.32 -5.863 -21.203 1 95.81 18 GLN B O 1
ATOM 3134 N N . ALA B 1 19 ? 13.297 -6.711 -20.828 1 97.12 19 ALA B N 1
ATOM 3135 C CA . ALA B 1 19 ? 13.195 -6.082 -19.516 1 97.12 19 ALA B CA 1
ATOM 3136 C C . ALA B 1 19 ? 14.312 -6.566 -18.594 1 97.12 19 ALA B C 1
ATOM 3138 O O . ALA B 1 19 ? 14.922 -5.77 -17.875 1 97.12 19 ALA B O 1
ATOM 3139 N N . PHE B 1 20 ? 14.594 -7.867 -18.625 1 97.81 20 PHE B N 1
ATOM 3140 C CA . PHE B 1 20 ? 15.664 -8.422 -17.812 1 97.81 20 PHE B CA 1
ATOM 3141 C C . PHE B 1 20 ? 17 -7.785 -18.188 1 97.81 20 PHE B C 1
ATOM 3143 O O . PHE B 1 20 ? 17.844 -7.539 -17.312 1 97.81 20 PHE B O 1
ATOM 3150 N N . GLN B 1 21 ? 17.188 -7.48 -19.422 1 97.5 21 GLN B N 1
ATOM 3151 C CA . GLN B 1 21 ? 18.453 -6.945 -19.906 1 97.5 21 GLN B CA 1
ATOM 3152 C C . GLN B 1 21 ? 18.625 -5.488 -19.469 1 97.5 21 GLN B C 1
ATOM 3154 O O . GLN B 1 21 ? 19.75 -5.012 -19.328 1 97.5 21 GLN B O 1
ATOM 3159 N N . LEU B 1 22 ? 17.562 -4.852 -19.234 1 97.75 22 LEU B N 1
ATOM 3160 C CA . LEU B 1 22 ? 17.625 -3.398 -19.141 1 97.75 22 LEU B CA 1
ATOM 3161 C C . LEU B 1 22 ? 17.594 -2.949 -17.672 1 97.75 22 LEU B C 1
ATOM 3163 O O . LEU B 1 22 ? 17.688 -1.754 -17.391 1 97.75 22 LEU B O 1
ATOM 3167 N N . TYR B 1 23 ? 17.469 -3.828 -16.766 1 98.06 23 TYR B N 1
ATOM 3168 C CA . TYR B 1 23 ? 17.297 -3.494 -15.352 1 98.06 23 TYR B CA 1
ATOM 3169 C C . TYR B 1 23 ? 18.422 -2.568 -14.875 1 98.06 23 TYR B C 1
ATOM 3171 O O . TYR B 1 23 ? 18.156 -1.494 -14.328 1 98.06 23 TYR B O 1
ATOM 3179 N N . GLU B 1 24 ? 19.656 -2.99 -15.055 1 98.19 24 GLU B N 1
ATOM 3180 C CA . GLU B 1 24 ? 20.781 -2.219 -14.539 1 98.19 24 GLU B CA 1
ATOM 3181 C C . GLU B 1 24 ? 20.859 -0.848 -15.211 1 98.19 24 GLU B C 1
ATOM 3183 O O . GLU B 1 24 ? 21.078 0.164 -14.539 1 98.19 24 GLU B O 1
ATOM 3188 N N . GLU B 1 25 ? 20.734 -0.847 -16.531 1 97.69 25 GLU B N 1
ATOM 3189 C CA . GLU B 1 25 ? 20.812 0.423 -17.25 1 97.69 25 GLU B CA 1
ATOM 3190 C C . GLU B 1 25 ? 19.703 1.382 -16.797 1 97.69 25 GLU B C 1
ATOM 3192 O O . GLU B 1 25 ? 19.953 2.582 -16.641 1 97.69 25 GLU B O 1
ATOM 3197 N N . PHE B 1 26 ? 18.562 0.849 -16.656 1 96.5 26 PHE B N 1
ATOM 3198 C CA . PHE B 1 26 ? 17.469 1.657 -16.109 1 96.5 26 PHE B CA 1
ATOM 3199 C C . PHE B 1 26 ? 17.828 2.199 -14.734 1 96.5 26 PHE B C 1
ATOM 3201 O O . PHE B 1 26 ? 17.594 3.373 -14.438 1 96.5 26 PHE B O 1
ATOM 3208 N N . GLY B 1 27 ? 18.344 1.346 -13.859 1 96.88 27 GLY B N 1
ATOM 3209 C CA . GLY B 1 27 ? 18.797 1.759 -12.539 1 96.88 27 GLY B CA 1
ATOM 3210 C C . GLY B 1 27 ? 19.828 2.871 -12.586 1 96.88 27 GLY B C 1
ATOM 3211 O O . GLY B 1 27 ? 19.797 3.783 -11.75 1 96.88 27 GLY B O 1
ATOM 3212 N N . LYS B 1 28 ? 20.734 2.773 -13.516 1 97.19 28 LYS B N 1
ATOM 3213 C CA . LYS B 1 28 ? 21.75 3.809 -13.68 1 97.19 28 LYS B CA 1
ATOM 3214 C C . LYS B 1 28 ? 21.109 5.16 -14 1 97.19 28 LYS B C 1
ATOM 3216 O O . LYS B 1 28 ? 21.516 6.184 -13.445 1 97.19 28 LYS B O 1
ATOM 3221 N N . GLN B 1 29 ? 20.156 5.121 -14.891 1 94.88 29 GLN B N 1
ATOM 3222 C CA . GLN B 1 29 ? 19.469 6.363 -15.234 1 94.88 29 GLN B CA 1
ATOM 3223 C C . GLN B 1 29 ? 18.688 6.906 -14.039 1 94.88 29 GLN B C 1
ATOM 3225 O O . GLN B 1 29 ? 18.609 8.125 -13.844 1 94.88 29 GLN B O 1
ATOM 3230 N N . TRP B 1 30 ? 18.078 6.02 -13.344 1 94.44 30 TRP B N 1
ATOM 3231 C CA . TRP B 1 30 ? 17.375 6.398 -12.117 1 94.44 30 TRP B CA 1
ATOM 3232 C C . TRP B 1 30 ? 18.328 7.086 -11.141 1 94.44 30 TRP B C 1
ATOM 3234 O O . TRP B 1 30 ? 17.984 8.094 -10.531 1 94.44 30 TRP B O 1
ATOM 3244 N N . VAL B 1 31 ? 19.547 6.59 -10.961 1 96.12 31 VAL B N 1
ATOM 3245 C CA . VAL B 1 31 ? 20.562 7.168 -10.086 1 96.12 31 VAL B CA 1
ATOM 3246 C C . VAL B 1 31 ? 20.938 8.562 -10.578 1 96.12 31 VAL B C 1
ATOM 3248 O O . VAL B 1 31 ? 21.047 9.5 -9.781 1 96.12 31 VAL B O 1
ATOM 3251 N N . VAL B 1 32 ? 21.094 8.703 -11.883 1 94.75 32 VAL B N 1
ATOM 3252 C CA . VAL B 1 32 ? 21.406 10 -12.469 1 94.75 32 VAL B CA 1
ATOM 3253 C C . VAL B 1 32 ? 20.312 11.008 -12.141 1 94.75 32 VAL B C 1
ATOM 3255 O O . VAL B 1 32 ? 20.594 12.156 -11.781 1 94.75 32 VAL B O 1
ATOM 3258 N N . TYR B 1 33 ? 19.172 10.539 -12.25 1 92.69 33 TYR B N 1
ATOM 3259 C CA . TYR B 1 33 ? 18.031 11.398 -11.945 1 92.69 33 TYR B CA 1
ATOM 3260 C C . TYR B 1 33 ? 18.047 11.82 -10.477 1 92.69 33 TYR B C 1
ATOM 3262 O O . TYR B 1 33 ? 17.859 13 -10.164 1 92.69 33 TYR B O 1
ATOM 3270 N N . GLN B 1 34 ? 18.25 10.945 -9.547 1 93.44 34 GLN B N 1
ATOM 3271 C CA . GLN B 1 34 ? 18.312 11.242 -8.125 1 93.44 34 GLN B CA 1
ATOM 3272 C C . GLN B 1 34 ? 19.438 12.242 -7.832 1 93.44 34 GLN B C 1
ATOM 3274 O O . GLN B 1 34 ? 19.266 13.172 -7.047 1 93.44 34 GLN B O 1
ATOM 3279 N N . LEU B 1 35 ? 20.562 12.055 -8.453 1 94.25 35 LEU B N 1
ATOM 3280 C CA . LEU B 1 35 ? 21.703 12.945 -8.258 1 94.25 35 LEU B CA 1
ATOM 3281 C C . LEU B 1 35 ? 21.406 14.336 -8.789 1 94.25 35 LEU B C 1
ATOM 3283 O O . LEU B 1 35 ? 21.906 15.328 -8.258 1 94.25 35 LEU B O 1
ATOM 3287 N N . SER B 1 36 ? 20.594 14.383 -9.82 1 94.25 36 SER B N 1
ATOM 3288 C CA . SER B 1 36 ? 20.203 15.695 -10.336 1 94.25 36 SER B CA 1
ATOM 3289 C C . SER B 1 36 ? 19.391 16.469 -9.32 1 94.25 36 SER B C 1
ATOM 3291 O O . SER B 1 36 ? 19.484 17.703 -9.25 1 94.25 36 SER B O 1
ATOM 3293 N N . MET B 1 37 ? 18.562 15.828 -8.523 1 92.75 37 MET B N 1
ATOM 3294 C CA . MET B 1 37 ? 17.828 16.469 -7.441 1 92.75 37 MET B CA 1
ATOM 3295 C C . MET B 1 37 ? 18.797 17.047 -6.406 1 92.75 37 MET B C 1
ATOM 3297 O O . MET B 1 37 ? 18.625 18.188 -5.977 1 92.75 37 MET B O 1
ATOM 3301 N N . PHE B 1 38 ? 19.75 16.25 -6.062 1 93.88 38 PHE B N 1
ATOM 3302 C CA . PHE B 1 38 ? 20.766 16.703 -5.121 1 93.88 38 PHE B CA 1
ATOM 3303 C C . PHE B 1 38 ? 21.5 17.906 -5.668 1 93.88 38 PHE B C 1
ATOM 3305 O O . PHE B 1 38 ? 21.75 18.875 -4.945 1 93.88 38 PHE B O 1
ATOM 3312 N N . LYS B 1 39 ? 21.797 17.875 -6.938 1 94.19 39 LYS B N 1
ATOM 3313 C CA . LYS B 1 39 ? 22.547 18.953 -7.574 1 94.19 39 LYS B CA 1
ATOM 3314 C C . LYS B 1 39 ? 21.75 20.25 -7.605 1 94.19 39 LYS B C 1
ATOM 3316 O O . LYS B 1 39 ? 22.328 21.328 -7.629 1 94.19 39 LYS B O 1
ATOM 3321 N N . SER B 1 40 ? 20.516 20.109 -7.543 1 94.31 40 SER B N 1
ATOM 3322 C CA . SER B 1 40 ? 19.656 21.297 -7.625 1 94.31 40 SER B CA 1
ATOM 3323 C C . SER B 1 40 ? 19.547 21.984 -6.273 1 94.31 40 SER B C 1
ATOM 3325 O O . SER B 1 40 ? 19.047 23.109 -6.191 1 94.31 40 SER B O 1
ATOM 3327 N N . LEU B 1 41 ? 20.031 21.375 -5.254 1 94.81 41 LEU B N 1
ATOM 3328 C CA . LEU B 1 41 ? 19.984 21.96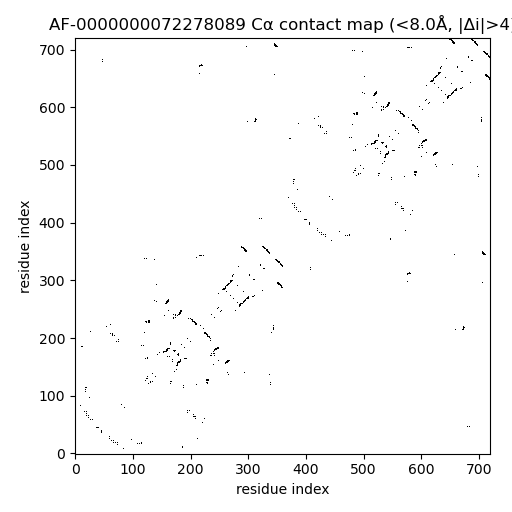9 -3.922 1 94.81 41 LEU B CA 1
ATOM 3329 C C . LEU B 1 41 ? 20.938 23.156 -3.82 1 94.81 41 LEU B C 1
ATOM 3331 O O . LEU B 1 41 ? 21.891 23.266 -4.594 1 94.81 41 LEU B O 1
ATOM 3335 N N . LYS B 1 42 ? 20.609 24.047 -2.836 1 94.19 42 LYS B N 1
ATOM 3336 C CA . LYS B 1 42 ? 21.562 25.109 -2.49 1 94.19 42 LYS B CA 1
ATOM 3337 C C . LYS B 1 42 ? 22.844 24.531 -1.901 1 94.19 42 LYS B C 1
ATOM 3339 O O . LYS B 1 42 ? 22.828 23.453 -1.293 1 94.19 42 LYS B O 1
ATOM 3344 N N . GLU B 1 43 ? 23.938 25.25 -2.139 1 95.25 43 GLU B N 1
ATOM 3345 C CA . GLU B 1 43 ? 25.234 24.797 -1.664 1 95.25 43 GLU B CA 1
ATOM 3346 C C . GLU B 1 43 ? 25.219 24.531 -0.159 1 95.25 43 GLU B C 1
ATOM 3348 O O . GLU B 1 43 ? 25.828 23.578 0.322 1 95.25 43 GLU B O 1
ATOM 3353 N N . GLU B 1 44 ? 24.578 25.312 0.52 1 94.56 44 GLU B N 1
ATOM 3354 C CA . GLU B 1 44 ? 24.484 25.156 1.969 1 94.56 44 GLU B CA 1
ATOM 3355 C C . GLU B 1 44 ? 23.812 23.844 2.344 1 94.56 44 GLU B C 1
ATOM 3357 O O . GLU B 1 44 ? 24.156 23.219 3.352 1 94.56 44 GLU B O 1
ATOM 3362 N N . ASP B 1 45 ? 22.844 23.438 1.569 1 94.5 45 ASP B N 1
ATOM 3363 C CA . ASP B 1 45 ? 22.141 22.172 1.816 1 94.5 45 ASP B CA 1
ATOM 3364 C C . ASP B 1 45 ? 23.016 20.969 1.465 1 94.5 45 ASP B C 1
ATOM 3366 O O . ASP B 1 45 ? 23 19.969 2.168 1 94.5 45 ASP B O 1
ATOM 3370 N N . LYS B 1 46 ? 23.766 21.094 0.428 1 94.75 46 LYS B N 1
ATOM 3371 C CA . LYS B 1 46 ? 24.672 20.031 0.018 1 94.75 46 LYS B CA 1
ATOM 3372 C C . LYS B 1 46 ? 25.703 19.734 1.103 1 94.75 46 LYS B C 1
ATOM 3374 O O . LYS B 1 46 ? 26.078 18.578 1.314 1 94.75 46 LYS B O 1
ATOM 3379 N N . LYS B 1 47 ? 26.062 20.766 1.784 1 95.19 47 LYS B N 1
ATOM 3380 C CA . LYS B 1 47 ? 27.062 20.625 2.838 1 95.19 47 LYS B CA 1
ATOM 3381 C C . LYS B 1 47 ? 26.516 19.797 4.008 1 95.19 47 LYS B C 1
ATOM 3383 O O . LYS B 1 47 ? 27.281 19.203 4.754 1 95.19 47 LYS B O 1
ATOM 3388 N N . LEU B 1 48 ? 25.25 19.75 4.121 1 95.69 48 LEU B N 1
ATOM 3389 C CA . LEU B 1 48 ? 24.609 19 5.199 1 95.69 48 LEU B CA 1
ATOM 3390 C C . LEU B 1 48 ? 24.516 17.516 4.855 1 95.69 48 LEU B C 1
ATOM 3392 O O . LEU B 1 48 ? 24.156 16.688 5.703 1 95.69 48 LEU B O 1
ATOM 3396 N N . LEU B 1 49 ? 24.891 17.141 3.652 1 93.75 49 LEU B N 1
ATOM 3397 C CA . LEU B 1 49 ? 24.875 15.758 3.178 1 93.75 49 LEU B CA 1
ATOM 3398 C C . LEU B 1 49 ? 26.234 15.367 2.6 1 93.75 49 LEU B C 1
ATOM 3400 O O . LEU B 1 49 ? 26.328 15.016 1.421 1 93.75 49 LEU B O 1
ATOM 3404 N N . PRO B 1 50 ? 27.188 15.328 3.422 1 90.31 50 PRO B N 1
ATOM 3405 C CA . PRO B 1 50 ? 28.547 15.156 2.912 1 90.31 50 PRO B CA 1
ATOM 3406 C C . PRO B 1 50 ? 28.766 13.797 2.248 1 90.31 50 PRO B C 1
ATOM 3408 O O . PRO B 1 50 ? 29.547 13.68 1.309 1 90.31 50 PRO B O 1
ATOM 3411 N N . ASN B 1 51 ? 28.031 12.742 2.615 1 88.06 51 ASN B N 1
ATOM 3412 C CA . ASN B 1 51 ? 28.25 11.398 2.084 1 88.06 51 ASN B CA 1
ATOM 3413 C C . ASN B 1 51 ? 27.188 11.008 1.066 1 88.06 51 ASN B C 1
ATOM 3415 O O . ASN B 1 51 ? 26.984 9.828 0.788 1 88.06 51 ASN B O 1
ATOM 3419 N N . TYR B 1 52 ? 26.547 11.977 0.553 1 89.56 52 TYR B N 1
ATOM 3420 C CA . TYR B 1 52 ? 25.406 11.688 -0.316 1 89.56 52 TYR B CA 1
ATOM 3421 C C . TYR B 1 52 ? 25.859 10.977 -1.585 1 89.56 52 TYR B C 1
ATOM 3423 O O . TYR B 1 52 ? 25.234 9.992 -2.008 1 89.56 52 TYR B O 1
ATOM 3431 N N . HIS B 1 53 ? 27.016 11.375 -2.166 1 89.19 53 HIS B N 1
ATOM 3432 C CA . HIS B 1 53 ? 27.5 10.805 -3.418 1 89.19 53 HIS B CA 1
ATOM 3433 C C . HIS B 1 53 ? 27.984 9.375 -3.219 1 89.19 53 HIS B C 1
ATOM 3435 O O . HIS B 1 53 ? 27.812 8.523 -4.094 1 89.19 53 HIS B O 1
ATOM 3441 N N . GLN B 1 54 ? 28.5 9.117 -2.1 1 90.5 54 GLN B N 1
ATOM 3442 C CA . GLN B 1 54 ? 29.078 7.809 -1.823 1 90.5 54 GLN B CA 1
ATOM 3443 C C . GLN B 1 54 ? 28 6.727 -1.796 1 90.5 54 GLN B C 1
ATOM 3445 O O . GLN B 1 54 ? 28.234 5.602 -2.25 1 90.5 54 GLN B O 1
ATOM 3450 N N . LYS B 1 55 ? 26.906 7.051 -1.277 1 91.06 55 LYS B N 1
ATOM 3451 C CA . LYS B 1 55 ? 25.859 6.043 -1.146 1 91.06 55 LYS B CA 1
ATOM 3452 C C . LYS B 1 55 ? 25.375 5.566 -2.516 1 91.06 55 LYS B C 1
ATOM 3454 O O . LYS B 1 55 ? 25.078 4.391 -2.695 1 91.06 55 LYS B O 1
ATOM 3459 N N . TRP B 1 56 ? 25.406 6.434 -3.529 1 93.62 56 TRP B N 1
ATOM 3460 C CA . TRP B 1 56 ? 24.891 6.098 -4.852 1 93.62 56 TRP B CA 1
ATOM 3461 C C . TRP B 1 56 ? 25.844 5.176 -5.594 1 93.62 56 TRP B C 1
ATOM 3463 O O . TRP B 1 56 ? 25.438 4.371 -6.426 1 93.62 56 TRP B O 1
ATOM 3473 N N . ASN B 1 57 ? 27.125 5.25 -5.188 1 93.56 57 ASN B N 1
ATOM 3474 C CA . ASN B 1 57 ? 28.078 4.285 -5.73 1 93.56 57 ASN B CA 1
ATOM 3475 C C . ASN B 1 57 ? 27.766 2.865 -5.27 1 93.56 57 ASN B C 1
ATOM 3477 O O . ASN B 1 57 ? 27.891 1.917 -6.047 1 93.56 57 ASN B O 1
ATOM 3481 N N . LEU B 1 58 ? 27.422 2.812 -4.059 1 93.75 58 LEU B N 1
ATOM 3482 C CA . LEU B 1 58 ? 27.062 1.508 -3.51 1 93.75 58 LEU B CA 1
ATOM 3483 C C . LEU B 1 58 ? 25.766 0.987 -4.137 1 93.75 58 LEU B C 1
ATOM 3485 O O . LEU B 1 58 ? 25.625 -0.216 -4.367 1 93.75 58 LEU B O 1
ATOM 3489 N N . ILE B 1 59 ? 24.875 1.9 -4.367 1 97.19 59 ILE B N 1
ATOM 3490 C CA . ILE B 1 59 ? 23.625 1.539 -5.016 1 97.19 59 ILE B CA 1
ATOM 3491 C C . ILE B 1 59 ? 23.906 0.982 -6.41 1 97.19 59 ILE B C 1
ATOM 3493 O O . ILE B 1 59 ? 23.328 -0.034 -6.809 1 97.19 59 ILE B O 1
ATOM 3497 N N . LEU B 1 60 ? 24.844 1.615 -7.16 1 97.88 60 LEU B N 1
ATOM 3498 C CA . LEU B 1 60 ? 25.219 1.142 -8.484 1 97.88 60 LEU B CA 1
ATOM 3499 C C . LEU B 1 60 ? 25.797 -0.271 -8.422 1 97.88 60 LEU B C 1
ATOM 3501 O O . LEU B 1 60 ? 25.516 -1.099 -9.289 1 97.88 60 LEU B O 1
ATOM 3505 N N . CYS B 1 61 ? 26.516 -0.561 -7.379 1 97.44 61 CYS B N 1
ATOM 3506 C CA . CYS B 1 61 ? 27.062 -1.901 -7.188 1 97.44 61 CYS B CA 1
ATOM 3507 C C . CYS B 1 61 ? 25.938 -2.916 -6.965 1 97.44 61 CYS B C 1
ATOM 3509 O O . CYS B 1 61 ? 25.984 -4.027 -7.496 1 97.44 61 CYS B O 1
ATOM 3511 N N . GLY B 1 62 ? 24.953 -2.498 -6.133 1 97.88 62 GLY B N 1
ATOM 3512 C CA . GLY B 1 62 ? 23.812 -3.377 -5.898 1 97.88 62 GLY B CA 1
ATOM 3513 C C . GLY B 1 62 ? 23.016 -3.66 -7.148 1 97.88 62 GLY B C 1
ATOM 3514 O O . GLY B 1 62 ? 22.562 -4.789 -7.367 1 97.88 62 GLY B O 1
ATOM 3515 N N . LEU B 1 63 ? 22.891 -2.611 -7.973 1 98.5 63 LEU B N 1
ATOM 3516 C CA . LEU B 1 63 ? 22.172 -2.766 -9.234 1 98.5 63 LEU B CA 1
ATOM 3517 C C . LEU B 1 63 ? 22.906 -3.754 -10.148 1 98.5 63 LEU B C 1
ATOM 3519 O O . LEU B 1 63 ? 22.266 -4.578 -10.812 1 98.5 63 LEU B O 1
ATOM 3523 N N . HIS B 1 64 ? 24.203 -3.65 -10.148 1 98.38 64 HIS B N 1
ATOM 3524 C CA . HIS B 1 64 ? 25.016 -4.559 -10.953 1 98.38 64 HIS B CA 1
ATOM 3525 C C . HIS B 1 64 ? 24.875 -5.996 -10.469 1 98.38 64 HIS B C 1
ATOM 3527 O O . HIS B 1 64 ? 24.734 -6.918 -11.273 1 98.38 64 HIS B O 1
ATOM 3533 N N . ALA B 1 65 ? 24.953 -6.145 -9.188 1 98.19 65 ALA B N 1
ATOM 3534 C CA . ALA B 1 65 ? 24.781 -7.477 -8.617 1 98.19 65 ALA B CA 1
ATOM 3535 C C . ALA B 1 65 ? 23.422 -8.078 -9.008 1 98.19 65 ALA B C 1
ATOM 3537 O O . ALA B 1 65 ? 23.344 -9.25 -9.367 1 98.19 65 ALA B O 1
ATOM 3538 N N . ASN B 1 66 ? 22.391 -7.289 -8.914 1 98.62 66 ASN B N 1
ATOM 3539 C CA . ASN B 1 66 ? 21.062 -7.738 -9.312 1 98.62 66 ASN B CA 1
ATOM 3540 C C . ASN B 1 66 ? 21.016 -8.133 -10.781 1 98.62 66 ASN B C 1
ATOM 3542 O O . ASN B 1 66 ? 20.391 -9.125 -11.148 1 98.62 66 ASN B O 1
ATOM 3546 N N . GLN B 1 67 ? 21.703 -7.383 -11.594 1 98.44 67 GLN B N 1
ATOM 3547 C CA . GLN B 1 67 ? 21.719 -7.656 -13.023 1 98.44 67 GLN B CA 1
ATOM 3548 C C . GLN B 1 67 ? 22.312 -9.023 -13.32 1 98.44 67 GLN B C 1
ATOM 3550 O O . GLN B 1 67 ? 21.922 -9.695 -14.273 1 98.44 67 GLN B O 1
ATOM 3555 N N . MET B 1 68 ? 23.234 -9.445 -12.523 1 98 68 MET B N 1
ATOM 3556 C CA . MET B 1 68 ? 23.953 -10.703 -12.758 1 98 68 MET B CA 1
ATOM 3557 C C . MET B 1 68 ? 22.984 -11.883 -12.742 1 98 68 MET B C 1
ATOM 3559 O O . MET B 1 68 ? 23.125 -12.812 -13.531 1 98 68 MET B O 1
ATOM 3563 N N . ILE B 1 69 ? 22.047 -11.844 -11.891 1 97.94 69 ILE B N 1
ATOM 3564 C CA . ILE B 1 69 ? 21.109 -12.969 -11.852 1 97.94 69 ILE B CA 1
ATOM 3565 C C . ILE B 1 69 ? 20.188 -12.922 -13.062 1 97.94 69 ILE B C 1
ATOM 3567 O O . ILE B 1 69 ? 19.828 -13.969 -13.617 1 97.94 69 ILE B O 1
ATOM 3571 N N . PHE B 1 70 ? 19.781 -11.742 -13.469 1 98.12 70 PHE B N 1
ATOM 3572 C CA . PHE B 1 70 ? 18.938 -11.633 -14.656 1 98.12 70 PHE B CA 1
ATOM 3573 C C . PHE B 1 70 ? 19.703 -12.102 -15.898 1 98.12 70 PHE B C 1
ATOM 3575 O O . PHE B 1 70 ? 19.125 -12.758 -16.766 1 98.12 70 PHE B O 1
ATOM 3582 N N . ASP B 1 71 ? 20.984 -11.789 -15.93 1 97.31 71 ASP B N 1
ATOM 3583 C CA . ASP B 1 71 ? 21.828 -12.273 -17.031 1 97.31 71 ASP B CA 1
ATOM 3584 C C . ASP B 1 71 ? 21.906 -13.797 -17.016 1 97.31 71 ASP B C 1
ATOM 3586 O O . ASP B 1 71 ? 21.891 -14.438 -18.062 1 97.31 71 ASP B O 1
ATOM 3590 N N . ALA B 1 72 ? 22.047 -14.312 -15.852 1 97.56 72 ALA B N 1
ATOM 3591 C CA . ALA B 1 72 ? 22.125 -15.766 -15.719 1 97.56 72 ALA B CA 1
ATOM 3592 C C . ALA B 1 72 ? 20.828 -16.422 -16.172 1 97.56 72 ALA B C 1
ATOM 3594 O O . ALA B 1 72 ? 20.844 -17.469 -16.812 1 97.56 72 ALA B O 1
ATOM 3595 N N . ILE B 1 73 ? 19.688 -15.836 -15.828 1 97.44 73 ILE B N 1
ATOM 3596 C CA . ILE B 1 73 ? 18.391 -16.328 -16.234 1 97.44 73 ILE B CA 1
ATOM 3597 C C . ILE B 1 73 ? 18.297 -16.344 -17.766 1 97.44 73 ILE B C 1
ATOM 3599 O O . ILE B 1 73 ? 17.844 -17.328 -18.359 1 97.44 73 ILE B O 1
ATOM 3603 N N . ILE B 1 74 ? 18.734 -15.266 -18.344 1 96.38 74 ILE B N 1
ATOM 3604 C CA . ILE B 1 74 ? 18.703 -15.141 -19.797 1 96.38 74 ILE B CA 1
ATOM 3605 C C . ILE B 1 74 ? 19.609 -16.203 -20.422 1 96.38 74 ILE B C 1
ATOM 3607 O O . ILE B 1 74 ? 19.219 -16.875 -21.375 1 96.38 74 ILE B O 1
ATOM 3611 N N . ARG B 1 75 ? 20.797 -16.359 -19.859 1 95.12 75 ARG B N 1
ATOM 3612 C CA . ARG B 1 75 ? 21.75 -17.328 -20.391 1 95.12 75 ARG B CA 1
ATOM 3613 C C . ARG B 1 75 ? 21.203 -18.75 -20.312 1 95.12 75 ARG B C 1
ATOM 3615 O O . ARG B 1 75 ? 21.484 -19.578 -21.188 1 95.12 75 ARG B O 1
ATOM 3622 N N . ASN B 1 76 ? 20.516 -18.969 -19.266 1 94.81 76 ASN B N 1
ATOM 3623 C CA . ASN B 1 76 ? 19.922 -20.281 -19.078 1 94.81 76 ASN B CA 1
ATOM 3624 C C . ASN B 1 76 ? 18.906 -20.609 -20.172 1 94.81 76 ASN B C 1
ATOM 3626 O O . ASN B 1 76 ? 18.531 -21.766 -20.359 1 94.81 76 ASN B O 1
ATOM 3630 N N . GLN B 1 77 ? 18.406 -19.594 -20.891 1 92.69 77 GLN B N 1
ATOM 3631 C CA . GLN B 1 77 ? 17.438 -19.766 -21.969 1 92.69 77 GLN B CA 1
ATOM 3632 C C . GLN B 1 77 ? 18.094 -19.641 -23.328 1 92.69 77 GLN B C 1
ATOM 3634 O O . GLN B 1 77 ? 17.469 -19.188 -24.297 1 92.69 77 GLN B O 1
ATOM 3639 N N . GLU B 1 78 ? 19.297 -19.891 -23.438 1 90.62 78 GLU B N 1
ATOM 3640 C CA . GLU B 1 78 ? 20.094 -19.672 -24.641 1 90.62 78 GLU B CA 1
ATOM 3641 C C . GLU B 1 78 ? 19.453 -20.344 -25.844 1 90.62 78 GLU B C 1
ATOM 3643 O O . GLU B 1 78 ? 19.438 -19.781 -26.938 1 90.62 78 GLU B O 1
ATOM 3648 N N . ASP B 1 79 ? 18.938 -21.516 -25.688 1 90.5 79 ASP B N 1
ATOM 3649 C CA . ASP B 1 79 ? 18.328 -22.25 -26.797 1 90.5 79 ASP B CA 1
ATOM 3650 C C . ASP B 1 79 ? 17.109 -21.5 -27.344 1 90.5 79 ASP B C 1
ATOM 3652 O O . ASP B 1 79 ? 16.984 -21.328 -28.562 1 90.5 79 ASP B O 1
ATOM 3656 N N . ILE B 1 80 ? 16.281 -21.047 -26.422 1 88.06 80 ILE B N 1
ATOM 3657 C CA . ILE B 1 80 ? 15.078 -20.328 -26.797 1 88.06 80 ILE B CA 1
ATOM 3658 C C . ILE B 1 80 ? 15.453 -19 -27.422 1 88.06 80 ILE B C 1
ATOM 3660 O O . ILE B 1 80 ? 14.891 -18.594 -28.453 1 88.06 80 ILE B O 1
ATOM 3664 N N . ILE B 1 81 ? 16.359 -18.359 -26.906 1 88.38 81 ILE B N 1
ATOM 3665 C CA . ILE B 1 81 ? 16.797 -17.047 -27.359 1 88.38 81 ILE B CA 1
ATOM 3666 C C . ILE B 1 81 ? 17.391 -17.141 -28.766 1 88.38 81 ILE B C 1
ATOM 3668 O O . ILE B 1 81 ? 17.094 -16.328 -29.641 1 88.38 81 ILE B O 1
ATOM 3672 N N . THR B 1 82 ? 18.188 -18.125 -28.938 1 89.81 82 THR B N 1
ATOM 3673 C CA . THR B 1 82 ? 18.812 -18.344 -30.234 1 89.81 82 THR B CA 1
ATOM 3674 C C . THR B 1 82 ? 17.766 -18.719 -31.281 1 89.81 82 THR B C 1
ATOM 3676 O O . THR B 1 82 ? 17.75 -18.156 -32.375 1 89.81 82 THR B O 1
ATOM 3679 N N . HIS B 1 83 ? 16.938 -19.578 -30.859 1 89.88 83 HIS B N 1
ATOM 3680 C CA . HIS B 1 83 ? 15.93 -20.078 -31.781 1 89.88 83 HIS B CA 1
ATOM 3681 C C . HIS B 1 83 ? 15 -18.953 -32.219 1 89.88 83 HIS B C 1
ATOM 3683 O O . HIS B 1 83 ? 14.633 -18.891 -33.406 1 89.88 83 HIS B O 1
ATOM 3689 N N . LEU B 1 84 ? 14.727 -18.062 -31.375 1 91 84 LEU B N 1
ATOM 3690 C CA . LEU B 1 84 ? 13.773 -17 -31.688 1 91 84 LEU B CA 1
ATOM 3691 C C . LEU B 1 84 ? 14.508 -15.742 -32.125 1 91 84 LEU B C 1
ATOM 3693 O O . LEU B 1 84 ? 13.875 -14.711 -32.406 1 91 84 LEU B O 1
ATOM 3697 N N . HIS B 1 85 ? 15.781 -15.789 -32.156 1 90.31 85 HIS B N 1
ATOM 3698 C CA . HIS B 1 85 ? 16.641 -14.703 -32.594 1 90.31 85 HIS B CA 1
ATOM 3699 C C . HIS B 1 85 ? 16.422 -13.445 -31.766 1 90.31 85 HIS B C 1
ATOM 3701 O O . HIS B 1 85 ? 16.281 -12.344 -32.312 1 90.31 85 HIS B O 1
ATOM 3707 N N . PHE B 1 86 ? 16.25 -13.648 -30.531 1 89 86 PHE B N 1
ATOM 3708 C CA . PHE B 1 86 ? 16.125 -12.516 -29.641 1 89 86 PHE B CA 1
ATOM 3709 C C . PHE B 1 86 ? 17.438 -11.742 -29.531 1 89 86 PHE B C 1
ATOM 3711 O O . PHE B 1 86 ? 18.5 -12.344 -29.422 1 89 86 PHE B O 1
ATOM 3718 N N . PRO B 1 87 ? 17.453 -10.461 -29.641 1 89.94 87 PRO B N 1
ATOM 3719 C CA . PRO B 1 87 ? 18.703 -9.688 -29.562 1 89.94 87 PRO B CA 1
ATOM 3720 C C . PRO B 1 87 ? 19.266 -9.602 -28.141 1 89.94 87 PRO B C 1
ATOM 3722 O O . PRO B 1 87 ? 18.5 -9.422 -27.188 1 89.94 87 PRO B O 1
ATOM 3725 N N . ILE B 1 88 ? 20.547 -9.828 -28 1 92.44 88 ILE B N 1
ATOM 3726 C CA . ILE B 1 88 ? 21.297 -9.492 -26.797 1 92.44 88 ILE B CA 1
ATOM 3727 C C . ILE B 1 88 ? 21.906 -8.102 -26.922 1 92.44 88 ILE B C 1
ATOM 3729 O O . ILE B 1 88 ? 22.781 -7.883 -27.766 1 92.44 88 ILE B O 1
ATOM 3733 N N . LEU B 1 89 ? 21.5 -7.246 -26.141 1 95 89 LEU B N 1
ATOM 3734 C CA . LEU B 1 89 ? 21.844 -5.836 -26.297 1 95 89 LEU B CA 1
ATOM 3735 C C . LEU B 1 89 ? 23.203 -5.535 -25.688 1 95 89 LEU B C 1
ATOM 3737 O O . LEU B 1 89 ? 23.531 -6.02 -24.594 1 95 89 LEU B O 1
ATOM 3741 N N . SER B 1 90 ? 23.984 -4.75 -26.406 1 95.12 90 SER B N 1
ATOM 3742 C CA . SER B 1 90 ? 25.219 -4.199 -25.844 1 95.12 90 SER B CA 1
ATOM 3743 C C . SER B 1 90 ? 24.922 -3.07 -24.859 1 95.12 90 SER B C 1
ATOM 3745 O O . SER B 1 90 ? 23.797 -2.58 -24.797 1 95.12 90 SER B O 1
ATOM 3747 N N . GLU B 1 91 ? 25.906 -2.771 -24.109 1 94.12 91 GLU B N 1
ATOM 3748 C CA . GLU B 1 91 ? 25.734 -1.681 -23.156 1 94.12 91 GLU B CA 1
ATOM 3749 C C . GLU B 1 91 ? 25.297 -0.395 -23.844 1 94.12 91 GLU B C 1
ATOM 3751 O O . GLU B 1 91 ? 24.438 0.332 -23.344 1 94.12 91 GLU B O 1
ATOM 3756 N N . GLU B 1 92 ? 25.891 -0.161 -24.984 1 94.75 92 GLU B N 1
ATOM 3757 C CA . GLU B 1 92 ? 25.562 1.035 -25.75 1 94.75 92 GLU B CA 1
ATOM 3758 C C . GLU B 1 92 ? 24.125 0.991 -26.266 1 94.75 92 GLU B C 1
ATOM 3760 O O . GLU B 1 92 ? 23.422 2.002 -26.25 1 94.75 92 GLU B O 1
ATOM 3765 N N . GLN B 1 93 ? 23.781 -0.125 -26.688 1 95.31 93 GLN B N 1
ATOM 3766 C CA . GLN B 1 93 ? 22.422 -0.294 -27.188 1 95.31 93 GLN B CA 1
ATOM 3767 C C . GLN B 1 93 ? 21.391 -0.104 -26.078 1 95.31 93 GLN B C 1
ATOM 3769 O O . GLN B 1 93 ? 20.344 0.501 -26.297 1 95.31 93 GLN B O 1
ATOM 3774 N N . LYS B 1 94 ? 21.641 -0.664 -24.906 1 96.12 94 LYS B N 1
ATOM 3775 C CA . LYS B 1 94 ? 20.766 -0.493 -23.75 1 96.12 94 LYS B CA 1
ATOM 3776 C C . LYS B 1 94 ? 20.609 0.982 -23.391 1 96.12 94 LYS B C 1
ATOM 3778 O O . LYS B 1 94 ? 19.5 1.461 -23.188 1 96.12 94 LYS B O 1
ATOM 3783 N N . HIS B 1 95 ? 21.766 1.613 -23.375 1 94.38 95 HIS B N 1
ATOM 3784 C CA . HIS B 1 95 ? 21.781 3.033 -23.047 1 94.38 95 HIS B CA 1
ATOM 3785 C C . HIS B 1 95 ? 20.969 3.846 -24.031 1 94.38 95 HIS B C 1
ATOM 3787 O O . HIS B 1 95 ? 20.141 4.664 -23.641 1 94.38 95 HIS B O 1
ATOM 3793 N N . ASN B 1 96 ? 21.156 3.604 -25.297 1 93.88 96 ASN B N 1
ATOM 3794 C CA . ASN B 1 96 ? 20.453 4.332 -26.359 1 93.88 96 ASN B CA 1
ATOM 3795 C C . ASN B 1 96 ? 18.953 4.039 -26.328 1 93.88 96 ASN B C 1
ATOM 3797 O O . ASN B 1 96 ? 18.141 4.93 -26.578 1 93.88 96 ASN B O 1
ATOM 3801 N N . LEU B 1 97 ? 18.672 2.871 -26.094 1 91.75 97 LEU B N 1
ATOM 3802 C CA . LEU B 1 97 ? 17.281 2.473 -26.047 1 91.75 97 LEU B CA 1
ATOM 3803 C C . LEU B 1 97 ? 16.531 3.223 -24.938 1 91.75 97 LEU B C 1
ATOM 3805 O O . LEU B 1 97 ? 15.438 3.746 -25.172 1 91.75 97 LEU B O 1
ATOM 3809 N N . ILE B 1 98 ? 17.047 3.318 -23.719 1 92.31 98 ILE B N 1
ATOM 3810 C CA . ILE B 1 98 ? 16.406 3.953 -22.578 1 92.31 98 ILE B CA 1
ATOM 3811 C C . ILE B 1 98 ? 16.281 5.457 -22.812 1 92.31 98 ILE B C 1
ATOM 3813 O O . ILE B 1 98 ? 15.281 6.074 -22.453 1 92.31 98 ILE B O 1
ATOM 3817 N N . LEU B 1 99 ? 17.25 6.043 -23.5 1 90.5 99 LEU B N 1
ATOM 3818 C CA . LEU B 1 99 ? 17.281 7.488 -23.703 1 90.5 99 LEU B CA 1
ATOM 3819 C C . LEU B 1 99 ? 16.391 7.906 -24.859 1 90.5 99 LEU B C 1
ATOM 3821 O O . LEU B 1 99 ? 15.875 9.031 -24.875 1 90.5 99 LEU B O 1
ATOM 3825 N N . SER B 1 100 ? 16.156 7.051 -25.781 1 90.38 100 SER B N 1
ATOM 3826 C CA . SER B 1 100 ? 15.508 7.449 -27.031 1 90.38 100 SER B CA 1
ATOM 3827 C C . SER B 1 100 ? 14.031 7.059 -27.047 1 90.38 100 SER B C 1
ATOM 3829 O O . SER B 1 100 ? 13.305 7.406 -27.984 1 90.38 100 SER B O 1
ATOM 3831 N N . ILE B 1 101 ? 13.547 6.477 -26.109 1 87.88 101 ILE B N 1
ATOM 3832 C CA . ILE B 1 101 ? 12.18 5.965 -26.156 1 87.88 101 ILE B CA 1
ATOM 3833 C C . ILE B 1 101 ? 11.195 7.098 -25.875 1 87.88 101 ILE B C 1
ATOM 3835 O O . ILE B 1 101 ? 11.531 8.062 -25.188 1 87.88 101 ILE B O 1
ATOM 3839 N N . SER B 1 102 ? 10.047 7.051 -26.516 1 90.38 102 SER B N 1
ATOM 3840 C CA . SER B 1 102 ? 8.969 8.016 -26.312 1 90.38 102 SER B CA 1
ATOM 3841 C C . SER B 1 102 ? 8.414 7.934 -24.891 1 90.38 102 SER B C 1
ATOM 3843 O O . SER B 1 102 ? 8.727 6.996 -24.156 1 90.38 102 SER B O 1
ATOM 3845 N N . ASP B 1 103 ? 7.621 8.891 -24.531 1 87.25 103 ASP B N 1
ATOM 3846 C CA . ASP B 1 103 ? 7.031 8.93 -23.203 1 87.25 103 ASP B CA 1
ATOM 3847 C C . ASP B 1 103 ? 6.137 7.719 -22.953 1 87.25 103 ASP B C 1
ATOM 3849 O O . ASP B 1 103 ? 6.164 7.121 -21.875 1 87.25 103 ASP B O 1
ATOM 3853 N N . ASN B 1 104 ? 5.418 7.375 -23.953 1 88.75 104 ASN B N 1
ATOM 3854 C CA . ASN B 1 104 ? 4.535 6.219 -23.828 1 88.75 104 ASN B CA 1
ATOM 3855 C C . ASN B 1 104 ? 5.32 4.922 -23.672 1 88.75 104 ASN B C 1
ATOM 3857 O O . ASN B 1 104 ? 4.984 4.082 -22.844 1 88.75 104 ASN B O 1
ATOM 3861 N N . GLU B 1 105 ? 6.375 4.844 -24.453 1 90.25 105 GLU B N 1
ATOM 3862 C CA . GLU B 1 105 ? 7.23 3.662 -24.375 1 90.25 105 GLU B CA 1
ATOM 3863 C C . GLU B 1 105 ? 7.961 3.598 -23.031 1 90.25 105 GLU B C 1
ATOM 3865 O O . GLU B 1 105 ? 8.195 2.51 -22.5 1 90.25 105 GLU B O 1
ATOM 3870 N N . ARG B 1 106 ? 8.219 4.699 -22.562 1 89.5 106 ARG B N 1
ATOM 3871 C CA . ARG B 1 106 ? 8.891 4.777 -21.281 1 89.5 106 ARG B CA 1
ATOM 3872 C C . ARG B 1 106 ? 7.992 4.273 -20.156 1 89.5 106 ARG B C 1
ATOM 3874 O O . ARG B 1 106 ? 8.438 3.535 -19.281 1 89.5 106 ARG B O 1
ATOM 3881 N N . ASN B 1 107 ? 6.809 4.684 -20.266 1 90.19 107 ASN B N 1
ATOM 3882 C CA . ASN B 1 107 ? 5.848 4.227 -19.281 1 90.19 107 ASN B CA 1
ATOM 3883 C C . ASN B 1 107 ? 5.684 2.709 -19.312 1 90.19 107 ASN B C 1
ATOM 3885 O O . ASN B 1 107 ? 5.621 2.064 -18.266 1 90.19 107 ASN B O 1
ATOM 3889 N N . GLU B 1 108 ? 5.625 2.211 -20.453 1 92.12 108 GLU B N 1
ATOM 3890 C CA . GLU B 1 108 ? 5.508 0.763 -20.609 1 92.12 108 GLU B CA 1
ATOM 3891 C C . GLU B 1 108 ? 6.75 0.05 -20.078 1 92.12 108 GLU B C 1
ATOM 3893 O O . GLU B 1 108 ? 6.637 -0.974 -19.391 1 92.12 108 GLU B O 1
ATOM 3898 N N . LEU B 1 109 ? 7.867 0.595 -20.469 1 92.38 109 LEU B N 1
ATOM 3899 C CA . LEU B 1 109 ? 9.117 0.012 -20 1 92.38 109 LEU B CA 1
ATOM 3900 C C . LEU B 1 109 ? 9.211 0.058 -18.484 1 92.38 109 LEU B C 1
ATOM 3902 O O . LEU B 1 109 ? 9.656 -0.905 -17.859 1 92.38 109 LEU B O 1
ATOM 3906 N N . CYS B 1 110 ? 8.75 1.121 -17.922 1 92.44 110 CYS B N 1
ATOM 3907 C CA . CYS B 1 110 ? 8.766 1.259 -16.469 1 92.44 110 CYS B CA 1
ATOM 3908 C C . CYS B 1 110 ? 7.902 0.187 -15.805 1 92.44 110 CYS B C 1
ATOM 3910 O O . CYS B 1 110 ? 8.289 -0.395 -14.797 1 92.44 110 CYS B O 1
ATOM 3912 N N . GLN B 1 111 ? 6.832 -0.064 -16.391 1 93.31 111 GLN B N 1
ATOM 3913 C CA . GLN B 1 111 ? 5.949 -1.096 -15.852 1 93.31 111 GLN B CA 1
ATOM 3914 C C . GLN B 1 111 ? 6.613 -2.469 -15.906 1 93.31 111 GLN B C 1
ATOM 3916 O O . GLN B 1 111 ? 6.496 -3.256 -14.961 1 93.31 111 GLN B O 1
ATOM 3921 N N . LYS B 1 112 ? 7.273 -2.725 -16.969 1 95.31 112 LYS B N 1
ATOM 3922 C CA . LYS B 1 112 ? 7.984 -3.99 -17.125 1 95.31 112 LYS B CA 1
ATOM 3923 C C . LYS B 1 112 ? 9.133 -4.102 -16.125 1 95.31 112 LYS B C 1
ATOM 3925 O O . LYS B 1 112 ? 9.344 -5.16 -15.531 1 95.31 112 LYS B O 1
ATOM 3930 N N . LEU B 1 113 ? 9.773 -3.012 -15.953 1 95.69 113 LEU B N 1
ATOM 3931 C CA . LEU B 1 113 ? 10.922 -3.016 -15.055 1 95.69 113 LEU B CA 1
ATOM 3932 C C . LEU B 1 113 ? 10.469 -3.109 -13.602 1 95.69 113 LEU B C 1
ATOM 3934 O O . LEU B 1 113 ? 11.195 -3.637 -12.758 1 95.69 113 LEU B O 1
ATOM 3938 N N . ASP B 1 114 ? 9.305 -2.629 -13.383 1 95.06 114 ASP B N 1
ATOM 3939 C CA . ASP B 1 114 ? 8.727 -2.816 -12.055 1 95.06 114 ASP B CA 1
ATOM 3940 C C . ASP B 1 114 ? 8.516 -4.297 -11.758 1 95.06 114 ASP B C 1
ATOM 3942 O O . ASP B 1 114 ? 8.703 -4.738 -10.617 1 95.06 114 ASP B O 1
ATOM 3946 N N . LYS B 1 115 ? 8.102 -5.012 -12.703 1 96.06 115 LYS B N 1
ATOM 3947 C CA . LYS B 1 115 ? 7.949 -6.453 -12.539 1 96.06 115 LYS B CA 1
ATOM 3948 C C . LYS B 1 115 ? 9.297 -7.121 -12.281 1 96.06 115 LYS B C 1
ATOM 3950 O O . LYS B 1 115 ? 9.391 -8.039 -11.469 1 96.06 115 LYS B O 1
ATOM 3955 N N . VAL B 1 116 ? 10.281 -6.617 -12.969 1 97.44 116 VAL B N 1
ATOM 3956 C CA . VAL B 1 116 ? 11.625 -7.152 -12.773 1 97.44 116 VAL B CA 1
ATOM 3957 C C . VAL B 1 116 ? 12.094 -6.859 -11.352 1 97.44 116 VAL B C 1
ATOM 3959 O O . VAL B 1 116 ? 12.648 -7.734 -10.68 1 97.44 116 VAL B O 1
ATOM 3962 N N . ARG B 1 117 ? 11.859 -5.688 -10.969 1 96.12 117 ARG B N 1
ATOM 3963 C CA . ARG B 1 117 ? 12.227 -5.309 -9.609 1 96.12 117 ARG B CA 1
ATOM 3964 C C . ARG B 1 117 ? 11.5 -6.176 -8.586 1 96.12 117 ARG B C 1
ATOM 3966 O O . ARG B 1 117 ? 12.102 -6.617 -7.605 1 96.12 117 ARG B O 1
ATOM 3973 N N . SER B 1 118 ? 10.258 -6.414 -8.867 1 95.38 118 SER B N 1
ATOM 3974 C CA . SER B 1 118 ? 9.461 -7.242 -7.961 1 95.38 118 SER B CA 1
ATOM 3975 C C . SER B 1 118 ? 10 -8.672 -7.91 1 95.38 118 SER B C 1
ATOM 3977 O O . SER B 1 118 ? 9.883 -9.344 -6.887 1 95.38 118 SER B O 1
ATOM 3979 N N . MET B 1 119 ? 10.602 -9.102 -8.953 1 96.56 119 MET B N 1
ATOM 3980 C CA . MET B 1 119 ? 11.188 -10.438 -9 1 96.56 119 MET B CA 1
ATOM 3981 C C . MET B 1 119 ? 12.258 -10.602 -7.926 1 96.56 119 MET B C 1
ATOM 3983 O O . MET B 1 119 ? 12.414 -11.688 -7.363 1 96.56 119 MET B O 1
ATOM 3987 N N . LEU B 1 120 ? 12.922 -9.547 -7.613 1 97.62 120 LEU B N 1
ATOM 3988 C CA . LEU B 1 120 ? 13.992 -9.609 -6.617 1 97.62 120 LEU B CA 1
ATOM 3989 C C . LEU B 1 120 ? 13.422 -9.906 -5.23 1 97.62 120 LEU B C 1
ATOM 3991 O O . LEU B 1 120 ? 13.992 -10.688 -4.473 1 97.62 120 LEU B O 1
ATOM 3995 N N . THR B 1 121 ? 12.289 -9.32 -4.973 1 96.81 121 THR B N 1
ATOM 3996 C CA . THR B 1 121 ? 11.672 -9.57 -3.674 1 96.81 121 THR B CA 1
ATOM 3997 C C . THR B 1 121 ? 11.07 -10.969 -3.625 1 96.81 121 THR B C 1
ATOM 3999 O O . THR B 1 121 ? 11.055 -11.609 -2.57 1 96.81 121 THR B O 1
ATOM 4002 N N . HIS B 1 122 ? 10.633 -11.477 -4.762 1 97.75 122 HIS B N 1
ATOM 4003 C CA . HIS B 1 122 ? 10.156 -12.859 -4.82 1 97.75 122 HIS B CA 1
ATOM 4004 C C . HIS B 1 122 ? 11.305 -13.844 -4.648 1 97.75 122 HIS B C 1
ATOM 4006 O O . HIS B 1 122 ? 11.141 -14.891 -4.02 1 9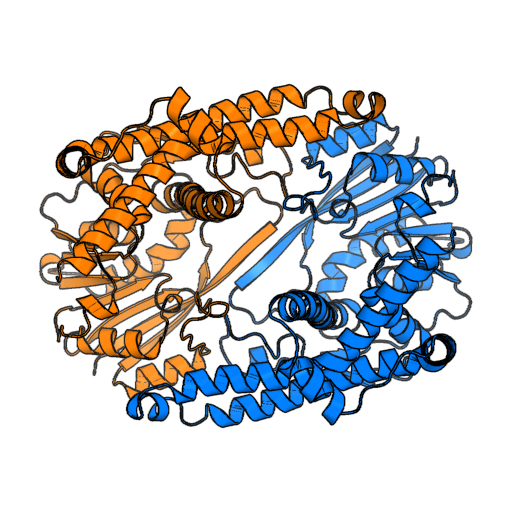7.75 122 HIS B O 1
ATOM 4012 N N . LEU B 1 123 ? 12.414 -13.5 -5.262 1 98.25 123 LEU B N 1
ATOM 4013 C CA . LEU B 1 123 ? 13.609 -14.312 -5.082 1 98.25 123 LEU B CA 1
ATOM 4014 C C . LEU B 1 123 ? 14.023 -14.352 -3.613 1 98.25 123 LEU B C 1
ATOM 4016 O O . LEU B 1 123 ? 14.344 -15.422 -3.084 1 98.25 123 LEU B O 1
ATOM 4020 N N . TYR B 1 124 ? 13.961 -13.188 -3.059 1 97.25 124 TYR B N 1
ATOM 4021 C CA . TYR B 1 124 ? 14.258 -13.062 -1.636 1 97.25 124 TYR B CA 1
ATOM 4022 C C . TYR B 1 124 ? 13.328 -13.938 -0.806 1 97.25 124 TYR B C 1
ATOM 4024 O O . TYR B 1 124 ? 13.781 -14.727 0.03 1 97.25 124 TYR B O 1
ATOM 4032 N N . ARG B 1 125 ? 12.086 -13.891 -1.035 1 97 125 ARG B N 1
ATOM 4033 C CA . ARG B 1 125 ? 11.055 -14.602 -0.287 1 97 125 ARG B CA 1
ATOM 4034 C C . ARG B 1 125 ? 11.188 -16.109 -0.455 1 97 125 ARG B C 1
ATOM 4036 O O . ARG B 1 125 ? 11.188 -16.844 0.529 1 97 125 ARG B O 1
ATOM 4043 N N . ASP B 1 126 ? 11.414 -16.578 -1.606 1 97.94 126 ASP B N 1
ATOM 4044 C CA . ASP B 1 126 ? 11.219 -17.984 -1.912 1 97.94 126 ASP B CA 1
ATOM 4045 C C . ASP B 1 126 ? 12.547 -18.75 -1.909 1 97.94 126 ASP B C 1
ATOM 4047 O O . ASP B 1 126 ? 12.586 -19.938 -1.622 1 97.94 126 ASP B O 1
ATOM 4051 N N . TRP B 1 127 ? 13.664 -18.031 -2.227 1 98.31 127 TRP B N 1
ATOM 4052 C CA . TRP B 1 127 ? 14.836 -18.844 -2.545 1 98.31 127 TRP B CA 1
ATOM 4053 C C . TRP B 1 127 ? 16.062 -18.344 -1.809 1 98.31 127 TRP B C 1
ATOM 4055 O O . TRP B 1 127 ? 17.188 -18.703 -2.145 1 98.31 127 TRP B O 1
ATOM 4065 N N . SER B 1 128 ? 15.82 -17.469 -0.843 1 97.25 128 SER B N 1
ATOM 4066 C CA . SER B 1 128 ? 16.938 -17.062 0.007 1 97.25 128 SER B CA 1
ATOM 4067 C C . SER B 1 128 ? 16.797 -17.641 1.413 1 97.25 128 SER B C 1
ATOM 4069 O O . SER B 1 128 ? 15.703 -18.031 1.824 1 97.25 128 SER B O 1
ATOM 4071 N N . ILE B 1 129 ? 17.922 -17.688 2.117 1 95.62 129 ILE B N 1
ATOM 4072 C CA . ILE B 1 129 ? 17.875 -18.109 3.516 1 95.62 129 ILE B CA 1
ATOM 4073 C C . ILE B 1 129 ? 17.188 -17.031 4.348 1 95.62 129 ILE B C 1
ATOM 4075 O O . ILE B 1 129 ? 16.484 -17.328 5.316 1 95.62 129 ILE B O 1
ATOM 4079 N N . GLU B 1 130 ? 17.328 -15.805 3.936 1 94.69 130 GLU B N 1
ATOM 4080 C CA . GLU B 1 130 ? 16.734 -14.672 4.645 1 94.69 130 GLU B CA 1
ATOM 4081 C C . GLU B 1 130 ? 15.211 -14.711 4.57 1 94.69 130 GLU B C 1
ATOM 4083 O O . GLU B 1 130 ? 14.531 -14.18 5.445 1 94.69 130 GLU B O 1
ATOM 4088 N N . GLY B 1 131 ? 14.664 -15.367 3.537 1 95.25 131 GLY B N 1
ATOM 4089 C CA . GLY B 1 131 ? 13.227 -15.438 3.338 1 95.25 131 GLY B CA 1
ATOM 4090 C C . GLY B 1 131 ? 12.57 -16.594 4.066 1 95.25 131 GLY B C 1
ATOM 4091 O O . GLY B 1 131 ? 11.367 -16.828 3.93 1 95.25 131 GLY B O 1
ATOM 4092 N N . ILE B 1 132 ? 13.344 -17.297 4.926 1 95.75 132 ILE B N 1
ATOM 4093 C CA . ILE B 1 132 ? 12.891 -18.547 5.52 1 95.75 132 ILE B CA 1
ATOM 4094 C C . ILE B 1 132 ? 11.695 -18.281 6.434 1 95.75 132 ILE B C 1
ATOM 4096 O O . ILE B 1 132 ? 10.758 -19.094 6.488 1 95.75 132 ILE B O 1
ATOM 4100 N N . ASN B 1 133 ? 11.68 -17.234 7.137 1 94 133 ASN B N 1
ATOM 4101 C CA . ASN B 1 133 ? 10.594 -16.938 8.07 1 94 133 ASN B CA 1
ATOM 4102 C C . ASN B 1 133 ? 9.273 -16.703 7.332 1 94 133 ASN B C 1
ATOM 4104 O O . ASN B 1 133 ? 8.219 -17.125 7.785 1 94 133 ASN B O 1
ATOM 4108 N N . GLU B 1 134 ? 9.344 -15.984 6.27 1 94.81 134 GLU B N 1
ATOM 4109 C CA . GLU B 1 134 ? 8.148 -15.758 5.469 1 94.81 134 GLU B CA 1
ATOM 4110 C C . GLU B 1 134 ? 7.613 -17.062 4.883 1 94.81 134 GLU B C 1
ATOM 4112 O O . GLU B 1 134 ? 6.402 -17.297 4.855 1 94.81 134 GLU B O 1
ATOM 4117 N N . ARG B 1 135 ? 8.492 -17.938 4.422 1 96.25 135 ARG B N 1
ATOM 4118 C CA . ARG B 1 135 ? 8.078 -19.234 3.881 1 96.25 135 ARG B CA 1
ATOM 4119 C C . ARG B 1 135 ? 7.441 -20.094 4.961 1 96.25 135 ARG B C 1
ATOM 4121 O O . ARG B 1 135 ? 6.465 -20.797 4.703 1 96.25 135 ARG B O 1
ATOM 4128 N N . LYS B 1 136 ? 8.008 -20.031 6.121 1 95.62 136 LYS B N 1
ATOM 4129 C CA . LYS B 1 136 ? 7.449 -20.797 7.23 1 95.62 136 LYS B CA 1
ATOM 4130 C C . LYS B 1 136 ? 6.004 -20.375 7.508 1 95.62 136 LYS B C 1
ATOM 4132 O O . LYS B 1 136 ? 5.145 -21.234 7.734 1 95.62 136 LYS B O 1
ATOM 4137 N N . LEU B 1 137 ? 5.777 -19.109 7.406 1 94.19 137 LEU B N 1
ATOM 4138 C CA . LEU B 1 137 ? 4.445 -18.594 7.688 1 94.19 137 LEU B CA 1
ATOM 4139 C C . LEU B 1 137 ? 3.467 -18.969 6.578 1 94.19 137 LEU B C 1
ATOM 4141 O O . LEU B 1 137 ? 2.301 -19.266 6.848 1 94.19 137 LEU B O 1
ATOM 4145 N N . CYS B 1 138 ? 3.943 -19.031 5.387 1 95.94 138 CYS B N 1
ATOM 4146 C CA . CYS B 1 138 ? 3.043 -19.141 4.242 1 95.94 138 CYS B CA 1
ATOM 4147 C C . CYS B 1 138 ? 2.945 -20.578 3.758 1 95.94 138 CYS B C 1
ATOM 4149 O O . CYS B 1 138 ? 1.886 -21.016 3.301 1 95.94 138 CYS B O 1
ATOM 4151 N N . TYR B 1 139 ? 4.039 -21.359 3.854 1 97.88 139 TYR B N 1
ATOM 4152 C CA . TYR B 1 139 ? 4.082 -22.672 3.217 1 97.88 139 TYR B CA 1
ATOM 4153 C C . TYR B 1 139 ? 3.941 -23.797 4.25 1 97.88 139 TYR B C 1
ATOM 4155 O O . TYR B 1 139 ? 3.322 -24.828 3.982 1 97.88 139 TYR B O 1
ATOM 4163 N N . GLU B 1 140 ? 4.418 -23.578 5.422 1 97.62 140 GLU B N 1
ATOM 4164 C CA . GLU B 1 140 ? 4.5 -24.656 6.41 1 97.62 140 GLU B CA 1
ATOM 4165 C C . GLU B 1 140 ? 3.109 -25.156 6.801 1 97.62 140 GLU B C 1
ATOM 4167 O O . GLU B 1 140 ? 2.902 -26.359 6.969 1 97.62 140 GLU B O 1
ATOM 4172 N N . PRO B 1 141 ? 2.168 -24.203 7.012 1 97.94 141 PRO B N 1
ATOM 4173 C CA . PRO B 1 141 ? 0.837 -24.703 7.344 1 97.94 141 PRO B CA 1
ATOM 4174 C C . PRO B 1 141 ? 0.285 -25.656 6.281 1 97.94 141 PRO B C 1
ATOM 4176 O O . PRO B 1 141 ? -0.405 -26.625 6.609 1 97.94 141 PRO B O 1
ATOM 4179 N N . ILE B 1 142 ? 0.576 -25.422 5.059 1 98.62 142 ILE B N 1
ATOM 4180 C CA . ILE B 1 142 ? 0.121 -26.25 3.947 1 98.62 142 ILE B CA 1
ATOM 4181 C C . ILE B 1 142 ? 0.889 -27.562 3.938 1 98.62 142 ILE B C 1
ATOM 4183 O O . ILE B 1 142 ? 0.286 -28.641 3.883 1 98.62 142 ILE B O 1
ATOM 4187 N N . LEU B 1 143 ? 2.188 -27.516 4.062 1 98.62 143 LEU B N 1
ATOM 4188 C CA . LEU B 1 143 ? 3.051 -28.688 4 1 98.62 143 LEU B CA 1
ATOM 4189 C C . LEU B 1 143 ? 2.766 -29.625 5.164 1 98.62 143 LEU B C 1
ATOM 4191 O O . LEU B 1 143 ? 2.719 -30.844 4.98 1 98.62 143 LEU B O 1
ATOM 4195 N N . HIS B 1 144 ? 2.592 -29.031 6.297 1 98.25 144 HIS B N 1
ATOM 4196 C CA . HIS B 1 144 ? 2.275 -29.844 7.469 1 98.25 144 HIS B CA 1
ATOM 4197 C C . HIS B 1 144 ? 0.967 -30.594 7.281 1 98.25 144 HIS B C 1
ATOM 4199 O O . HIS B 1 144 ? 0.883 -31.781 7.594 1 98.25 144 HIS B O 1
ATOM 4205 N N . ARG B 1 145 ? -0.013 -29.938 6.742 1 98.38 145 ARG B N 1
ATOM 4206 C CA . ARG B 1 145 ? -1.303 -30.594 6.555 1 98.38 145 ARG B CA 1
ATOM 4207 C C . ARG B 1 145 ? -1.205 -31.703 5.52 1 98.38 145 ARG B C 1
ATOM 4209 O O . ARG B 1 145 ? -1.789 -32.781 5.695 1 98.38 145 ARG B O 1
ATOM 4216 N N . LEU B 1 146 ? -0.452 -31.469 4.465 1 98.62 146 LEU B N 1
ATOM 4217 C CA . LEU B 1 146 ? -0.253 -32.5 3.443 1 98.62 146 LEU B CA 1
ATOM 4218 C C . LEU B 1 146 ? 0.404 -33.719 4.035 1 98.62 146 LEU B C 1
ATOM 4220 O O . LEU B 1 146 ? -0.004 -34.844 3.738 1 98.62 146 LEU B O 1
ATOM 4224 N N . LYS B 1 147 ? 1.37 -33.469 4.914 1 98.12 147 LYS B N 1
ATOM 4225 C CA . LYS B 1 147 ? 2.057 -34.594 5.57 1 98.12 147 LYS B CA 1
ATOM 4226 C C . LYS B 1 147 ? 1.1 -35.375 6.457 1 98.12 147 LYS B C 1
ATOM 4228 O O . LYS B 1 147 ? 1.198 -36.625 6.547 1 98.12 147 LYS B O 1
ATOM 4233 N N . GLU B 1 148 ? 0.262 -34.656 7.047 1 97.94 148 GLU B N 1
ATOM 4234 C CA . GLU B 1 148 ? -0.712 -35.281 7.926 1 97.94 148 GLU B CA 1
ATOM 4235 C C . GLU B 1 148 ? -1.73 -36.094 7.125 1 97.94 148 GLU B C 1
ATOM 4237 O O . GLU B 1 148 ? -2.123 -37.188 7.531 1 97.94 148 GLU B O 1
ATOM 4242 N N . LEU B 1 149 ? -2.107 -35.594 6.02 1 97.19 149 LEU B N 1
ATOM 4243 C CA . LEU B 1 149 ? -3.158 -36.188 5.199 1 97.19 149 LEU B CA 1
ATOM 4244 C C . LEU B 1 149 ? -2.65 -37.438 4.496 1 97.19 149 LEU B C 1
ATOM 4246 O O . LEU B 1 149 ? -3.375 -38.438 4.383 1 97.19 149 LEU B O 1
ATOM 4250 N N . TYR B 1 150 ? -1.434 -37.344 4.031 1 97.5 150 TYR B N 1
ATOM 4251 C CA . TYR B 1 150 ? -0.884 -38.406 3.209 1 97.5 150 TYR B CA 1
ATOM 4252 C C . TYR B 1 150 ? 0.403 -38.969 3.816 1 97.5 150 TYR B C 1
ATOM 4254 O O . TYR B 1 150 ? 1.498 -38.531 3.467 1 97.5 150 TYR B O 1
ATOM 4262 N N . GLN B 1 151 ? 0.338 -39.969 4.605 1 95.12 151 GLN B N 1
ATOM 4263 C CA . GLN B 1 151 ? 1.472 -40.5 5.355 1 95.12 151 GLN B CA 1
ATOM 4264 C C . GLN B 1 151 ? 2.242 -41.531 4.543 1 95.12 151 GLN B C 1
ATOM 4266 O O . GLN B 1 151 ? 3.461 -41.656 4.68 1 95.12 151 GLN B O 1
ATOM 4271 N N . ASP B 1 152 ? 1.42 -42.188 3.666 1 92.75 152 ASP B N 1
ATOM 4272 C CA . ASP B 1 152 ? 2.053 -43.219 2.881 1 92.75 152 ASP B CA 1
ATOM 4273 C C . ASP B 1 152 ? 1.731 -43.062 1.396 1 92.75 152 ASP B C 1
ATOM 4275 O O . ASP B 1 152 ? 0.763 -42.406 1.03 1 92.75 152 ASP B O 1
ATOM 4279 N N . ASN B 1 153 ? 2.576 -43.625 0.543 1 94.44 153 ASN B N 1
ATOM 4280 C CA . ASN B 1 153 ? 2.371 -43.719 -0.898 1 94.44 153 ASN B CA 1
ATOM 4281 C C . ASN B 1 153 ? 2.143 -42.344 -1.529 1 94.44 153 ASN B C 1
ATOM 4283 O O . ASN B 1 153 ? 1.213 -42.188 -2.318 1 94.44 153 ASN B O 1
ATOM 4287 N N . ARG B 1 154 ? 2.932 -41.406 -1.113 1 96.69 154 ARG B N 1
ATOM 4288 C CA . ARG B 1 154 ? 2.779 -40.031 -1.606 1 96.69 154 ARG B CA 1
ATOM 4289 C C . ARG B 1 154 ? 3.07 -39.938 -3.102 1 96.69 154 ARG B C 1
ATOM 4291 O O . ARG B 1 154 ? 2.539 -39.094 -3.797 1 96.69 154 ARG B O 1
ATOM 4298 N N . ASN B 1 155 ? 3.812 -40.844 -3.58 1 95.94 155 ASN B N 1
ATOM 4299 C CA . ASN B 1 155 ? 4.176 -40.844 -4.992 1 95.94 155 ASN B CA 1
ATOM 4300 C C . ASN B 1 155 ? 2.963 -41.094 -5.883 1 95.94 155 ASN B C 1
ATOM 4302 O O . ASN B 1 155 ? 3.01 -40.844 -7.09 1 95.94 155 ASN B O 1
ATOM 4306 N N . ASN B 1 156 ? 1.877 -41.594 -5.305 1 96.94 156 ASN B N 1
ATOM 4307 C CA . ASN B 1 156 ? 0.65 -41.844 -6.055 1 96.94 156 ASN B CA 1
ATOM 4308 C C . ASN B 1 156 ? -0.334 -40.688 -5.914 1 96.94 156 ASN B C 1
ATOM 4310 O O . ASN B 1 156 ? -1.431 -40.719 -6.473 1 96.94 156 ASN B O 1
ATOM 4314 N N . ILE B 1 157 ? 0.063 -39.688 -5.184 1 98.25 157 ILE B N 1
ATOM 4315 C CA . ILE B 1 157 ? -0.8 -38.562 -4.93 1 98.25 157 ILE B CA 1
ATOM 4316 C C . ILE B 1 157 ? -0.397 -37.406 -5.844 1 98.25 157 ILE B C 1
ATOM 4318 O O . ILE B 1 157 ? 0.733 -36.906 -5.773 1 98.25 157 ILE B O 1
ATOM 4322 N N . LYS B 1 158 ? -1.326 -36.938 -6.699 1 98.62 158 LYS B N 1
ATOM 4323 C CA . LYS B 1 158 ? -1.084 -35.812 -7.621 1 98.62 158 LYS B CA 1
ATOM 4324 C C . LYS B 1 158 ? -1.623 -34.5 -7.059 1 98.62 158 LYS B C 1
ATOM 4326 O O . LYS B 1 158 ? -2.812 -34.406 -6.754 1 98.62 158 LYS B O 1
ATOM 4331 N N . ILE B 1 159 ? -0.774 -33.531 -6.941 1 98.88 159 ILE B N 1
ATOM 4332 C CA . ILE B 1 159 ? -1.139 -32.25 -6.348 1 98.88 159 ILE B CA 1
ATOM 4333 C C . ILE B 1 159 ? -0.917 -31.141 -7.363 1 98.88 159 ILE B C 1
ATOM 4335 O O . ILE B 1 159 ? 0.141 -31.062 -7.992 1 98.88 159 ILE B O 1
ATOM 4339 N N . LEU B 1 160 ? -1.913 -30.312 -7.562 1 98.94 160 LEU B N 1
ATOM 4340 C CA . LEU B 1 160 ? -1.805 -29.141 -8.414 1 98.94 160 LEU B CA 1
ATOM 4341 C C . LEU B 1 160 ? -1.561 -27.875 -7.582 1 98.94 160 LEU B C 1
ATOM 4343 O O . LEU B 1 160 ? -2.221 -27.672 -6.562 1 98.94 160 LEU B O 1
ATOM 4347 N N . VAL B 1 161 ? -0.608 -27.094 -7.957 1 98.94 161 VAL B N 1
ATOM 4348 C CA . VAL B 1 161 ? -0.319 -25.797 -7.352 1 98.94 161 VAL B CA 1
ATOM 4349 C C . VAL B 1 161 ? -0.434 -24.688 -8.406 1 98.94 161 VAL B C 1
ATOM 4351 O O . VAL B 1 161 ? 0.566 -24.297 -9 1 98.94 161 VAL B O 1
ATOM 4354 N N . PRO B 1 162 ? -1.638 -24.125 -8.602 1 98.81 162 PRO B N 1
ATOM 4355 C CA . PRO B 1 162 ? -1.761 -22.984 -9.516 1 98.81 162 PRO B CA 1
ATOM 4356 C C . PRO B 1 162 ? -1.169 -21.703 -8.945 1 98.81 162 PRO B C 1
ATOM 4358 O O . PRO B 1 162 ? -1.201 -21.484 -7.73 1 98.81 162 PRO B O 1
ATOM 4361 N N . GLY B 1 163 ? -0.695 -20.844 -9.852 1 98.12 163 GLY B N 1
ATOM 4362 C CA . GLY B 1 163 ? 0.034 -19.672 -9.375 1 98.12 163 GLY B CA 1
ATOM 4363 C C . GLY B 1 163 ? 1.296 -20.031 -8.609 1 98.12 163 GLY B C 1
ATOM 4364 O O . GLY B 1 163 ? 1.504 -19.562 -7.488 1 98.12 163 GLY B O 1
ATOM 4365 N N . ALA B 1 164 ? 2.127 -20.828 -9.234 1 98.44 164 ALA B N 1
ATOM 4366 C CA . ALA B 1 164 ? 3.242 -21.453 -8.531 1 98.44 164 ALA B CA 1
ATOM 4367 C C . ALA B 1 164 ? 4.398 -20.469 -8.352 1 98.44 164 ALA B C 1
ATOM 4369 O O . ALA B 1 164 ? 5.34 -20.75 -7.598 1 98.44 164 ALA B O 1
ATOM 4370 N N . GLY B 1 165 ? 4.332 -19.297 -9.008 1 97.56 165 GLY B N 1
ATOM 4371 C CA . GLY B 1 165 ? 5.387 -18.312 -8.875 1 97.56 165 GLY B CA 1
ATOM 4372 C C . GLY B 1 165 ? 6.758 -18.844 -9.242 1 97.56 165 GLY B C 1
ATOM 4373 O O . GLY B 1 165 ? 6.938 -19.406 -10.328 1 97.56 165 GLY B O 1
ATOM 4374 N N . LEU B 1 166 ? 7.668 -18.766 -8.359 1 98.19 166 LEU B N 1
ATOM 4375 C CA . LEU B 1 166 ? 9.039 -19.188 -8.633 1 98.19 166 LEU B CA 1
ATOM 4376 C C . LEU B 1 166 ? 9.211 -20.672 -8.359 1 98.19 166 LEU B C 1
ATOM 4378 O O . LEU B 1 166 ? 10.328 -21.188 -8.344 1 98.19 166 LEU B O 1
ATOM 4382 N N . GLY B 1 167 ? 8.172 -21.391 -8.008 1 98.25 167 GLY B N 1
ATOM 4383 C CA . GLY B 1 167 ? 8.141 -22.844 -7.973 1 98.25 167 GLY B CA 1
ATOM 4384 C C . GLY B 1 167 ? 8.562 -23.422 -6.633 1 98.25 167 GLY B C 1
ATOM 4385 O O . GLY B 1 167 ? 8.695 -24.641 -6.488 1 98.25 167 GLY B O 1
ATOM 4386 N N . ARG B 1 168 ? 8.758 -22.562 -5.648 1 98.56 168 ARG B N 1
ATOM 4387 C CA . ARG B 1 168 ? 9.305 -23.047 -4.387 1 98.56 168 ARG B CA 1
ATOM 4388 C C . ARG B 1 168 ? 8.328 -23.984 -3.682 1 98.56 168 ARG B C 1
ATOM 4390 O O . ARG B 1 168 ? 8.703 -25.078 -3.262 1 98.56 168 ARG B O 1
ATOM 4397 N N . LEU B 1 169 ? 7.086 -23.547 -3.539 1 98.75 169 LEU B N 1
ATOM 4398 C CA . LEU B 1 169 ? 6.102 -24.391 -2.865 1 98.75 169 LEU B CA 1
ATOM 4399 C C . LEU B 1 169 ? 5.906 -25.703 -3.617 1 98.75 169 LEU B C 1
ATOM 4401 O O . LEU B 1 169 ? 5.84 -26.766 -3.002 1 98.75 169 LEU B O 1
ATOM 4405 N N . ALA B 1 170 ? 5.77 -25.609 -4.922 1 98.75 170 ALA B N 1
ATOM 4406 C CA . ALA B 1 170 ? 5.637 -26.812 -5.734 1 98.75 170 ALA B CA 1
ATOM 4407 C C . ALA B 1 170 ? 6.816 -27.75 -5.516 1 98.75 170 ALA B C 1
ATOM 4409 O O . ALA B 1 170 ? 6.633 -28.969 -5.387 1 98.75 170 ALA B O 1
ATOM 4410 N N . TYR B 1 171 ? 8.008 -27.219 -5.465 1 98.56 171 TYR B N 1
ATOM 4411 C CA . TYR B 1 171 ? 9.219 -28 -5.23 1 98.56 171 TYR B CA 1
ATOM 4412 C C . TYR B 1 171 ? 9.164 -28.688 -3.867 1 98.56 171 TYR B C 1
ATOM 4414 O O . TYR B 1 171 ? 9.5 -29.875 -3.746 1 98.56 171 TYR B O 1
ATOM 4422 N N . GLU B 1 172 ? 8.781 -27.922 -2.838 1 98.38 172 GLU B N 1
ATOM 4423 C CA . GLU B 1 172 ? 8.711 -28.469 -1.49 1 98.38 172 GLU B CA 1
ATOM 4424 C C . GLU B 1 172 ? 7.695 -29.609 -1.415 1 98.38 172 GLU B C 1
ATOM 4426 O O . GLU B 1 172 ? 7.934 -30.625 -0.756 1 98.38 172 GLU B O 1
ATOM 4431 N N . ILE B 1 173 ? 6.598 -29.422 -2.074 1 98.81 173 ILE B N 1
ATOM 4432 C CA . ILE B 1 173 ? 5.566 -30.453 -2.107 1 98.81 173 ILE B CA 1
ATOM 4433 C C . ILE B 1 173 ? 6.109 -31.703 -2.812 1 98.81 173 ILE B C 1
ATOM 4435 O O . ILE B 1 173 ? 5.957 -32.812 -2.314 1 98.81 173 ILE B O 1
ATOM 4439 N N .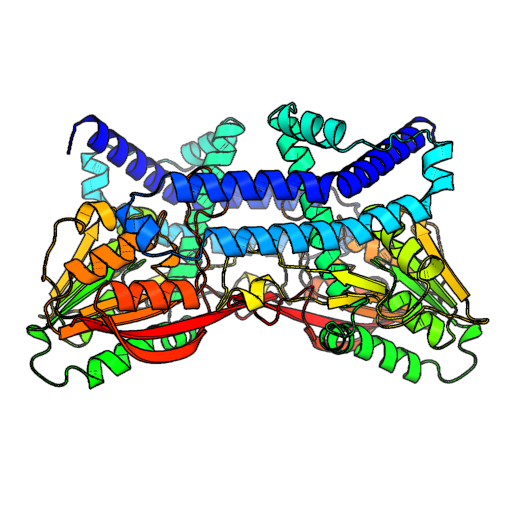 ALA B 1 174 ? 6.754 -31.516 -3.961 1 98.56 174 ALA B N 1
ATOM 4440 C CA . ALA B 1 174 ? 7.359 -32.625 -4.688 1 98.56 174 ALA B CA 1
ATOM 4441 C C . ALA B 1 174 ? 8.43 -33.312 -3.846 1 98.56 174 ALA B C 1
ATOM 4443 O O . ALA B 1 174 ? 8.547 -34.531 -3.854 1 98.56 174 ALA B O 1
ATOM 4444 N N . SER B 1 175 ? 9.156 -32.531 -3.098 1 97.56 175 SER B N 1
ATOM 4445 C CA . SER B 1 175 ? 10.242 -33.062 -2.271 1 97.56 175 SER B CA 1
ATOM 4446 C C . SER B 1 175 ? 9.711 -33.938 -1.139 1 97.56 175 SER B C 1
ATOM 4448 O O . SER B 1 175 ? 10.445 -34.75 -0.575 1 97.56 175 SER B O 1
ATOM 4450 N N . LEU B 1 176 ? 8.484 -33.719 -0.796 1 97.44 176 LEU B N 1
ATOM 4451 C CA . LEU B 1 176 ? 7.844 -34.562 0.219 1 97.44 176 LEU B CA 1
ATOM 4452 C C . LEU B 1 176 ? 7.434 -35.906 -0.36 1 97.44 176 LEU B C 1
ATOM 4454 O O . LEU B 1 176 ? 6.988 -36.781 0.373 1 97.44 176 LEU B O 1
ATOM 4458 N N . GLY B 1 177 ? 7.52 -36.031 -1.648 1 97.69 177 GLY B N 1
ATOM 4459 C CA . GLY B 1 177 ? 7.254 -37.312 -2.283 1 97.69 177 GLY B CA 1
ATOM 4460 C C . GLY B 1 177 ? 6.016 -37.312 -3.158 1 97.69 177 GLY B C 1
ATOM 4461 O O . GLY B 1 177 ? 5.652 -38.344 -3.742 1 97.69 177 GLY B O 1
ATOM 4462 N N . PHE B 1 178 ? 5.336 -36.188 -3.275 1 98.56 178 PHE B N 1
ATOM 4463 C CA . PHE B 1 178 ? 4.121 -36.094 -4.074 1 98.56 178 PHE B CA 1
ATOM 4464 C C . PHE B 1 178 ? 4.457 -35.875 -5.547 1 98.56 178 PHE B C 1
ATOM 4466 O O . PHE B 1 178 ? 5.555 -35.438 -5.879 1 98.56 178 PHE B O 1
ATOM 4473 N N . GLN B 1 179 ? 3.557 -36.25 -6.422 1 98.38 179 GLN B N 1
ATOM 4474 C CA . GLN B 1 179 ? 3.592 -35.75 -7.793 1 98.38 179 GLN B CA 1
ATOM 4475 C C . GLN B 1 179 ? 2.998 -34.344 -7.883 1 98.38 179 GLN B C 1
ATOM 4477 O O . GLN B 1 179 ? 1.784 -34.188 -7.762 1 98.38 179 GLN B O 1
ATOM 4482 N N . CYS B 1 180 ? 3.846 -33.406 -8.078 1 98.69 180 CYS B N 1
ATOM 4483 C CA . CYS B 1 180 ? 3.361 -32.031 -8 1 98.69 180 CYS B CA 1
ATOM 4484 C C . CYS B 1 180 ? 3.371 -31.375 -9.383 1 98.69 180 CYS B C 1
ATOM 4486 O O . CYS B 1 180 ? 4.363 -31.469 -10.109 1 98.69 180 CYS B O 1
ATOM 4488 N N . GLU B 1 181 ? 2.289 -30.797 -9.812 1 98.75 181 GLU B N 1
ATOM 4489 C CA . GLU B 1 181 ? 2.166 -29.984 -11.016 1 98.75 181 GLU B CA 1
ATOM 4490 C C . GLU B 1 181 ? 1.95 -28.516 -10.656 1 98.75 181 GLU B C 1
ATOM 4492 O O . GLU B 1 181 ? 0.932 -28.156 -10.062 1 98.75 181 GLU B O 1
ATOM 4497 N N . GLY B 1 182 ? 2.924 -27.672 -10.922 1 98.69 182 GLY B N 1
ATOM 4498 C CA . GLY B 1 182 ? 2.764 -26.234 -10.797 1 98.69 182 GLY B CA 1
ATOM 4499 C C . GLY B 1 182 ? 2.242 -25.578 -12.062 1 98.69 182 GLY B C 1
ATOM 4500 O O . GLY B 1 182 ? 2.57 -26 -13.164 1 98.69 182 GLY B O 1
ATOM 4501 N N . ASN B 1 183 ? 1.443 -24.531 -11.93 1 98.81 183 ASN B N 1
ATOM 4502 C CA . ASN B 1 183 ? 0.944 -23.734 -13.047 1 98.81 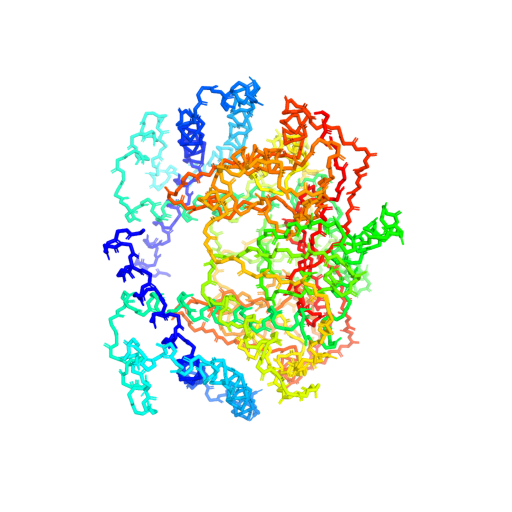183 ASN B CA 1
ATOM 4503 C C . ASN B 1 183 ? 1.317 -22.266 -12.891 1 98.81 183 ASN B C 1
ATOM 4505 O O . ASN B 1 183 ? 1.222 -21.703 -11.797 1 98.81 183 ASN B O 1
ATOM 4509 N N . GLU B 1 184 ? 1.822 -21.719 -13.891 1 97.94 184 GLU B N 1
ATOM 4510 C CA . GLU B 1 184 ? 2.223 -20.312 -13.883 1 97.94 184 GLU B CA 1
ATOM 4511 C C . GLU B 1 184 ? 1.98 -19.656 -15.25 1 97.94 184 GLU B C 1
ATOM 4513 O O . GLU B 1 184 ? 2.145 -20.312 -16.281 1 97.94 184 GLU B O 1
ATOM 4518 N N . PHE B 1 185 ? 1.655 -18.375 -15.188 1 95 185 PHE B N 1
ATOM 4519 C CA . PHE B 1 185 ? 1.225 -17.688 -16.406 1 95 185 PHE B CA 1
ATOM 4520 C C . PHE B 1 185 ? 2.32 -16.766 -16.922 1 95 185 PHE B C 1
ATOM 4522 O O . PHE B 1 185 ? 2.58 -16.703 -18.125 1 95 185 PHE B O 1
ATOM 4529 N N . THR B 1 186 ? 3.002 -16.031 -16.125 1 95.38 186 THR B N 1
ATOM 4530 C CA . THR B 1 186 ? 3.873 -14.945 -16.562 1 95.38 186 THR B CA 1
ATOM 4531 C C . THR B 1 186 ? 5.266 -15.477 -16.891 1 95.38 186 THR B C 1
ATOM 4533 O O . THR B 1 186 ? 5.832 -16.266 -16.141 1 95.38 186 THR B O 1
ATOM 4536 N N . TYR B 1 187 ? 5.832 -14.977 -17.938 1 95.69 187 TYR B N 1
ATOM 4537 C CA . TYR B 1 187 ? 7.168 -15.398 -18.344 1 95.69 187 TYR B CA 1
ATOM 4538 C C . TYR B 1 187 ? 8.219 -14.883 -17.375 1 95.69 187 TYR B C 1
ATOM 4540 O O . TYR B 1 187 ? 9.305 -15.461 -17.266 1 95.69 187 TYR B O 1
ATOM 4548 N N . TYR B 1 188 ? 7.941 -13.828 -16.641 1 97.19 188 TYR B N 1
ATOM 4549 C CA . TYR B 1 188 ? 8.859 -13.398 -15.594 1 97.19 188 TYR B CA 1
ATOM 4550 C C . TYR B 1 188 ? 9.117 -14.523 -14.594 1 97.19 188 TYR B C 1
ATOM 4552 O O . TYR B 1 188 ? 10.266 -14.844 -14.297 1 97.19 188 TYR B O 1
ATOM 4560 N N . MET B 1 189 ? 8.039 -15.117 -14.211 1 97.69 189 MET B N 1
ATOM 4561 C CA . MET B 1 189 ? 8.125 -16.188 -13.227 1 97.69 189 MET B CA 1
ATOM 4562 C C . MET B 1 189 ? 8.656 -17.469 -13.852 1 97.69 189 MET B C 1
ATOM 4564 O O . MET B 1 189 ? 9.484 -18.172 -13.266 1 97.69 189 MET B O 1
ATOM 4568 N N . LEU B 1 190 ? 8.18 -17.734 -15.047 1 97 190 LEU B N 1
ATOM 4569 C CA . LEU B 1 190 ? 8.5 -19 -15.703 1 97 190 LEU B CA 1
ATOM 4570 C C . LEU B 1 190 ? 9.992 -19.078 -16.016 1 97 190 LEU B C 1
ATOM 4572 O O . LEU B 1 190 ? 10.633 -20.094 -15.719 1 97 190 LEU B O 1
ATOM 4576 N N . LEU B 1 191 ? 10.578 -18.062 -16.594 1 96.88 191 LEU B N 1
ATOM 4577 C CA . LEU B 1 191 ? 12 -18.062 -16.922 1 96.88 191 LEU B CA 1
ATOM 4578 C C . LEU B 1 191 ? 12.852 -18.156 -15.656 1 96.88 191 LEU B C 1
ATOM 4580 O O . LEU B 1 191 ? 13.836 -18.891 -15.625 1 96.88 191 LEU B O 1
ATOM 4584 N N . THR B 1 192 ? 12.43 -17.406 -14.672 1 97.94 192 THR B N 1
ATOM 4585 C CA . THR B 1 192 ? 13.188 -17.375 -13.422 1 97.94 192 THR B CA 1
ATOM 4586 C C . THR B 1 192 ? 13.078 -18.703 -12.688 1 97.94 192 THR B C 1
ATOM 4588 O O . THR B 1 192 ? 14.078 -19.234 -12.188 1 97.94 192 THR B O 1
ATOM 4591 N N . SER B 1 193 ? 11.875 -19.25 -12.594 1 97.88 193 SER B N 1
ATOM 4592 C CA . SER B 1 193 ? 11.703 -20.531 -11.906 1 97.88 193 SER B CA 1
ATOM 4593 C C . SER B 1 193 ? 12.461 -21.641 -12.625 1 97.88 193 SER B C 1
ATOM 4595 O O . SER B 1 193 ? 13.031 -22.531 -11.977 1 97.88 193 SER B O 1
ATOM 4597 N N . GLU B 1 194 ? 12.43 -21.594 -13.938 1 96.56 194 GLU B N 1
ATOM 4598 C CA . GLU B 1 194 ? 13.188 -22.594 -14.703 1 96.56 194 GLU B CA 1
ATOM 4599 C C . GLU B 1 194 ? 14.672 -22.531 -14.367 1 96.56 194 GLU B C 1
ATOM 4601 O O . GLU B 1 194 ? 15.32 -23.562 -14.211 1 96.56 194 GLU B O 1
ATOM 4606 N N . PHE B 1 195 ? 15.203 -21.406 -14.305 1 97.62 195 PHE B N 1
ATOM 4607 C CA . PHE B 1 195 ? 16.609 -21.219 -13.945 1 97.62 195 PHE B CA 1
ATOM 4608 C C . PHE B 1 195 ? 16.875 -21.734 -12.539 1 97.62 195 PHE B C 1
ATOM 4610 O O . PHE B 1 195 ? 17.859 -22.438 -12.297 1 97.62 195 PHE B O 1
ATOM 4617 N N . LEU B 1 196 ? 16.031 -21.375 -11.531 1 97.88 196 LEU B N 1
ATOM 4618 C CA . LEU B 1 196 ? 16.188 -21.75 -10.133 1 97.88 196 LEU B CA 1
ATOM 4619 C C . LEU B 1 196 ? 16.125 -23.25 -9.961 1 97.88 196 LEU B C 1
ATOM 4621 O O . LEU B 1 196 ? 16.891 -23.844 -9.195 1 97.88 196 LEU B O 1
ATOM 4625 N N . LEU B 1 197 ? 15.258 -23.875 -10.68 1 96.38 197 LEU B N 1
ATOM 4626 C CA . LEU B 1 197 ? 14.992 -25.297 -10.492 1 96.38 197 LEU B CA 1
ATOM 4627 C C . LEU B 1 197 ? 16 -26.141 -11.266 1 96.38 197 LEU B C 1
ATOM 4629 O O . LEU B 1 197 ? 16.344 -27.25 -10.852 1 96.38 197 LEU B O 1
ATOM 4633 N N . ASN B 1 198 ? 16.516 -25.562 -12.391 1 94.12 198 ASN B N 1
ATOM 4634 C CA . ASN B 1 198 ? 17.281 -26.422 -13.273 1 94.12 198 ASN B CA 1
ATOM 4635 C C . ASN B 1 198 ? 18.641 -25.828 -13.602 1 94.12 198 ASN B C 1
ATOM 4637 O O . ASN B 1 198 ? 19.516 -26.5 -14.156 1 94.12 198 ASN B O 1
ATOM 4641 N N . GLY B 1 199 ? 18.828 -24.594 -13.289 1 94.5 199 GLY B N 1
ATOM 4642 C CA . GLY B 1 199 ? 20.016 -23.938 -13.773 1 94.5 199 GLY B CA 1
ATOM 4643 C C . GLY B 1 199 ? 21 -23.609 -12.672 1 94.5 199 GLY B C 1
ATOM 4644 O O . GLY B 1 199 ? 22.156 -23.266 -12.938 1 94.5 199 GLY B O 1
ATOM 4645 N N . ILE B 1 200 ? 20.562 -23.734 -11.422 1 95.44 200 ILE B N 1
ATOM 4646 C CA . ILE B 1 200 ? 21.406 -23.375 -10.281 1 95.44 200 ILE B CA 1
ATOM 4647 C C . ILE B 1 200 ? 22.469 -24.453 -10.055 1 95.44 200 ILE B C 1
ATOM 4649 O O . ILE B 1 200 ? 22.188 -25.641 -10.195 1 95.44 200 ILE B O 1
ATOM 4653 N N . GLU B 1 201 ? 23.609 -24.047 -9.578 1 95.19 201 GLU B N 1
ATOM 4654 C CA . GLU B 1 201 ? 24.719 -24.984 -9.422 1 95.19 201 GLU B CA 1
ATOM 4655 C C . GLU B 1 201 ? 25.125 -25.141 -7.961 1 95.19 201 GLU B C 1
ATOM 4657 O O . GLU B 1 201 ? 25.594 -26.203 -7.547 1 95.19 201 GLU B O 1
ATOM 4662 N N . ARG B 1 202 ? 25 -24.141 -7.184 1 97 202 ARG B N 1
ATOM 4663 C CA . ARG B 1 202 ? 25.438 -24.203 -5.793 1 97 202 ARG B CA 1
ATOM 4664 C C . ARG B 1 202 ? 24.609 -23.266 -4.918 1 97 202 ARG B C 1
ATOM 4666 O O . ARG B 1 202 ? 24.047 -22.281 -5.41 1 97 202 ARG B O 1
ATOM 4673 N N . ILE B 1 203 ? 24.594 -23.578 -3.664 1 97.31 203 ILE B N 1
ATOM 4674 C CA . ILE B 1 203 ? 23.953 -22.734 -2.66 1 97.31 203 ILE B CA 1
ATOM 4675 C C . ILE B 1 203 ? 24.656 -21.391 -2.582 1 97.31 203 ILE B C 1
ATOM 4677 O O . ILE B 1 203 ? 25.891 -21.328 -2.609 1 97.31 203 ILE B O 1
ATOM 4681 N N . GLY B 1 204 ? 23.922 -20.328 -2.562 1 97.19 204 GLY B N 1
ATOM 4682 C CA . GLY B 1 204 ? 24.484 -19 -2.414 1 97.19 204 GLY B CA 1
ATOM 4683 C C . GLY B 1 204 ? 25.219 -18.531 -3.65 1 97.19 204 GLY B C 1
ATOM 4684 O O . GLY B 1 204 ? 26.203 -17.797 -3.545 1 97.19 204 GLY B O 1
ATOM 4685 N N . GLN B 1 205 ? 24.812 -18.922 -4.789 1 97.25 205 GLN B N 1
ATOM 4686 C CA . GLN B 1 205 ? 25.469 -18.641 -6.059 1 97.25 205 GLN B CA 1
ATOM 4687 C C . GLN B 1 205 ? 25.406 -17.141 -6.391 1 97.25 205 GLN B C 1
ATOM 4689 O O . GLN B 1 205 ? 26.297 -16.609 -7.043 1 97.25 205 GLN B O 1
ATOM 4694 N N . PHE B 1 206 ? 24.359 -16.453 -5.93 1 97.69 206 PHE B N 1
ATOM 4695 C CA . PHE B 1 206 ? 24.172 -15.039 -6.254 1 97.69 206 PHE B CA 1
ATOM 4696 C C . PHE B 1 206 ? 23.891 -14.227 -4.996 1 97.69 206 PHE B C 1
ATOM 4698 O O . PHE B 1 206 ? 23.344 -14.75 -4.023 1 97.69 206 PHE B O 1
ATOM 4705 N N . LYS B 1 207 ? 24.281 -12.992 -5.031 1 97.56 207 LYS B N 1
ATOM 4706 C CA . LYS B 1 207 ? 23.859 -11.977 -4.074 1 97.56 207 LYS B CA 1
ATOM 4707 C C . LYS B 1 207 ? 22.891 -10.984 -4.723 1 97.56 207 LYS B C 1
ATOM 4709 O O . LYS B 1 207 ? 23.141 -10.5 -5.832 1 97.56 207 LYS B O 1
ATOM 4714 N N . ILE B 1 208 ? 21.812 -10.805 -4.062 1 97.94 208 ILE B N 1
ATOM 4715 C CA . ILE B 1 208 ? 20.859 -9.836 -4.613 1 97.94 208 ILE B CA 1
ATOM 4716 C C . ILE B 1 208 ? 20.547 -8.773 -3.564 1 97.94 208 ILE B C 1
ATOM 4718 O O . ILE B 1 208 ? 20.688 -9.016 -2.363 1 97.94 208 ILE B O 1
ATOM 4722 N N . PHE B 1 209 ? 20.141 -7.625 -4.031 1 97.44 209 PHE B N 1
ATOM 4723 C CA . PHE B 1 209 ? 19.75 -6.477 -3.229 1 97.44 209 PHE B CA 1
ATOM 4724 C C . PHE B 1 209 ? 18.312 -6.055 -3.561 1 97.44 209 PHE B C 1
ATOM 4726 O O . PHE B 1 209 ? 18.109 -5.094 -4.301 1 97.44 209 PHE B O 1
ATOM 4733 N N . PRO B 1 210 ? 17.328 -6.688 -2.936 1 97 210 PRO B N 1
ATOM 4734 C CA . PRO B 1 210 ? 15.938 -6.547 -3.367 1 97 210 PRO B CA 1
ATOM 4735 C C . PRO B 1 210 ? 15.414 -5.125 -3.189 1 97 210 PRO B C 1
ATOM 4737 O O . PRO B 1 210 ? 14.531 -4.691 -3.939 1 97 210 PRO B O 1
ATOM 4740 N N . TRP B 1 211 ? 15.953 -4.363 -2.266 1 96.38 211 TRP B N 1
ATOM 4741 C CA . TRP B 1 211 ? 15.375 -3.066 -1.934 1 96.38 211 TRP B CA 1
ATOM 4742 C C . TRP B 1 211 ? 16.359 -1.938 -2.252 1 96.38 211 TRP B C 1
ATOM 4744 O O . TRP B 1 211 ? 16.234 -0.834 -1.715 1 96.38 211 TRP B O 1
ATOM 4754 N N . ILE B 1 212 ? 17.266 -2.191 -3.15 1 97.06 212 ILE B N 1
ATOM 4755 C CA . ILE B 1 212 ? 18.375 -1.266 -3.383 1 97.06 212 ILE B CA 1
ATOM 4756 C C . ILE B 1 212 ? 17.828 0.044 -3.957 1 97.06 212 ILE B C 1
ATOM 4758 O O . ILE B 1 212 ? 18.453 1.097 -3.807 1 97.06 212 ILE B O 1
ATOM 4762 N N . MET B 1 213 ? 16.688 -0.008 -4.605 1 95.44 213 MET B N 1
ATOM 4763 C CA . MET B 1 213 ? 16.125 1.196 -5.211 1 95.44 213 MET B CA 1
ATOM 4764 C C . MET B 1 213 ? 15.031 1.788 -4.328 1 95.44 213 MET B C 1
ATOM 4766 O O . MET B 1 213 ? 14.289 2.668 -4.758 1 95.44 213 MET B O 1
ATOM 4770 N N . GLU B 1 214 ? 14.844 1.311 -3.123 1 94.12 214 GLU B N 1
ATOM 4771 C CA . GLU B 1 214 ? 13.898 1.861 -2.162 1 94.12 214 GLU B CA 1
ATOM 4772 C C . GLU B 1 214 ? 14.508 3.027 -1.39 1 94.12 214 GLU B C 1
ATOM 4774 O O . GLU B 1 214 ? 15.555 2.883 -0.764 1 94.12 214 GLU B O 1
ATOM 4779 N N . THR B 1 215 ? 13.828 4.148 -1.376 1 94.19 215 THR B N 1
ATOM 4780 C CA . THR B 1 215 ? 14.398 5.32 -0.721 1 94.19 215 THR B CA 1
ATOM 4781 C C . THR B 1 215 ? 13.508 5.785 0.426 1 94.19 215 THR B C 1
ATOM 4783 O O . THR B 1 215 ? 13.836 6.742 1.129 1 94.19 215 THR B O 1
ATOM 4786 N N . CYS B 1 216 ? 12.391 5.117 0.66 1 95.94 216 CYS B N 1
ATOM 4787 C CA . CYS B 1 216 ? 11.43 5.535 1.669 1 95.94 216 CYS B CA 1
ATOM 4788 C C . CYS B 1 216 ? 11.469 4.613 2.881 1 95.94 216 CYS B C 1
ATOM 4790 O O . CYS B 1 216 ? 11.789 3.432 2.756 1 95.94 216 CYS B O 1
ATOM 4792 N N . ASN B 1 217 ? 11.125 5.254 4.039 1 97.38 217 ASN B N 1
ATOM 4793 C CA . ASN B 1 217 ? 10.859 4.477 5.246 1 97.38 217 ASN B CA 1
ATOM 4794 C C . ASN B 1 217 ? 12.086 3.668 5.668 1 97.38 217 ASN B C 1
ATOM 4796 O O . ASN B 1 217 ? 11.977 2.475 5.953 1 97.38 217 ASN B O 1
ATOM 4800 N N . LEU B 1 218 ? 13.211 4.324 5.688 1 97.44 218 LEU B N 1
ATOM 4801 C CA . LEU B 1 218 ? 14.461 3.678 6.055 1 97.44 218 LEU B CA 1
ATOM 4802 C C . LEU B 1 218 ? 15.07 4.336 7.289 1 97.44 218 LEU B C 1
ATOM 4804 O O . LEU B 1 218 ? 15.055 5.562 7.414 1 97.44 218 LEU B O 1
ATOM 4808 N N . LEU B 1 219 ? 15.602 3.514 8.18 1 97.19 219 LEU B N 1
ATOM 4809 C CA . LEU B 1 219 ? 16.344 4.039 9.32 1 97.19 219 LEU B CA 1
ATOM 4810 C C . LEU B 1 219 ? 17.797 4.344 8.93 1 97.19 219 LEU B C 1
ATOM 4812 O O . LEU B 1 219 ? 18.375 5.316 9.406 1 97.19 219 LEU B O 1
ATOM 4816 N N . SER B 1 220 ? 18.312 3.498 8.023 1 95.56 220 SER B N 1
ATOM 4817 C CA . SER B 1 220 ? 19.703 3.635 7.602 1 95.56 220 SER B CA 1
ATOM 4818 C C . SER B 1 220 ? 19.906 3.098 6.188 1 95.56 220 SER B C 1
ATOM 4820 O O . SER B 1 220 ? 19.016 2.463 5.625 1 95.56 220 SER B O 1
ATOM 4822 N N . PHE B 1 221 ? 21.078 3.41 5.676 1 93.81 221 PHE B N 1
ATOM 4823 C CA . PHE B 1 221 ? 21.406 2.92 4.348 1 93.81 221 PHE B CA 1
ATOM 4824 C C . PHE B 1 221 ? 21.516 1.398 4.344 1 93.81 221 PHE B C 1
ATOM 4826 O O . PHE B 1 221 ? 21.219 0.754 3.332 1 93.81 221 PHE B O 1
ATOM 4833 N N . ASN B 1 222 ? 21.891 0.83 5.449 1 93.5 222 ASN B N 1
ATOM 4834 C CA . ASN B 1 222 ? 22 -0.622 5.543 1 93.5 222 ASN B CA 1
ATOM 4835 C C . ASN B 1 222 ? 20.656 -1.305 5.266 1 93.5 222 ASN B C 1
ATOM 4837 O O . ASN B 1 222 ? 20.625 -2.422 4.746 1 93.5 222 ASN B O 1
ATOM 4841 N N . ASP B 1 223 ? 19.609 -0.655 5.598 1 94.06 223 ASP B N 1
ATOM 4842 C CA . ASP B 1 223 ? 18.281 -1.2 5.312 1 94.06 223 ASP B CA 1
ATOM 4843 C C . ASP B 1 223 ? 18.031 -1.262 3.807 1 94.06 223 ASP B C 1
ATOM 4845 O O . ASP B 1 223 ? 17.484 -2.244 3.305 1 94.06 223 ASP B O 1
ATOM 4849 N N . GLN B 1 224 ? 18.469 -0.255 3.145 1 93.62 224 GLN B N 1
ATOM 4850 C CA . GLN B 1 224 ? 18.344 -0.151 1.695 1 93.62 224 GLN B CA 1
ATOM 4851 C C . GLN B 1 224 ? 19.25 -1.162 0.991 1 93.62 224 GLN B C 1
ATOM 4853 O O . GLN B 1 224 ? 18.875 -1.714 -0.047 1 93.62 224 GLN B O 1
ATOM 4858 N N . ALA B 1 225 ? 20.375 -1.376 1.577 1 94.94 225 ALA B N 1
ATOM 4859 C CA . ALA B 1 225 ? 21.391 -2.238 0.979 1 94.94 225 ALA B CA 1
ATOM 4860 C C . ALA B 1 225 ? 21.297 -3.656 1.536 1 94.94 225 ALA B C 1
ATOM 4862 O O . ALA B 1 225 ? 22.281 -4.406 1.498 1 94.94 225 ALA B O 1
ATOM 4863 N N . SER B 1 226 ? 20.172 -3.98 2.104 1 94.19 226 SER B N 1
ATOM 4864 C CA . SER B 1 226 ? 20 -5.344 2.59 1 94.19 226 SER B CA 1
ATOM 4865 C C . SER B 1 226 ? 20.25 -6.363 1.485 1 94.19 226 SER B C 1
ATOM 4867 O O . SER B 1 226 ? 19.719 -6.242 0.384 1 94.19 226 SER B O 1
ATOM 4869 N N . VAL B 1 227 ? 21.125 -7.32 1.784 1 95.56 227 VAL B N 1
ATOM 4870 C CA . VAL B 1 227 ? 21.578 -8.305 0.801 1 95.56 227 VAL B CA 1
ATOM 4871 C C . VAL B 1 227 ? 20.984 -9.672 1.128 1 95.56 227 VAL B C 1
ATOM 4873 O O . VAL B 1 227 ? 20.688 -9.969 2.289 1 95.56 227 VAL B O 1
ATOM 4876 N N . ALA B 1 228 ? 20.688 -10.453 0.136 1 96.38 228 ALA B N 1
ATOM 4877 C CA . ALA B 1 228 ? 20.281 -11.852 0.285 1 96.38 228 ALA B CA 1
ATOM 4878 C C . ALA B 1 228 ? 21.078 -12.75 -0.659 1 96.38 228 ALA B C 1
ATOM 4880 O O . ALA B 1 228 ? 21.516 -12.312 -1.72 1 96.38 228 ALA B O 1
ATOM 4881 N N . THR B 1 229 ? 21.281 -13.953 -0.205 1 96.88 229 THR B N 1
ATOM 4882 C CA . THR B 1 229 ? 21.984 -14.938 -1.006 1 96.88 229 THR B CA 1
ATOM 4883 C C . THR B 1 229 ? 21.031 -15.984 -1.566 1 96.88 229 THR B C 1
ATOM 4885 O O . THR B 1 229 ? 20.203 -16.531 -0.833 1 96.88 229 THR B O 1
ATOM 4888 N N . ILE B 1 230 ? 21.156 -16.266 -2.805 1 97.06 230 ILE B N 1
ATOM 4889 C CA . ILE B 1 230 ? 20.25 -17.141 -3.531 1 97.06 230 ILE B CA 1
ATOM 4890 C C . ILE B 1 230 ? 21.047 -18.234 -4.227 1 97.06 230 ILE B C 1
ATOM 4892 O O . ILE B 1 230 ? 22.125 -17.984 -4.781 1 97.06 230 ILE B O 1
ATOM 4896 N N . PRO B 1 231 ? 20.672 -19.391 -4.254 1 98 231 PRO B N 1
ATOM 4897 C CA . PRO B 1 231 ? 19.531 -19.938 -3.512 1 98 231 PRO B CA 1
ATOM 4898 C C . PRO B 1 231 ? 19.938 -20.5 -2.148 1 98 231 PRO B C 1
ATOM 4900 O O . PRO B 1 231 ? 21.125 -20.547 -1.822 1 98 231 PRO B O 1
ATOM 4903 N N . ASP B 1 232 ? 18.984 -20.797 -1.342 1 98.12 232 ASP B N 1
ATOM 4904 C CA . ASP B 1 232 ? 19.25 -21.406 -0.048 1 98.12 232 ASP B CA 1
ATOM 4905 C C . ASP B 1 232 ? 19.375 -22.922 -0.183 1 98.12 232 ASP B C 1
ATOM 4907 O O . ASP B 1 232 ? 19.891 -23.594 0.719 1 98.12 232 ASP B O 1
ATOM 4911 N N . ILE B 1 233 ? 19.016 -23.469 -1.315 1 97.44 233 ILE B N 1
ATOM 4912 C CA . ILE B 1 233 ? 19.141 -24.891 -1.613 1 97.44 233 ILE B CA 1
ATOM 4913 C C . ILE B 1 233 ? 19.375 -25.078 -3.111 1 97.44 233 ILE B C 1
ATOM 4915 O O . ILE B 1 233 ? 19 -24.234 -3.918 1 97.44 233 ILE B O 1
ATOM 4919 N N . VAL B 1 234 ? 20.047 -26.094 -3.451 1 97.31 234 VAL B N 1
ATOM 4920 C CA . VAL B 1 234 ? 20.094 -26.547 -4.836 1 97.31 234 VAL B CA 1
ATOM 4921 C C . VAL B 1 234 ? 19 -27.594 -5.062 1 97.31 234 VAL B C 1
ATOM 4923 O O . VAL B 1 234 ? 19.078 -28.688 -4.5 1 97.31 234 VAL B O 1
ATOM 4926 N N . PRO B 1 235 ? 18 -27.25 -5.805 1 96.19 235 PRO B N 1
ATOM 4927 C CA . PRO B 1 235 ? 16.906 -28.219 -6.004 1 96.19 235 PRO B CA 1
ATOM 4928 C C . PRO B 1 235 ? 17.422 -29.578 -6.48 1 96.19 235 PRO B C 1
ATOM 4930 O O . PRO B 1 235 ? 18.297 -29.656 -7.344 1 96.19 235 PRO B O 1
ATOM 4933 N N . ASN B 1 236 ? 17 -30.594 -5.855 1 95.5 236 ASN B N 1
ATOM 4934 C CA . ASN B 1 236 ? 17.25 -31.984 -6.199 1 95.5 236 ASN B CA 1
ATOM 4935 C C . ASN B 1 236 ? 16.062 -32.875 -5.844 1 95.5 236 ASN B C 1
ATOM 4937 O O . ASN B 1 236 ? 15.93 -33.312 -4.699 1 95.5 236 ASN B O 1
ATOM 4941 N N . LEU B 1 237 ? 15.305 -33.188 -6.863 1 93.12 237 LEU B N 1
ATOM 4942 C CA . LEU B 1 237 ? 14.086 -33.969 -6.633 1 93.12 237 LEU B CA 1
ATOM 4943 C C . LEU B 1 237 ? 14.359 -35.469 -6.684 1 93.12 237 LEU B C 1
ATOM 4945 O O . LEU B 1 237 ? 13.516 -36.25 -6.301 1 93.12 237 LEU B O 1
ATOM 4949 N N . GLY B 1 238 ? 15.547 -35.812 -7.016 1 92.81 238 GLY B N 1
ATOM 4950 C CA . GLY B 1 238 ? 15.805 -37.219 -7.168 1 92.81 238 GLY B CA 1
ATOM 4951 C C . GLY B 1 238 ? 14.812 -37.938 -8.078 1 92.81 238 GLY B C 1
ATOM 4952 O O . GLY B 1 238 ? 14.641 -37.531 -9.234 1 92.81 238 GLY B O 1
ATOM 4953 N N . ASN B 1 239 ? 14.039 -38.844 -7.547 1 91.12 239 ASN B N 1
ATOM 4954 C CA . ASN B 1 239 ? 13.07 -39.625 -8.328 1 91.12 239 ASN B CA 1
ATOM 4955 C C . ASN B 1 239 ? 11.672 -39 -8.219 1 91.12 239 ASN B C 1
ATOM 4957 O O . ASN B 1 239 ? 10.734 -39.5 -8.852 1 91.12 239 ASN B O 1
ATOM 4961 N N . HIS B 1 240 ? 11.695 -37.969 -7.477 1 88.69 240 HIS B N 1
ATOM 4962 C CA . HIS B 1 240 ? 10.391 -37.344 -7.32 1 88.69 240 HIS B CA 1
ATOM 4963 C C . HIS B 1 240 ? 9.992 -36.594 -8.578 1 88.69 240 HIS B C 1
ATOM 4965 O O . HIS B 1 240 ? 10.852 -36.219 -9.383 1 88.69 240 HIS B O 1
ATOM 4971 N N . GLN B 1 241 ? 8.641 -36.375 -8.727 1 93.25 241 GLN B N 1
ATOM 4972 C CA . GLN B 1 241 ? 8.117 -35.812 -9.961 1 93.25 241 GLN B CA 1
ATOM 4973 C C . GLN B 1 241 ? 7.539 -34.438 -9.734 1 93.25 241 GLN B C 1
ATOM 4975 O O . GLN B 1 241 ? 6.766 -34.219 -8.797 1 93.25 241 GLN B O 1
ATOM 4980 N N . MET B 1 242 ? 7.957 -33.531 -10.523 1 97 242 MET B N 1
ATOM 4981 C CA . MET B 1 242 ? 7.426 -32.156 -10.555 1 97 242 MET B CA 1
ATOM 4982 C C . MET B 1 242 ? 7.363 -31.641 -11.977 1 97 242 MET B C 1
ATOM 4984 O O . MET B 1 242 ? 8.258 -31.906 -12.781 1 97 242 MET B O 1
ATOM 4988 N N . SER B 1 243 ? 6.305 -31.062 -12.328 1 96.88 243 SER B N 1
ATOM 4989 C CA . SER B 1 243 ? 6.191 -30.406 -13.617 1 96.88 243 SER B CA 1
ATOM 4990 C C . SER B 1 243 ? 5.648 -28.984 -13.461 1 96.88 243 SER B C 1
ATOM 4992 O O . SER B 1 243 ? 5 -28.672 -12.461 1 96.88 243 SER B O 1
ATOM 4994 N N . MET B 1 244 ? 6.035 -28.141 -14.336 1 96.38 244 MET B N 1
ATOM 4995 C CA . MET B 1 244 ? 5.508 -26.781 -14.43 1 96.38 244 MET B CA 1
ATOM 4996 C C . MET B 1 244 ? 4.754 -26.578 -15.734 1 96.38 244 MET B C 1
ATOM 4998 O O . MET B 1 244 ? 5.312 -26.766 -16.812 1 96.38 244 MET B O 1
ATOM 5002 N N . VAL B 1 245 ? 3.543 -26.25 -15.641 1 97.44 245 VAL B N 1
ATOM 5003 C CA . VAL B 1 245 ? 2.719 -26 -16.812 1 97.44 245 VAL B CA 1
ATOM 5004 C C . VAL B 1 245 ? 2.523 -24.5 -17.016 1 97.44 245 VAL B C 1
ATOM 5006 O O . VAL B 1 245 ? 2.029 -23.812 -16.125 1 97.44 245 VAL B O 1
ATOM 5009 N N . ALA B 1 246 ? 2.92 -24 -18.188 1 96 246 ALA B N 1
ATOM 5010 C CA . ALA B 1 246 ? 2.812 -22.578 -18.531 1 96 246 ALA B CA 1
ATOM 5011 C C . ALA B 1 246 ? 1.467 -22.281 -19.172 1 96 246 ALA B C 1
ATOM 5013 O O . ALA B 1 246 ? 0.998 -23.031 -20.031 1 96 246 ALA B O 1
ATOM 5014 N N . GLY B 1 247 ? 0.816 -21.234 -18.719 1 95.75 247 GLY B N 1
ATOM 5015 C CA . GLY B 1 247 ? -0.415 -20.781 -19.359 1 95.75 247 GLY B CA 1
ATOM 5016 C C . GLY B 1 247 ? -1.456 -20.312 -18.359 1 95.75 247 GLY B C 1
ATOM 5017 O O . GLY B 1 247 ? -1.254 -20.406 -17.141 1 95.75 247 GLY B O 1
ATOM 5018 N N . ASP B 1 248 ? -2.443 -19.781 -18.859 1 95.94 248 ASP B N 1
ATOM 5019 C CA . ASP B 1 248 ? -3.553 -19.297 -18.047 1 95.94 248 ASP B CA 1
ATOM 5020 C C . ASP B 1 248 ? -4.289 -20.453 -17.375 1 95.94 248 ASP B C 1
ATOM 5022 O O . ASP B 1 248 ? -4.605 -21.453 -18.031 1 95.94 248 ASP B O 1
ATOM 5026 N N . PHE B 1 249 ? -4.547 -20.344 -16.094 1 98.12 249 PHE B N 1
ATOM 5027 C CA . PHE B 1 249 ? -5.164 -21.406 -15.305 1 98.12 249 PHE B CA 1
ATOM 5028 C C . PHE B 1 249 ? -6.488 -21.844 -15.914 1 98.12 249 PHE B C 1
ATOM 5030 O O . PHE B 1 249 ? -6.746 -23.031 -16.078 1 98.12 249 PHE B O 1
ATOM 5037 N N . VAL B 1 250 ? -7.344 -20.906 -16.281 1 97.38 250 VAL B N 1
ATOM 5038 C CA . VAL B 1 250 ? -8.672 -21.203 -16.797 1 97.38 250 VAL B CA 1
ATOM 5039 C C . VAL B 1 250 ? -8.547 -21.906 -18.141 1 97.38 250 VAL B C 1
ATOM 5041 O O . VAL B 1 250 ? -9.219 -22.922 -18.391 1 97.38 250 VAL B O 1
ATOM 5044 N N . GLU B 1 251 ? -7.676 -21.469 -18.938 1 95.62 251 GLU B N 1
ATOM 5045 C CA . GLU B 1 251 ? -7.508 -22.031 -20.266 1 95.62 251 GLU B CA 1
ATOM 5046 C C . GLU B 1 251 ? -6.961 -23.453 -20.203 1 95.62 251 GLU B C 1
ATOM 5048 O O . GLU B 1 251 ? -7.383 -24.328 -20.969 1 95.62 251 GLU B O 1
ATOM 5053 N N . ILE B 1 252 ? -6.074 -23.672 -19.281 1 97 252 ILE B N 1
ATOM 5054 C CA . ILE B 1 252 ? -5.363 -24.938 -19.234 1 97 252 ILE B CA 1
ATOM 5055 C C . ILE B 1 252 ? -6.238 -25.984 -18.547 1 97 252 ILE B C 1
ATOM 5057 O O . ILE B 1 252 ? -6.262 -27.156 -18.953 1 97 252 ILE B O 1
ATOM 5061 N N . TYR B 1 253 ? -7.008 -25.594 -17.547 1 98.19 253 TYR B N 1
ATOM 5062 C CA . TYR B 1 253 ? -7.566 -26.609 -16.656 1 98.19 253 TYR B CA 1
ATOM 5063 C C . TYR B 1 253 ? -9.086 -26.672 -16.781 1 98.19 253 TYR B C 1
ATOM 5065 O O . TYR B 1 253 ? -9.727 -27.547 -16.203 1 98.19 253 TYR B O 1
ATOM 5073 N N . SER B 1 254 ? -9.711 -25.812 -17.578 1 96.75 254 SER B N 1
ATOM 5074 C CA . SER B 1 254 ? -11.172 -25.75 -17.656 1 96.75 254 SER B CA 1
ATOM 5075 C C . SER B 1 254 ? -11.75 -27.047 -18.203 1 96.75 254 SER B C 1
ATOM 5077 O O . SER B 1 254 ? -12.898 -27.391 -17.906 1 96.75 254 SER B O 1
ATOM 5079 N N . LYS B 1 255 ? -10.969 -27.828 -18.922 1 95.75 255 LYS B N 1
ATOM 5080 C CA . LYS B 1 255 ? -11.5 -29.047 -19.531 1 95.75 255 LYS B CA 1
ATOM 5081 C C . LYS B 1 255 ? -11.008 -30.297 -18.781 1 95.75 255 LYS B C 1
ATOM 5083 O O . LYS B 1 255 ? -11.359 -31.422 -19.141 1 95.75 255 LYS B O 1
ATOM 5088 N N . GLN B 1 256 ? -10.203 -30.062 -17.859 1 96.69 256 GLN B N 1
ATOM 5089 C CA . GLN B 1 256 ? -9.68 -31.188 -17.094 1 96.69 256 GLN B CA 1
ATOM 5090 C C . GLN B 1 256 ? -10.656 -31.609 -15.992 1 96.69 256 GLN B C 1
ATOM 5092 O O . GLN B 1 256 ? -11.273 -30.75 -15.352 1 96.69 256 GLN B O 1
ATOM 5097 N N . LYS B 1 257 ? -10.812 -32.906 -15.867 1 97.75 257 LYS B N 1
ATOM 5098 C CA . LYS B 1 257 ? -11.703 -33.469 -14.852 1 97.75 257 LYS 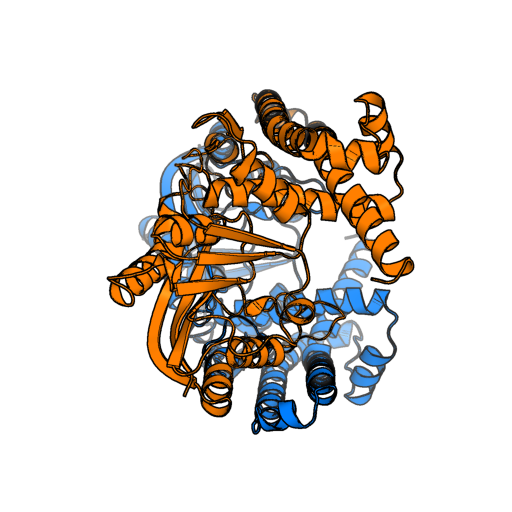B CA 1
ATOM 5099 C C . LYS B 1 257 ? -11 -34.5 -14.008 1 97.75 257 LYS B C 1
ATOM 5101 O O . LYS B 1 257 ? -10.242 -35.344 -14.531 1 97.75 257 LYS B O 1
ATOM 5106 N N . GLU B 1 258 ? -11.234 -34.406 -12.734 1 98.25 258 GLU B N 1
ATOM 5107 C CA . GLU B 1 258 ? -10.844 -35.438 -11.766 1 98.25 258 GLU B CA 1
ATOM 5108 C C . GLU B 1 258 ? -9.414 -35.906 -12.008 1 98.25 258 GLU B C 1
ATOM 5110 O O . GLU B 1 258 ? -9.156 -37.125 -12.102 1 98.25 258 GLU B O 1
ATOM 5115 N N . SER B 1 259 ? -8.531 -34.938 -12.055 1 98.25 259 SER B N 1
ATOM 5116 C CA . SER B 1 259 ? -7.148 -35.25 -12.438 1 98.25 259 SER B CA 1
ATOM 5117 C C . SER B 1 259 ? -6.219 -35.188 -11.234 1 98.25 259 SER B C 1
ATOM 5119 O O . SER B 1 259 ? -5.105 -35.719 -11.273 1 98.25 259 SER B O 1
ATOM 5121 N N . PHE B 1 260 ? -6.68 -34.594 -10.148 1 98.81 260 PHE B N 1
ATOM 5122 C CA . PHE B 1 260 ? -5.781 -34.344 -9.023 1 98.81 260 PHE B CA 1
ATOM 5123 C C . PHE B 1 260 ? -6.387 -34.875 -7.723 1 98.81 260 PHE B C 1
ATOM 5125 O O . PHE B 1 260 ? -7.605 -34.812 -7.539 1 98.81 260 PHE B O 1
ATOM 5132 N N . ASP B 1 261 ? -5.551 -35.375 -6.867 1 98.75 261 ASP B N 1
ATOM 5133 C CA . ASP B 1 261 ? -5.961 -35.812 -5.531 1 98.75 261 ASP B CA 1
ATOM 5134 C C . ASP B 1 261 ? -6.102 -34.625 -4.594 1 98.75 261 ASP B C 1
ATOM 5136 O O . ASP B 1 261 ? -6.891 -34.656 -3.65 1 98.75 261 ASP B O 1
ATOM 5140 N N . CYS B 1 262 ? -5.316 -33.594 -4.844 1 98.88 262 CYS B N 1
ATOM 5141 C CA . CYS B 1 262 ? -5.285 -32.406 -4.008 1 98.88 262 CYS B CA 1
ATOM 5142 C C . CYS B 1 262 ? -4.914 -31.172 -4.832 1 98.88 262 CYS B C 1
ATOM 5144 O O . CYS B 1 262 ? -4.141 -31.266 -5.785 1 98.88 262 CYS B O 1
ATOM 5146 N N . ILE B 1 263 ? -5.52 -30.062 -4.559 1 98.94 263 ILE B N 1
ATOM 5147 C CA . ILE B 1 263 ? -5.16 -28.766 -5.133 1 98.94 263 ILE B CA 1
ATOM 5148 C C . ILE B 1 263 ? -4.809 -27.781 -4.02 1 98.94 263 ILE B C 1
ATOM 5150 O O . ILE B 1 263 ? -5.555 -27.641 -3.049 1 98.94 263 ILE B O 1
ATOM 5154 N N . VAL B 1 264 ? -3.648 -27.188 -4.141 1 98.94 264 VAL B N 1
ATOM 5155 C CA . VAL B 1 264 ? -3.15 -26.234 -3.162 1 98.94 264 VAL B CA 1
ATOM 5156 C C . VAL B 1 264 ? -3.107 -24.828 -3.787 1 98.94 264 VAL B C 1
ATOM 5158 O O . VAL B 1 264 ? -2.389 -24.609 -4.762 1 98.94 264 VAL B O 1
ATOM 5161 N N . THR B 1 265 ? -3.912 -23.953 -3.281 1 98.88 265 THR B N 1
ATOM 5162 C CA . THR B 1 265 ? -3.869 -22.562 -3.713 1 98.88 265 THR B CA 1
ATOM 5163 C C . THR B 1 265 ? -3.246 -21.672 -2.635 1 98.88 265 THR B C 1
ATOM 5165 O O . THR B 1 265 ? -3.775 -21.578 -1.524 1 98.88 265 THR B O 1
ATOM 5168 N N . CYS B 1 266 ? -2.15 -21.125 -2.908 1 98.62 266 CYS B N 1
ATOM 5169 C CA . CYS B 1 266 ? -1.423 -20.219 -2.025 1 98.62 266 CYS B CA 1
ATOM 5170 C C . CYS B 1 266 ? -1.256 -18.859 -2.668 1 98.62 266 CYS B C 1
ATOM 5172 O O . CYS B 1 266 ? -0.495 -18.703 -3.625 1 98.62 266 CYS B O 1
ATOM 5174 N N . PHE B 1 267 ? -1.996 -17.797 -2.125 1 97.69 267 PHE B N 1
ATOM 5175 C CA . PHE B 1 267 ? -2.023 -16.484 -2.73 1 97.69 267 PHE B CA 1
ATOM 5176 C C . PHE B 1 267 ? -2.393 -16.562 -4.207 1 97.69 267 PHE B C 1
ATOM 5178 O O . PHE B 1 267 ? -1.69 -16.016 -5.059 1 97.69 267 PHE B O 1
ATOM 5185 N N . PHE B 1 268 ? -3.584 -17.172 -4.477 1 98.44 268 PHE B N 1
ATOM 5186 C CA . PHE B 1 268 ? -3.855 -17.453 -5.883 1 98.44 268 PHE B CA 1
ATOM 5187 C C . PHE B 1 268 ? -5.277 -17.047 -6.25 1 98.44 268 PHE B C 1
ATOM 5189 O O . PHE B 1 268 ? -5.496 -16.422 -7.289 1 98.44 268 PHE B O 1
ATOM 5196 N N . ILE B 1 269 ? -6.258 -17.312 -5.48 1 98.31 269 ILE B N 1
ATOM 5197 C CA . ILE B 1 269 ? -7.645 -17.25 -5.93 1 98.31 269 ILE B CA 1
ATOM 5198 C C . ILE B 1 269 ? -8.031 -15.789 -6.195 1 98.31 269 ILE B C 1
ATOM 5200 O O . ILE B 1 269 ? -8.922 -15.516 -7.004 1 98.31 269 ILE B O 1
ATOM 5204 N N . ASP B 1 270 ? -7.305 -14.859 -5.566 1 96.94 270 ASP B N 1
ATOM 5205 C CA . ASP B 1 270 ? -7.629 -13.453 -5.754 1 96.94 270 ASP B CA 1
ATOM 5206 C C . ASP B 1 270 ? -7.047 -12.922 -7.062 1 96.94 270 ASP B C 1
ATOM 5208 O O . ASP B 1 270 ? -7.23 -11.75 -7.402 1 96.94 270 ASP B O 1
ATOM 5212 N N . THR B 1 271 ? -6.348 -13.766 -7.832 1 96.5 271 THR B N 1
ATOM 5213 C CA . THR B 1 271 ? -5.785 -13.352 -9.109 1 96.5 271 THR B CA 1
ATOM 5214 C C . THR B 1 271 ? -6.812 -13.523 -10.234 1 96.5 271 THR B C 1
ATOM 5216 O O . THR B 1 271 ? -6.555 -13.141 -11.375 1 96.5 271 THR B O 1
ATOM 5219 N N . ALA B 1 272 ? -7.977 -14.055 -9.953 1 95.88 272 ALA B N 1
ATOM 5220 C CA . ALA B 1 272 ? -8.992 -14.359 -10.961 1 95.88 272 ALA B CA 1
ATOM 5221 C C . ALA B 1 272 ? -9.719 -13.094 -11.406 1 95.88 272 ALA B C 1
ATOM 5223 O O . ALA B 1 272 ? -10 -12.211 -10.594 1 95.88 272 ALA B O 1
ATOM 5224 N N . HIS B 1 273 ? -10.039 -13.109 -12.719 1 93.38 273 HIS B N 1
ATOM 5225 C CA . HIS B 1 273 ? -11.016 -12.133 -13.18 1 93.38 273 HIS B CA 1
ATOM 5226 C C . HIS B 1 273 ? -12.398 -12.43 -12.602 1 93.38 273 HIS B C 1
ATOM 5228 O O . HIS B 1 273 ? -13.078 -11.523 -12.117 1 93.38 273 HIS B O 1
ATOM 5234 N N . ASN B 1 274 ? -12.75 -13.594 -12.773 1 94.69 274 ASN B N 1
ATOM 5235 C CA . ASN B 1 274 ? -13.953 -14.172 -12.18 1 94.69 274 ASN B CA 1
ATOM 5236 C C . ASN B 1 274 ? -13.617 -15.32 -11.234 1 94.69 274 ASN B C 1
ATOM 5238 O O . ASN B 1 274 ? -13.367 -16.438 -11.688 1 94.69 274 ASN B O 1
ATOM 5242 N N . ILE B 1 275 ? -13.68 -15.094 -9.961 1 97.12 275 ILE B N 1
ATOM 5243 C CA . ILE B 1 275 ? -13.258 -16.062 -8.953 1 97.12 275 ILE B CA 1
ATOM 5244 C C . ILE B 1 275 ? -14.148 -17.297 -9.023 1 97.12 275 ILE B C 1
ATOM 5246 O O . ILE B 1 275 ? -13.711 -18.406 -8.711 1 97.12 275 ILE B O 1
ATOM 5250 N N . ILE B 1 276 ? -15.367 -17.219 -9.5 1 97.25 276 ILE B N 1
ATOM 5251 C CA . ILE B 1 276 ? -16.281 -18.359 -9.609 1 97.25 276 ILE B CA 1
ATOM 5252 C C . ILE B 1 276 ? -15.727 -19.375 -10.609 1 97.25 276 ILE B C 1
ATOM 5254 O O . ILE B 1 276 ? -15.82 -20.578 -10.383 1 97.25 276 ILE B O 1
ATOM 5258 N N . ASP B 1 277 ? -15.133 -18.875 -11.656 1 96.81 277 ASP B N 1
ATOM 5259 C CA . ASP B 1 277 ? -14.492 -19.766 -12.625 1 96.81 277 ASP B CA 1
ATOM 5260 C C . ASP B 1 277 ? -13.391 -20.578 -11.969 1 96.81 277 ASP B C 1
ATOM 5262 O O . ASP B 1 277 ? -13.289 -21.797 -12.188 1 96.81 277 ASP B O 1
ATOM 5266 N N . TYR B 1 278 ? -12.562 -19.906 -11.18 1 98.25 278 TYR B N 1
ATOM 5267 C CA . TYR B 1 278 ? -11.484 -20.609 -10.492 1 98.25 278 TYR B CA 1
ATOM 5268 C C . TYR B 1 278 ? -12.039 -21.719 -9.594 1 98.25 278 TYR B C 1
ATOM 5270 O O . TYR B 1 278 ? -11.555 -22.844 -9.617 1 98.25 278 TYR B O 1
ATOM 5278 N N . LEU B 1 279 ? -13.102 -21.406 -8.875 1 98.44 279 LEU B N 1
ATOM 5279 C CA . LEU B 1 279 ? -13.68 -22.359 -7.934 1 98.44 279 LEU B CA 1
ATOM 5280 C C . LEU B 1 279 ? -14.281 -23.547 -8.664 1 98.44 279 LEU B C 1
ATOM 5282 O O . LEU B 1 279 ? -14.109 -24.703 -8.242 1 98.44 279 LEU B O 1
ATOM 5286 N N . ARG B 1 280 ? -14.938 -23.297 -9.773 1 97.62 280 ARG B N 1
ATOM 5287 C CA . ARG B 1 280 ? -15.523 -24.359 -10.578 1 97.62 280 ARG B CA 1
ATOM 5288 C C . ARG B 1 280 ? -14.445 -25.266 -11.156 1 97.62 280 ARG B C 1
ATOM 5290 O O . ARG B 1 280 ? -14.609 -26.484 -11.172 1 97.62 280 ARG B O 1
ATOM 5297 N N . ILE B 1 281 ? -13.406 -24.641 -11.617 1 98.56 281 ILE B N 1
ATOM 5298 C CA . ILE B 1 281 ? -12.32 -25.406 -12.227 1 98.56 281 ILE B CA 1
ATOM 5299 C C . ILE B 1 281 ? -11.625 -26.25 -11.156 1 98.56 281 ILE B C 1
ATOM 5301 O O . ILE B 1 281 ? -11.312 -27.422 -11.391 1 98.56 281 ILE B O 1
ATOM 5305 N N . ILE B 1 282 ? -11.406 -25.688 -9.953 1 98.88 282 ILE B N 1
ATOM 5306 C CA . ILE B 1 282 ? -10.812 -26.438 -8.844 1 98.88 282 ILE B CA 1
ATOM 5307 C C . ILE B 1 282 ? -11.688 -27.641 -8.516 1 98.88 282 ILE B C 1
ATOM 5309 O O . ILE B 1 282 ? -11.18 -28.766 -8.367 1 98.88 282 ILE B O 1
ATOM 5313 N N . TYR B 1 283 ? -12.992 -27.422 -8.461 1 98.62 283 TYR B N 1
ATOM 5314 C CA . TYR B 1 283 ? -13.914 -28.516 -8.18 1 98.62 283 TYR B CA 1
ATOM 5315 C C . TYR B 1 283 ? -13.836 -29.594 -9.258 1 98.62 283 TYR B C 1
ATOM 5317 O O . TYR B 1 283 ? -13.742 -30.781 -8.945 1 98.62 283 TYR B O 1
ATOM 5325 N N . SER B 1 284 ? -13.836 -29.141 -10.5 1 98.38 284 SER B N 1
ATOM 5326 C CA . SER B 1 284 ? -13.852 -30.078 -11.617 1 98.38 284 SER B CA 1
ATOM 5327 C C . SER B 1 284 ? -12.555 -30.891 -11.68 1 98.38 284 SER B C 1
ATOM 5329 O O . SER B 1 284 ? -12.578 -32.094 -11.992 1 98.38 284 SER B O 1
ATOM 5331 N N . CYS B 1 285 ? -11.453 -30.266 -11.375 1 98.81 285 CYS B N 1
ATOM 5332 C CA . CYS B 1 285 ? -10.133 -30.875 -11.516 1 98.81 285 CYS B CA 1
ATOM 5333 C C . CYS B 1 285 ? -9.867 -31.875 -10.398 1 98.81 285 CYS B C 1
ATOM 5335 O O . CYS B 1 285 ? -9.055 -32.781 -10.547 1 98.81 285 CYS B O 1
ATOM 5337 N N . LEU B 1 286 ? -10.539 -31.703 -9.273 1 98.81 286 LEU B N 1
ATOM 5338 C CA . LEU B 1 286 ? -10.32 -32.562 -8.117 1 98.81 286 LEU B CA 1
ATOM 5339 C C . LEU B 1 286 ? -11.062 -33.906 -8.281 1 98.81 286 LEU B C 1
ATOM 5341 O O . LEU B 1 286 ? -12.203 -33.906 -8.75 1 98.81 286 LEU B O 1
ATOM 5345 N N . LYS B 1 287 ? -10.422 -34.969 -7.938 1 98.5 287 LYS B N 1
ATOM 5346 C CA . LYS B 1 287 ? -11.094 -36.281 -7.832 1 98.5 287 LYS B CA 1
ATOM 5347 C C . LYS B 1 287 ? -12.133 -36.281 -6.719 1 98.5 287 LYS B C 1
ATOM 5349 O O . LYS B 1 287 ? -12.109 -35.406 -5.844 1 98.5 287 LYS B O 1
ATOM 5354 N N . LEU B 1 288 ? -13.016 -37.25 -6.859 1 98.06 288 LEU B N 1
ATOM 5355 C CA . LEU B 1 288 ? -13.961 -37.438 -5.766 1 98.06 288 LEU B CA 1
ATOM 5356 C C . LEU B 1 288 ? -13.234 -37.656 -4.441 1 98.06 288 LEU B C 1
ATOM 5358 O O . LEU B 1 288 ? -12.242 -38.375 -4.375 1 98.06 288 LEU B O 1
ATOM 5362 N N . HIS B 1 289 ? -13.609 -36.875 -3.439 1 98.06 289 HIS B N 1
ATOM 5363 C CA . HIS B 1 289 ? -13.039 -36.875 -2.094 1 98.06 289 HIS B CA 1
ATOM 5364 C C . HIS B 1 289 ? -11.656 -36.25 -2.078 1 98.06 289 HIS B C 1
ATOM 5366 O O . HIS B 1 289 ? -10.922 -36.375 -1.095 1 98.06 289 HIS B O 1
ATOM 5372 N N . GLY B 1 290 ? -11.305 -35.594 -3.236 1 98.5 290 GLY B N 1
ATOM 5373 C CA . GLY B 1 290 ? -10.07 -34.844 -3.264 1 98.5 290 GLY B CA 1
ATOM 5374 C C . GLY B 1 290 ? -10.078 -33.656 -2.314 1 98.5 290 GLY B C 1
ATOM 5375 O O . GLY B 1 290 ? -11.141 -33.25 -1.832 1 98.5 290 GLY B O 1
ATOM 5376 N N . ARG B 1 291 ? -8.875 -33.125 -2.045 1 98.5 291 ARG B N 1
ATOM 5377 C CA . ARG B 1 291 ? -8.727 -32.062 -1.058 1 98.5 291 ARG B CA 1
ATOM 5378 C C . ARG B 1 291 ? -8.305 -30.766 -1.721 1 98.5 291 ARG B C 1
ATOM 5380 O O . ARG B 1 291 ? -7.527 -30.766 -2.676 1 98.5 291 ARG B O 1
ATOM 5387 N N . TRP B 1 292 ? -8.883 -29.703 -1.25 1 98.94 292 TRP B N 1
ATOM 5388 C CA . TRP B 1 292 ? -8.461 -28.359 -1.617 1 98.94 292 TRP B CA 1
ATOM 5389 C C . TRP B 1 292 ? -7.961 -27.594 -0.398 1 98.94 292 TRP B C 1
ATOM 5391 O O . TRP B 1 292 ? -8.703 -27.375 0.562 1 98.94 292 TRP B O 1
ATOM 5401 N N . ILE B 1 293 ? -6.711 -27.281 -0.407 1 98.88 293 ILE B N 1
ATOM 5402 C CA . ILE B 1 293 ? -6.102 -26.484 0.653 1 98.88 293 ILE B CA 1
ATOM 5403 C C . ILE B 1 293 ? -5.773 -25.094 0.125 1 98.88 293 ILE B C 1
ATOM 5405 O O . ILE B 1 293 ? -5.125 -24.953 -0.915 1 98.88 293 ILE B O 1
ATOM 5409 N N . ASN B 1 294 ? -6.25 -24.109 0.826 1 98.81 294 ASN B N 1
ATOM 5410 C CA . ASN B 1 294 ? -6.047 -22.719 0.422 1 98.81 294 ASN B CA 1
ATOM 5411 C C . ASN B 1 294 ? -5.352 -21.906 1.514 1 98.81 294 ASN B C 1
ATOM 5413 O O . ASN B 1 294 ? -5.531 -22.188 2.703 1 98.81 294 ASN B O 1
ATOM 5417 N N . GLU B 1 295 ? -4.551 -21.031 1.111 1 98.38 295 GLU B N 1
ATOM 5418 C CA . GLU B 1 295 ? -4 -20 1.993 1 98.38 295 GLU B CA 1
ATOM 5419 C C . GLU B 1 295 ? -3.756 -18.703 1.238 1 98.38 295 GLU B C 1
ATOM 5421 O O . GLU B 1 295 ? -2.98 -18.672 0.281 1 98.38 295 GLU B O 1
ATOM 5426 N N . GLY B 1 296 ? -4.414 -17.625 1.649 1 97.88 296 GLY B N 1
ATOM 5427 C CA . GLY B 1 296 ? -4.18 -16.344 1.004 1 97.88 296 GLY B CA 1
ATOM 5428 C C . GLY B 1 296 ? -5.277 -15.328 1.275 1 97.88 296 GLY B C 1
ATOM 5429 O O . GLY B 1 296 ? -6.305 -15.664 1.863 1 97.88 296 GLY B O 1
ATOM 5430 N N . PRO B 1 297 ? -5.023 -14.125 0.867 1 96.88 297 PRO B N 1
ATOM 5431 C CA . PRO B 1 297 ? -6.004 -13.055 1.042 1 96.88 297 PRO B CA 1
ATOM 5432 C C . PRO B 1 297 ? -6.965 -12.938 -0.14 1 96.88 297 PRO B C 1
ATOM 5434 O O . PRO B 1 297 ? -7.059 -13.852 -0.958 1 96.88 297 PRO B O 1
ATOM 5437 N N . LEU B 1 298 ? -7.801 -11.922 -0.142 1 97.81 298 LEU B N 1
ATOM 5438 C CA . LEU B 1 298 ? -8.734 -11.602 -1.211 1 97.81 298 LEU B CA 1
ATOM 5439 C C . LEU B 1 298 ? -8.484 -10.195 -1.75 1 97.81 298 LEU B C 1
ATOM 5441 O O . LEU B 1 298 ? -9.391 -9.359 -1.762 1 97.81 298 LEU B O 1
ATOM 5445 N N . LEU B 1 299 ? -7.301 -9.961 -2.295 1 95.88 299 LEU B N 1
ATOM 5446 C CA . LEU B 1 299 ? -6.863 -8.656 -2.781 1 95.88 299 LEU B CA 1
ATOM 5447 C C . LEU B 1 299 ? -7.496 -8.344 -4.133 1 95.88 299 LEU B C 1
ATOM 5449 O O . LEU B 1 299 ? -7.656 -7.172 -4.488 1 95.88 299 LEU B O 1
ATOM 5453 N N . TYR B 1 300 ? -8.023 -9.031 -4.852 1 96.5 300 TYR B N 1
ATOM 5454 C CA . TYR B 1 300 ? -8.57 -9 -6.203 1 96.5 300 TYR B CA 1
ATOM 5455 C C . TYR B 1 300 ? -7.723 -8.117 -7.113 1 96.5 300 TYR B C 1
ATOM 5457 O O . TYR B 1 300 ? -7.871 -6.895 -7.121 1 96.5 300 TYR B O 1
ATOM 5465 N N . HIS B 1 301 ? -6.941 -8.688 -7.969 1 93.12 301 HIS B N 1
ATOM 5466 C CA . HIS B 1 301 ? -5.895 -8.07 -8.773 1 93.12 301 HIS B CA 1
ATOM 5467 C C . HIS B 1 301 ? -6.488 -7.188 -9.867 1 93.12 301 HIS B C 1
ATOM 5469 O O . HIS B 1 301 ? -5.824 -6.285 -10.375 1 93.12 301 HIS B O 1
ATOM 5475 N N . TYR B 1 302 ? -7.715 -7.395 -10.219 1 93 302 TYR B N 1
ATOM 5476 C CA . TYR B 1 302 ? -8.266 -6.723 -11.398 1 93 302 TYR B CA 1
ATOM 5477 C C . TYR B 1 302 ? -9.312 -5.695 -10.992 1 93 302 TYR B C 1
ATOM 5479 O O . TYR B 1 302 ? -10.055 -5.191 -11.844 1 93 302 TYR B O 1
ATOM 5487 N N . LYS B 1 303 ? -9.367 -5.395 -9.742 1 91.31 303 LYS B N 1
ATOM 5488 C CA . LYS B 1 303 ? -10.375 -4.477 -9.219 1 91.31 303 LYS B CA 1
ATOM 5489 C C . LYS B 1 303 ? -10.305 -3.127 -9.93 1 91.31 303 LYS B C 1
ATOM 5491 O O . LYS B 1 303 ? -11.344 -2.523 -10.227 1 91.31 303 LYS B O 1
ATOM 5496 N N . ASP B 1 304 ? -9.133 -2.633 -10.242 1 83.81 304 ASP B N 1
ATOM 5497 C CA . ASP B 1 304 ? -8.969 -1.304 -10.82 1 83.81 304 ASP B CA 1
ATOM 5498 C C . ASP B 1 304 ? -8.617 -1.393 -12.305 1 83.81 304 ASP B C 1
ATOM 5500 O O . ASP B 1 304 ? -8.109 -0.431 -12.891 1 83.81 304 ASP B O 1
ATOM 5504 N N . SER B 1 305 ? -8.883 -2.508 -12.867 1 84.31 305 SER B N 1
ATOM 5505 C CA . SER B 1 305 ? -8.594 -2.678 -14.289 1 84.31 305 SER B CA 1
ATOM 5506 C C . SER B 1 305 ? -9.844 -2.506 -15.133 1 84.31 305 SER B C 1
ATOM 5508 O O . SER B 1 305 ? -10.945 -2.352 -14.602 1 84.31 305 SER B O 1
ATOM 5510 N N . ASP B 1 306 ? -9.625 -2.455 -16.391 1 81.06 306 ASP B N 1
ATOM 5511 C CA . ASP B 1 306 ? -10.742 -2.334 -17.312 1 81.06 306 ASP B CA 1
ATOM 5512 C C . ASP B 1 306 ? -11.336 -3.701 -17.641 1 81.06 306 ASP B C 1
ATOM 5514 O O . ASP B 1 306 ? -12.328 -3.795 -18.375 1 81.06 306 ASP B O 1
ATOM 5518 N N . SER B 1 307 ? -10.836 -4.695 -16.984 1 85.62 307 SER B N 1
ATOM 5519 C CA . SER B 1 307 ? -11.305 -6.055 -17.25 1 85.62 307 SER B CA 1
ATOM 5520 C C . SER B 1 307 ? -12.32 -6.496 -16.203 1 85.62 307 SER B C 1
ATOM 5522 O O . SER B 1 307 ? -12.5 -5.836 -15.18 1 85.62 307 SER B O 1
ATOM 5524 N N . LEU B 1 308 ? -12.953 -7.523 -16.594 1 87.38 308 LEU B N 1
ATOM 5525 C CA . LEU B 1 308 ? -13.906 -8.117 -15.664 1 87.38 308 LEU B CA 1
ATOM 5526 C C . LEU B 1 308 ? -13.25 -8.422 -14.328 1 87.38 308 LEU B C 1
ATOM 5528 O O . LEU B 1 308 ? -12.133 -8.945 -14.289 1 87.38 308 LEU B O 1
ATOM 5532 N N . SER B 1 309 ? -13.891 -7.996 -13.273 1 91.69 309 SER B N 1
ATOM 5533 C CA . SER B 1 309 ? -13.461 -8.32 -11.922 1 91.69 309 SER B CA 1
ATOM 5534 C C . SER B 1 309 ? -14.656 -8.531 -11 1 91.69 309 SER B C 1
ATOM 5536 O O . SER B 1 309 ? -15.508 -7.648 -10.859 1 91.69 309 SER B O 1
ATOM 5538 N N . ILE B 1 310 ? -14.727 -9.703 -10.492 1 92 310 ILE B N 1
ATOM 5539 C CA . ILE B 1 310 ? -15.727 -10.016 -9.484 1 92 310 ILE B CA 1
ATOM 5540 C C . ILE B 1 310 ? -15.062 -10.102 -8.109 1 92 310 ILE B C 1
ATOM 5542 O O . ILE B 1 310 ? -14.211 -10.969 -7.875 1 92 310 ILE B O 1
ATOM 5546 N N . GLU B 1 311 ? -15.43 -9.188 -7.258 1 95.19 311 GLU B N 1
ATOM 5547 C CA . GLU B 1 311 ? -14.82 -9.102 -5.938 1 95.19 311 GLU B CA 1
ATOM 5548 C C . GLU B 1 311 ? -15.789 -9.547 -4.848 1 95.19 311 GLU B C 1
ATOM 5550 O O . GLU B 1 311 ? -16.781 -8.852 -4.574 1 95.19 311 GLU B O 1
ATOM 5555 N N . LEU B 1 312 ? -15.508 -10.688 -4.293 1 96.94 312 LEU B N 1
ATOM 5556 C CA . LEU B 1 312 ? -16.375 -11.289 -3.289 1 96.94 312 LEU B CA 1
ATOM 5557 C C . LEU B 1 312 ? -15.68 -11.375 -1.938 1 96.94 312 LEU B C 1
ATOM 5559 O O . LEU B 1 312 ? -14.461 -11.57 -1.875 1 96.94 312 LEU B O 1
ATOM 5563 N N . ASN B 1 313 ? -16.438 -11.141 -0.875 1 96.62 313 ASN B N 1
ATOM 5564 C CA . ASN B 1 313 ? -15.883 -11.375 0.455 1 96.62 313 ASN B CA 1
ATOM 5565 C C . ASN B 1 313 ? -15.852 -12.859 0.794 1 96.62 313 ASN B C 1
ATOM 5567 O O . ASN B 1 313 ? -16.375 -13.688 0.042 1 96.62 313 ASN B O 1
ATOM 5571 N N . TRP B 1 314 ? -15.234 -13.211 1.897 1 98 314 TRP B N 1
ATOM 5572 C CA . TRP B 1 314 ? -15.016 -14.617 2.242 1 98 314 TRP B CA 1
ATOM 5573 C C . TRP B 1 314 ? -16.344 -15.336 2.471 1 98 314 TRP B C 1
ATOM 5575 O O . TRP B 1 314 ? -16.5 -16.484 2.066 1 98 314 TRP B O 1
ATOM 5585 N N . GLU B 1 315 ? -17.344 -14.695 3.1 1 96.75 315 GLU B N 1
ATOM 5586 C CA . GLU B 1 315 ? -18.641 -15.312 3.342 1 96.75 315 GLU B CA 1
ATOM 5587 C C . GLU B 1 315 ? -19.312 -15.719 2.033 1 96.75 315 GLU B C 1
ATOM 5589 O O . GLU B 1 315 ? -19.906 -16.797 1.94 1 96.75 315 GLU B O 1
ATOM 5594 N N . GLU B 1 316 ? -19.219 -14.867 1.08 1 96.69 316 GLU B N 1
ATOM 5595 C CA . GLU B 1 316 ? -19.781 -15.156 -0.233 1 96.69 316 GLU B CA 1
ATOM 5596 C C . GLU B 1 316 ? -19.047 -16.312 -0.908 1 96.69 316 GLU B C 1
ATOM 5598 O O . GLU B 1 316 ? -19.672 -17.188 -1.508 1 96.69 316 GLU B O 1
ATOM 5603 N N . ILE B 1 317 ? -17.781 -16.312 -0.815 1 98.06 317 ILE B N 1
ATOM 5604 C CA . ILE B 1 317 ? -16.969 -17.359 -1.413 1 98.06 317 ILE B CA 1
ATOM 5605 C C . ILE B 1 317 ? -17.281 -18.703 -0.751 1 98.06 317 ILE B C 1
ATOM 5607 O O . ILE B 1 317 ? -17.406 -19.719 -1.431 1 98.06 317 ILE B O 1
ATOM 5611 N N . LYS B 1 318 ? -17.422 -18.688 0.552 1 97.31 318 LYS B N 1
ATOM 5612 C CA . LYS B 1 318 ? -17.781 -19.906 1.285 1 97.31 318 LYS B CA 1
ATOM 5613 C C . LYS B 1 318 ? -19.094 -20.484 0.773 1 97.31 318 LYS B C 1
ATOM 5615 O O . LYS B 1 318 ? -19.203 -21.703 0.605 1 97.31 318 LYS B O 1
ATOM 5620 N N . TYR B 1 319 ? -20.016 -19.594 0.596 1 97.06 319 TYR B N 1
ATOM 5621 C CA . TYR B 1 319 ? -21.312 -20.031 0.082 1 97.06 319 TYR B CA 1
ATOM 5622 C C . TYR B 1 319 ? -21.156 -20.719 -1.271 1 97.06 319 TYR B C 1
ATOM 5624 O O . TYR B 1 319 ? -21.75 -21.766 -1.512 1 97.06 319 TYR B O 1
ATOM 5632 N N . ILE B 1 320 ? -20.375 -20.172 -2.139 1 98.06 320 ILE B N 1
ATOM 5633 C CA . ILE B 1 320 ? -20.156 -20.734 -3.467 1 98.06 320 ILE B CA 1
ATOM 5634 C C . ILE B 1 320 ? -19.453 -22.078 -3.344 1 98.06 320 ILE B C 1
ATOM 5636 O O . ILE B 1 320 ? -19.844 -23.047 -4.004 1 98.06 320 ILE B O 1
ATOM 5640 N N . ILE B 1 321 ? -18.422 -22.141 -2.498 1 98.38 321 ILE B N 1
ATOM 5641 C CA . ILE B 1 321 ? -17.672 -23.359 -2.285 1 98.38 321 ILE B CA 1
ATOM 5642 C C . ILE B 1 321 ? -18.625 -24.484 -1.878 1 98.38 321 ILE B C 1
ATOM 5644 O O . ILE B 1 321 ? -18.594 -25.578 -2.449 1 98.38 321 ILE B O 1
ATOM 5648 N N . SER B 1 322 ? -19.484 -24.219 -0.944 1 97.56 322 SER B N 1
ATOM 5649 C CA . SER B 1 322 ? -20.453 -25.203 -0.471 1 97.56 322 SER B CA 1
ATOM 5650 C C . SER B 1 322 ? -21.453 -25.562 -1.563 1 97.56 322 SER B C 1
ATOM 5652 O O . SER B 1 322 ? -21.797 -26.734 -1.734 1 97.56 322 SER B O 1
ATOM 5654 N N . SER B 1 323 ? -21.891 -24.594 -2.312 1 97.44 323 SER B N 1
ATOM 5655 C CA . SER B 1 323 ? -22.891 -24.797 -3.354 1 97.44 323 SER B CA 1
ATOM 5656 C C . SER B 1 323 ? -22.359 -25.656 -4.488 1 97.44 323 SER B C 1
ATOM 5658 O O . SER B 1 323 ? -23.109 -26.344 -5.172 1 97.44 323 SER B O 1
ATOM 5660 N N . LEU B 1 324 ? -21.094 -25.594 -4.707 1 97.38 324 LEU B N 1
ATOM 5661 C CA . LEU B 1 324 ? -20.469 -26.359 -5.781 1 97.38 324 LEU B CA 1
ATOM 5662 C C . LEU B 1 324 ? -20.312 -27.828 -5.395 1 97.38 324 LEU B C 1
ATOM 5664 O O . LEU B 1 324 ? -20.125 -28.688 -6.258 1 97.38 324 LEU B O 1
ATOM 5668 N N . GLY B 1 325 ? -20.312 -28.078 -4.082 1 97.75 325 GLY B N 1
ATOM 5669 C CA . GLY B 1 325 ? -20.219 -29.469 -3.656 1 97.75 325 GLY B CA 1
ATOM 5670 C C . GLY B 1 325 ? -19.016 -29.734 -2.771 1 97.75 325 GLY B C 1
ATOM 5671 O O . GLY B 1 325 ? -18.641 -30.891 -2.555 1 97.75 325 GLY B O 1
ATOM 5672 N N . PHE B 1 326 ? -18.406 -28.656 -2.264 1 98.56 326 PHE B N 1
ATOM 5673 C CA . PHE B 1 326 ? -17.328 -28.812 -1.299 1 98.56 326 PHE B CA 1
ATOM 5674 C C . PHE B 1 326 ? -17.859 -28.797 0.126 1 98.56 326 PHE B C 1
ATOM 5676 O O . PHE B 1 326 ? -18.891 -28.172 0.4 1 98.56 326 PHE B O 1
ATOM 5683 N N . THR B 1 327 ? -17.188 -29.484 0.982 1 98.62 327 THR B N 1
ATOM 5684 C CA . THR B 1 327 ? -17.344 -29.312 2.422 1 98.62 327 THR B CA 1
ATOM 5685 C C . THR B 1 327 ? -16.062 -28.75 3.035 1 98.62 327 THR B C 1
ATOM 5687 O O . THR B 1 327 ? -14.992 -29.359 2.93 1 98.62 327 THR B O 1
ATOM 5690 N N . ILE B 1 328 ? -16.156 -27.625 3.609 1 98.56 328 ILE B N 1
ATOM 5691 C CA . ILE B 1 328 ? -15.016 -27.078 4.336 1 98.56 328 ILE B CA 1
ATOM 5692 C C . ILE B 1 328 ? -14.875 -27.781 5.688 1 98.56 328 ILE B C 1
ATOM 5694 O O . ILE B 1 328 ? -15.773 -27.703 6.527 1 98.56 328 ILE B O 1
ATOM 5698 N N . ILE B 1 329 ? -13.812 -28.375 5.871 1 97.94 329 ILE B N 1
ATOM 5699 C CA . ILE B 1 329 ? -13.695 -29.188 7.078 1 97.94 329 ILE B CA 1
ATOM 5700 C C . ILE B 1 329 ? -12.812 -28.469 8.102 1 97.94 329 ILE B C 1
ATOM 5702 O O . ILE B 1 329 ? -12.812 -28.828 9.281 1 97.94 329 ILE B O 1
ATOM 5706 N N . SER B 1 330 ? -11.992 -27.594 7.68 1 97.88 330 SER B N 1
ATOM 5707 C CA . SER B 1 330 ? -11.148 -26.781 8.547 1 97.88 330 SER B CA 1
ATOM 5708 C C . SER B 1 330 ? -10.961 -25.375 7.984 1 97.88 330 SER B C 1
ATOM 5710 O O . SER B 1 330 ? -10.875 -25.188 6.77 1 97.88 330 SER B O 1
ATOM 5712 N N . GLU B 1 331 ? -11.062 -24.375 8.828 1 97.69 331 GLU B N 1
ATOM 5713 C CA . GLU B 1 331 ? -10.867 -22.984 8.445 1 97.69 331 GLU B CA 1
ATOM 5714 C C . GLU B 1 331 ? -10.219 -22.188 9.578 1 97.69 331 GLU B C 1
ATOM 5716 O O . GLU B 1 331 ? -10.578 -22.359 10.742 1 97.69 331 GLU B O 1
ATOM 5721 N N . ARG B 1 332 ? -9.25 -21.375 9.312 1 97.38 332 ARG B N 1
ATOM 5722 C CA . ARG B 1 332 ? -8.633 -20.484 10.289 1 97.38 332 ARG B CA 1
ATOM 5723 C C . ARG B 1 332 ? -7.996 -19.281 9.609 1 97.38 332 ARG B C 1
ATOM 5725 O O . ARG B 1 332 ? -7.816 -19.266 8.391 1 97.38 332 ARG B O 1
ATOM 5732 N N . LEU B 1 333 ? -7.762 -18.312 10.281 1 97.31 333 LEU B N 1
ATOM 5733 C CA . LEU B 1 333 ? -7.043 -17.125 9.828 1 97.31 333 LEU B CA 1
ATOM 5734 C C . LEU B 1 333 ? -5.594 -17.156 10.305 1 97.31 333 LEU B C 1
ATOM 5736 O O . LEU B 1 333 ? -5.324 -17.422 11.477 1 97.31 333 LEU B O 1
ATOM 5740 N N . ILE B 1 334 ? -4.68 -16.906 9.328 1 96.25 334 ILE B N 1
ATOM 5741 C CA . ILE B 1 334 ? -3.26 -16.984 9.641 1 96.25 334 ILE B CA 1
ATOM 5742 C C . ILE B 1 334 ? -2.566 -15.68 9.258 1 96.25 334 ILE B C 1
ATOM 5744 O O . ILE B 1 334 ? -2.711 -15.195 8.133 1 96.25 334 ILE B O 1
ATOM 5748 N N . PRO B 1 335 ? -1.814 -15.117 10.258 1 94.44 335 PRO B N 1
ATOM 5749 C CA . PRO B 1 335 ? -0.984 -13.984 9.859 1 94.44 335 PRO B CA 1
ATOM 5750 C C . PRO B 1 335 ? 0.114 -14.367 8.875 1 94.44 335 PRO B C 1
ATOM 5752 O O . PRO B 1 335 ? 0.758 -15.406 9.039 1 94.44 335 PRO B O 1
ATOM 5755 N N . CYS B 1 336 ? 0.245 -13.633 7.809 1 94.06 336 CYS B N 1
ATOM 5756 C CA . CYS B 1 336 ? 1.293 -13.898 6.832 1 94.06 336 CYS B CA 1
ATOM 5757 C C . CYS B 1 336 ? 1.793 -12.602 6.199 1 94.06 336 CYS B C 1
ATOM 5759 O O . CYS B 1 336 ? 1.236 -11.531 6.445 1 94.06 336 CYS B O 1
ATOM 5761 N N . THR B 1 337 ? 2.922 -12.695 5.578 1 93.56 337 THR B N 1
ATOM 5762 C CA . THR B 1 337 ? 3.506 -11.586 4.832 1 93.56 337 THR B CA 1
ATOM 5763 C C . THR B 1 337 ? 3.691 -11.961 3.365 1 93.56 337 THR B C 1
ATOM 5765 O O . THR B 1 337 ? 3.525 -13.125 2.99 1 93.56 337 THR B O 1
ATOM 5768 N N . TYR B 1 338 ? 3.9 -10.961 2.562 1 92.94 338 TYR B N 1
ATOM 5769 C CA . TYR B 1 338 ? 4.148 -11.18 1.142 1 92.94 338 TYR B CA 1
ATOM 5770 C C . TYR B 1 338 ? 5.23 -10.242 0.626 1 92.94 338 TYR B C 1
ATOM 5772 O O . TYR B 1 338 ? 4.969 -9.055 0.384 1 92.94 338 TYR B O 1
ATOM 5780 N N . CYS B 1 339 ? 6.426 -10.703 0.403 1 90.38 339 CYS B N 1
ATOM 5781 C CA . CYS B 1 339 ? 7.578 -9.938 -0.052 1 90.38 339 CYS B CA 1
ATOM 5782 C C . CYS B 1 339 ? 7.836 -8.742 0.861 1 90.38 339 CYS B C 1
ATOM 5784 O O . CYS B 1 339 ? 7.961 -7.609 0.39 1 90.38 339 CYS B O 1
ATOM 5786 N N . TYR B 1 340 ? 7.902 -9.047 2.025 1 83.5 340 TYR B N 1
ATOM 5787 C CA . TYR B 1 340 ? 7.934 -8.07 3.109 1 83.5 340 TYR B CA 1
ATOM 5788 C C . TYR B 1 340 ? 9.359 -7.648 3.428 1 83.5 340 TYR B C 1
ATOM 5790 O O . TYR B 1 340 ? 10.266 -8.492 3.477 1 83.5 340 TYR B O 1
ATOM 5798 N N . SER B 1 341 ? 9.562 -6.367 3.533 1 85.62 341 SER B N 1
ATOM 5799 C CA . SER B 1 341 ? 10.844 -5.887 4.035 1 85.62 341 SER B CA 1
ATOM 5800 C C . SER B 1 341 ? 10.82 -5.727 5.555 1 85.62 341 SER B C 1
ATOM 5802 O O . SER B 1 341 ? 10.086 -4.887 6.078 1 85.62 341 SER B O 1
ATOM 5804 N N . GLU B 1 342 ? 11.633 -6.43 6.191 1 86.38 342 GLU B N 1
ATOM 5805 C CA . GLU B 1 342 ? 11.656 -6.406 7.652 1 86.38 342 GLU B CA 1
ATOM 5806 C C . GLU B 1 342 ? 12.242 -5.094 8.172 1 86.38 342 GLU B C 1
ATOM 5808 O O . GLU B 1 342 ? 12.023 -4.727 9.328 1 86.38 342 GLU B O 1
ATOM 5813 N N . HIS B 1 343 ? 12.852 -4.383 7.336 1 89.31 343 HIS B N 1
ATOM 5814 C CA . HIS B 1 343 ? 13.594 -3.223 7.824 1 89.31 343 HIS B CA 1
ATOM 5815 C C . HIS B 1 343 ? 12.883 -1.923 7.465 1 89.31 343 HIS B C 1
ATOM 5817 O O . HIS B 1 343 ? 13.352 -0.837 7.812 1 89.31 343 HIS B O 1
ATOM 5823 N N . SER B 1 344 ? 11.812 -2.008 6.789 1 94.31 344 SER B N 1
ATOM 5824 C CA . SER B 1 344 ? 11.055 -0.819 6.418 1 94.31 344 SER B CA 1
ATOM 5825 C C . SER B 1 344 ? 10.227 -0.3 7.594 1 94.31 344 SER B C 1
ATOM 5827 O O . SER B 1 344 ? 9.672 -1.085 8.359 1 94.31 344 SER B O 1
ATOM 5829 N N . LEU B 1 345 ? 10.141 1.03 7.719 1 97 345 LEU B N 1
ATOM 5830 C CA . LEU B 1 345 ? 9.273 1.643 8.719 1 97 345 LEU B CA 1
ATOM 5831 C C . LEU B 1 345 ? 7.809 1.383 8.398 1 97 345 LEU B C 1
ATOM 5833 O O . LEU B 1 345 ? 6.938 1.569 9.25 1 97 345 LEU B O 1
ATOM 5837 N N . LEU B 1 346 ? 7.516 1.044 7.23 1 95.75 346 LEU B N 1
ATOM 5838 C CA . LEU B 1 346 ? 6.176 0.626 6.82 1 95.75 346 LEU B CA 1
ATOM 5839 C C . LEU B 1 346 ? 6.133 -0.876 6.566 1 95.75 346 LEU B C 1
ATOM 5841 O O . LEU B 1 346 ? 6.871 -1.391 5.727 1 95.75 346 LEU B O 1
ATOM 5845 N N . GLN B 1 347 ? 5.289 -1.511 7.273 1 93.19 347 GLN B N 1
ATOM 5846 C CA . GLN B 1 347 ? 5.164 -2.955 7.113 1 93.19 347 GLN B CA 1
ATOM 5847 C C . GLN B 1 347 ? 3.717 -3.355 6.844 1 93.19 347 GLN B C 1
ATOM 5849 O O . GLN B 1 347 ? 2.801 -2.893 7.527 1 93.19 347 GLN B O 1
ATOM 5854 N N . SER B 1 348 ? 3.553 -4.152 5.797 1 92 348 SER B N 1
ATOM 5855 C CA . SER B 1 348 ? 2.238 -4.68 5.445 1 92 348 SER B CA 1
ATOM 5856 C C . SER B 1 348 ? 2.135 -6.168 5.77 1 92 348 SER B C 1
ATOM 5858 O O . SER B 1 348 ? 3.02 -6.945 5.41 1 92 348 SER B O 1
ATOM 5860 N N . LYS B 1 349 ? 1.11 -6.508 6.441 1 92.88 349 LYS B N 1
ATOM 5861 C CA . LYS B 1 349 ? 0.87 -7.902 6.812 1 92.88 349 LYS B CA 1
ATOM 5862 C C . LYS B 1 349 ? -0.529 -8.344 6.398 1 92.88 349 LYS B C 1
ATOM 5864 O O . LYS B 1 349 ? -1.475 -7.555 6.438 1 92.88 349 LYS B O 1
ATOM 5869 N N . TYR B 1 350 ? -0.628 -9.578 6 1 94.62 350 TYR B N 1
ATOM 5870 C CA . TYR B 1 350 ? -1.912 -10.18 5.652 1 94.62 350 TYR B CA 1
ATOM 5871 C C . TYR B 1 350 ? -2.416 -11.078 6.773 1 94.62 350 TYR B C 1
ATOM 5873 O O . TYR B 1 350 ? -1.622 -11.625 7.543 1 94.62 350 TYR B O 1
ATOM 5881 N N . THR B 1 351 ? -3.662 -11.133 6.902 1 95.88 351 THR B N 1
ATOM 5882 C CA . THR B 1 351 ? -4.344 -12.266 7.516 1 95.88 351 THR B CA 1
ATOM 5883 C C . THR B 1 351 ? -4.934 -13.18 6.445 1 95.88 351 THR B C 1
ATOM 5885 O O . THR B 1 351 ? -5.996 -12.891 5.891 1 95.88 351 THR B O 1
ATOM 5888 N N . ALA B 1 352 ? -4.242 -14.203 6.219 1 97.12 352 ALA B N 1
ATOM 5889 C CA . ALA B 1 352 ? -4.652 -15.109 5.148 1 97.12 352 ALA B CA 1
ATOM 5890 C C . ALA B 1 352 ? -5.766 -16.047 5.613 1 97.12 352 ALA B C 1
ATOM 5892 O O . ALA B 1 352 ? -5.773 -16.484 6.762 1 97.12 352 ALA B O 1
ATOM 5893 N N . ILE B 1 353 ? -6.688 -16.312 4.734 1 98.25 353 ILE B N 1
ATOM 5894 C CA . ILE B 1 353 ? -7.695 -17.344 4.953 1 98.25 353 ILE B CA 1
ATOM 5895 C C . ILE B 1 353 ? -7.109 -18.719 4.621 1 98.25 353 ILE B C 1
ATOM 5897 O O . ILE B 1 353 ? -6.816 -19.016 3.459 1 98.25 353 ILE B O 1
ATOM 5901 N N . TRP B 1 354 ? -6.902 -19.469 5.633 1 98.44 354 TRP B N 1
ATOM 5902 C CA . TRP B 1 354 ? -6.523 -20.859 5.449 1 98.44 354 TRP B CA 1
ATOM 5903 C C . TRP B 1 354 ? -7.734 -21.781 5.59 1 98.44 354 TRP B C 1
ATOM 5905 O O . TRP B 1 354 ? -8.508 -21.656 6.543 1 98.44 354 TRP B O 1
ATOM 5915 N N . PHE B 1 355 ? -7.945 -22.656 4.652 1 98.75 355 PHE B N 1
ATOM 5916 C CA . PHE B 1 355 ? -9.023 -23.625 4.809 1 98.75 355 PHE B CA 1
ATOM 5917 C C . PHE B 1 355 ? -8.711 -24.906 4.043 1 98.75 355 PHE B C 1
ATOM 5919 O O . PHE B 1 355 ? -7.832 -24.906 3.176 1 98.75 355 PHE B O 1
ATOM 5926 N N . GLU B 1 356 ? -9.305 -25.922 4.43 1 98.81 356 GLU B N 1
ATOM 5927 C CA . GLU B 1 356 ? -9.312 -27.219 3.758 1 98.81 356 GLU B CA 1
ATOM 5928 C C . GLU B 1 356 ? -10.734 -27.656 3.4 1 98.81 356 GLU B C 1
ATOM 5930 O O . GLU B 1 356 ? -11.633 -27.625 4.25 1 98.81 356 GLU B O 1
ATOM 5935 N N . ALA B 1 357 ? -10.906 -27.969 2.193 1 98.81 357 ALA B N 1
ATOM 5936 C CA . ALA B 1 357 ? -12.211 -28.438 1.721 1 98.81 357 ALA B CA 1
ATOM 5937 C C . ALA B 1 357 ? -12.094 -29.781 1.03 1 98.81 357 ALA B C 1
ATOM 5939 O O . ALA B 1 357 ? -11.031 -30.125 0.5 1 98.81 357 ALA B O 1
ATOM 5940 N N . ILE B 1 358 ? -13.164 -30.547 1.114 1 98.75 358 ILE B N 1
ATOM 5941 C CA . ILE B 1 358 ? -13.234 -31.875 0.489 1 98.75 358 ILE B CA 1
ATOM 5942 C C . ILE B 1 358 ? -14.344 -31.875 -0.562 1 98.75 358 ILE B C 1
ATOM 5944 O O . ILE B 1 358 ? -15.438 -31.359 -0.332 1 98.75 358 ILE B O 1
ATOM 5948 N N . LYS B 1 359 ? -14 -32.375 -1.707 1 98.44 359 LYS B N 1
ATOM 5949 C CA . LYS B 1 359 ? -15.016 -32.562 -2.736 1 98.44 359 LYS B CA 1
ATOM 5950 C C . LYS B 1 359 ? -15.953 -33.719 -2.387 1 98.44 359 LYS B C 1
ATOM 5952 O O . LYS B 1 359 ? -15.5 -34.812 -2.115 1 98.44 359 LYS B O 1
ATOM 5957 N N . ASN B 1 360 ? -17.234 -33.469 -2.465 1 94.75 360 ASN B N 1
ATOM 5958 C CA . ASN B 1 360 ? -18.234 -34.5 -2.197 1 94.75 360 ASN B CA 1
ATOM 5959 C C . ASN B 1 360 ? -18.688 -35.188 -3.48 1 94.75 360 ASN B C 1
ATOM 5961 O O . ASN B 1 360 ? -18.625 -34.594 -4.562 1 94.75 360 ASN B O 1
#

Nearest PDB structures (foldseek):
  5yf1-assembly1_A  TM=9.310E-01  e=1.822E-36  Homo sapiens
  5yf1-assembly1_B  TM=9.320E-01  e=6.682E-36  Homo sapiens
  5yf2-assembly1_A  TM=9.344E-01  e=5.968E-36  Homo sapiens
  5yf0-assembly1_B  TM=9.258E-01  e=9.922E-36  Homo sapiens
  5x62-assembly1_A  TM=8.524E-01  e=3.664E-26  Saccharomyces cerevisiae S288C

Organism: Entamoeba histolytica (strain ATCC 30459 / HM-1:IMSS / ABRM) (NCBI:txid294381)